Protein AF-A0A9P1G3S7-F1 (afdb_monomer_lite)

Foldseek 3Di:
DWAAAAFKIKFQKQVQEIAMFGDCPFPQRVDDDDPDPPKGWLDWYYYHFKIKTAIPVQAIAMGGDCPFPQRVDDDDDPPKGWPDWYYEQFKIWTAIPLQAIDMTGPLPQRVVRVVPCVPPVWHWLDWEYYHRKIKTAIPVQDIAMDGDCPFPQRVDDDDDPQKGWDDWEYEQFKIKTAILLQAIAMGGDCPFPQRVGDDDDPLKHWDDWYYANFKIKTAMPVQDIAMGGDCPQPQRVGDDDDPPKHWDDWYYYHFKIWTAIPVQDIDIGGPNVVRHPPDDDDPPMGTQHNQNPPLAQFEWEWDWDDDDQKTWIFTAGPVRHTDDIDIDGQQRFLSVVLSSVCSVNVHDSLSYFYAAQVLDTSVVVCSVPVNHGPNNSPPDDRDPDDPLQNLQVVCQSVLPQEAEAEDQDAEAWLEPPVDPPTDDAAEWEQEPVLDIPDPRRDFDDDPPDPDPGPVVSVVSQSSSVVRHVSHAKYKYGYPPDPQRVCVVVVHSGPRTYIYGYD

Radius of gyration: 26.06 Å; chains: 1; bounding box: 65×56×80 Å

Structure (mmCIF, N/CA/C/O backbone):
data_AF-A0A9P1G3S7-F1
#
_entry.id   AF-A0A9P1G3S7-F1
#
loop_
_atom_site.group_PDB
_atom_site.id
_atom_site.type_symbol
_atom_site.label_atom_id
_atom_site.label_alt_id
_atom_site.label_comp_id
_atom_site.label_asym_id
_atom_site.label_entity_id
_atom_site.label_seq_id
_atom_site.pdbx_PDB_ins_code
_atom_site.Cartn_x
_atom_site.Cartn_y
_atom_site.Cartn_z
_atom_site.occupancy
_atom_site.B_iso_or_equiv
_atom_site.auth_seq_id
_atom_site.auth_comp_id
_atom_site.auth_asym_id
_atom_site.auth_atom_id
_atom_site.pdbx_PDB_model_num
ATOM 1 N N . MET A 1 1 ? 1.581 -8.441 4.130 1.00 81.06 1 MET A N 1
ATOM 2 C CA . MET A 1 1 ? 1.743 -7.294 3.239 1.00 81.06 1 MET A CA 1
ATOM 3 C C . MET A 1 1 ? 2.089 -7.943 1.953 1.00 81.06 1 MET A C 1
ATOM 5 O O . MET A 1 1 ? 2.845 -8.910 2.001 1.00 81.06 1 MET A O 1
ATOM 9 N N . VAL A 1 2 ? 1.525 -7.500 0.850 1.00 90.69 2 VAL A N 1
ATOM 10 C CA . VAL A 1 2 ? 1.790 -8.139 -0.430 1.00 90.69 2 VAL A CA 1
ATOM 11 C C . VAL A 1 2 ? 2.658 -7.206 -1.244 1.00 90.69 2 VAL A C 1
ATOM 13 O O . VAL A 1 2 ? 2.278 -6.065 -1.484 1.00 90.69 2 VAL A O 1
ATOM 16 N N . SER A 1 3 ? 3.829 -7.687 -1.652 1.00 94.56 3 SER A N 1
ATOM 17 C CA . SER A 1 3 ? 4.698 -6.961 -2.568 1.00 94.56 3 SER A CA 1
ATOM 18 C C . SER A 1 3 ? 5.090 -7.854 -3.736 1.00 94.56 3 SER A C 1
ATOM 20 O O . SER A 1 3 ? 5.790 -8.853 -3.567 1.00 94.56 3 SER A O 1
ATOM 22 N N . ALA A 1 4 ? 4.600 -7.504 -4.921 1.00 93.69 4 ALA A N 1
ATOM 23 C CA . ALA A 1 4 ? 4.942 -8.149 -6.177 1.00 93.69 4 ALA A CA 1
ATOM 24 C C . ALA A 1 4 ? 6.156 -7.450 -6.817 1.00 93.69 4 ALA A C 1
ATOM 26 O O . ALA A 1 4 ? 6.156 -6.237 -6.996 1.00 93.69 4 ALA A O 1
ATOM 27 N N . GLY A 1 5 ? 7.189 -8.224 -7.155 1.00 92.69 5 GLY A N 1
ATOM 28 C CA . GLY A 1 5 ? 8.388 -7.768 -7.863 1.00 92.69 5 GLY A CA 1
ATOM 29 C C . GLY A 1 5 ? 8.336 -8.110 -9.353 1.00 92.69 5 GLY A C 1
ATOM 30 O O . GLY A 1 5 ? 7.265 -8.146 -9.958 1.00 92.69 5 GLY A O 1
ATOM 31 N N . GLU A 1 6 ? 9.487 -8.389 -9.972 1.00 91.75 6 GLU A N 1
ATOM 32 C CA . GLU A 1 6 ? 9.517 -8.746 -11.402 1.00 91.75 6 GLU A CA 1
ATOM 33 C C . GLU A 1 6 ? 8.999 -10.162 -11.688 1.00 91.75 6 GLU A C 1
ATOM 35 O O . GLU A 1 6 ? 8.122 -10.358 -12.524 1.00 91.75 6 GLU A O 1
ATOM 40 N N . TYR A 1 7 ? 9.542 -11.144 -10.968 1.00 90.38 7 TYR A N 1
ATOM 41 C CA . TYR A 1 7 ? 9.195 -12.567 -11.090 1.00 90.38 7 TYR A CA 1
ATOM 42 C C . TYR A 1 7 ? 9.089 -13.262 -9.728 1.00 90.38 7 TYR A C 1
ATOM 44 O O . TYR A 1 7 ? 9.240 -14.481 -9.640 1.00 90.38 7 TYR A O 1
ATOM 52 N N . HIS A 1 8 ? 8.919 -12.490 -8.656 1.00 94.44 8 HIS A N 1
ATOM 53 C CA . HIS A 1 8 ? 8.757 -12.999 -7.299 1.00 94.44 8 HIS A CA 1
ATOM 54 C C . HIS A 1 8 ? 7.743 -12.155 -6.532 1.00 94.44 8 HIS A C 1
ATOM 56 O O . HIS A 1 8 ? 7.491 -11.005 -6.889 1.00 94.44 8 HIS A O 1
ATOM 62 N N . THR A 1 9 ? 7.151 -12.742 -5.499 1.00 94.56 9 THR A N 1
ATOM 63 C CA . THR A 1 9 ? 6.220 -12.070 -4.590 1.00 94.56 9 THR A CA 1
ATOM 64 C C . THR A 1 9 ? 6.668 -12.325 -3.165 1.00 94.56 9 THR A C 1
ATOM 66 O O . THR A 1 9 ? 7.001 -13.459 -2.815 1.00 94.56 9 THR A O 1
ATOM 69 N N . VAL A 1 10 ? 6.666 -11.276 -2.352 1.00 95.00 10 VAL A N 1
ATOM 70 C CA . VAL A 1 10 ? 7.044 -11.320 -0.941 1.00 95.00 10 VAL A CA 1
ATOM 71 C C . VAL A 1 10 ? 5.829 -10.966 -0.102 1.00 95.00 10 VAL A C 1
ATOM 73 O O . VAL A 1 10 ? 5.071 -10.048 -0.420 1.00 95.00 10 VAL A O 1
ATOM 76 N N . LEU A 1 11 ? 5.633 -11.737 0.960 1.00 93.12 11 LEU A N 1
ATOM 77 C CA . LEU A 1 11 ? 4.434 -11.738 1.773 1.00 93.12 11 LEU A CA 1
ATOM 78 C C . LEU A 1 11 ? 4.815 -11.640 3.247 1.00 93.12 11 LEU A C 1
ATOM 80 O O . LEU A 1 11 ? 5.563 -12.474 3.754 1.00 93.12 11 LEU A O 1
ATOM 84 N N . LEU A 1 12 ? 4.270 -10.646 3.944 1.00 88.56 12 LEU A N 1
ATOM 85 C CA . LEU A 1 12 ? 4.342 -10.575 5.409 1.00 88.56 12 LEU A CA 1
ATOM 86 C C . LEU A 1 12 ? 3.192 -11.372 6.042 1.00 88.56 12 LEU A C 1
ATOM 88 O O . LEU A 1 12 ? 2.035 -11.184 5.646 1.00 88.56 12 LEU A O 1
ATOM 92 N N . ARG A 1 13 ? 3.526 -12.232 7.009 1.00 81.50 13 ARG A N 1
ATOM 93 C CA . ARG A 1 13 ? 2.613 -13.071 7.799 1.00 81.50 13 ARG A CA 1
ATOM 94 C C . ARG A 1 13 ? 2.256 -12.415 9.135 1.00 81.50 13 ARG A C 1
ATOM 96 O O . ARG A 1 13 ? 2.960 -11.527 9.613 1.00 81.50 13 ARG A O 1
ATOM 103 N N . SER A 1 14 ? 1.174 -12.886 9.753 1.00 78.31 14 SER A N 1
ATOM 104 C CA . SER A 1 14 ? 0.663 -12.377 11.032 1.00 78.31 14 SER A CA 1
ATOM 105 C C . SER A 1 14 ? 1.605 -12.523 12.223 1.00 78.31 14 SER A C 1
ATOM 107 O O . SER A 1 14 ? 1.521 -11.734 13.159 1.00 78.31 14 SER A O 1
ATOM 109 N N . ASP A 1 15 ? 2.534 -13.470 12.173 1.00 74.81 15 ASP A N 1
ATOM 110 C CA . ASP A 1 15 ? 3.554 -13.711 13.197 1.00 74.81 15 ASP A CA 1
ATOM 111 C C . ASP A 1 15 ? 4.797 -12.820 13.059 1.00 74.81 15 ASP A C 1
ATOM 113 O O . ASP A 1 15 ? 5.761 -12.983 13.805 1.00 74.81 15 ASP A O 1
ATOM 117 N N . GLY A 1 16 ? 4.802 -11.892 12.097 1.00 80.19 16 GLY A N 1
ATOM 118 C CA . GLY A 1 16 ? 5.953 -11.037 11.835 1.00 80.19 16 GLY A CA 1
ATOM 119 C C . GLY A 1 16 ? 7.056 -11.711 11.016 1.00 80.19 16 GLY A C 1
ATOM 120 O O . GLY A 1 16 ? 8.122 -11.125 10.835 1.00 80.19 16 GLY A O 1
ATOM 121 N N . CYS A 1 17 ? 6.834 -12.917 10.486 1.00 88.12 17 CYS A N 1
ATOM 122 C CA . CYS A 1 17 ? 7.732 -13.528 9.511 1.00 88.12 17 CYS A CA 1
ATOM 123 C C . CYS A 1 17 ? 7.380 -13.093 8.082 1.00 88.12 17 CYS A C 1
ATOM 125 O O . CYS A 1 17 ? 6.230 -12.802 7.755 1.00 88.12 17 CYS A O 1
ATOM 127 N N . ALA A 1 18 ? 8.372 -13.108 7.192 1.00 92.00 18 ALA A N 1
ATOM 128 C CA . ALA A 1 18 ? 8.168 -12.895 5.764 1.00 92.00 18 ALA A CA 1
ATOM 129 C C . ALA A 1 18 ? 8.435 -14.189 4.989 1.00 92.00 18 ALA A C 1
ATOM 131 O O . ALA A 1 18 ? 9.348 -14.947 5.316 1.00 92.00 18 ALA A O 1
ATOM 132 N N . VAL A 1 19 ? 7.642 -14.432 3.951 1.00 93.06 19 VAL A N 1
ATOM 133 C CA . VAL A 1 19 ? 7.818 -15.544 3.010 1.00 93.06 19 VAL A CA 1
ATOM 134 C C . VAL A 1 19 ? 7.861 -15.004 1.590 1.00 93.06 19 VAL A C 1
ATOM 136 O O . VAL A 1 19 ? 7.267 -13.970 1.295 1.00 93.06 19 VAL A O 1
ATOM 139 N N . ALA A 1 20 ? 8.567 -15.694 0.702 1.00 93.81 20 ALA A N 1
ATOM 140 C CA . ALA A 1 20 ? 8.677 -15.301 -0.694 1.00 93.81 20 ALA A CA 1
ATOM 141 C C . ALA A 1 20 ? 8.496 -16.506 -1.618 1.00 93.81 20 ALA A C 1
ATOM 143 O O . ALA A 1 20 ? 8.939 -17.610 -1.308 1.00 93.81 20 ALA A O 1
ATOM 144 N N . CYS A 1 21 ? 7.864 -16.275 -2.764 1.00 93.38 21 CYS A N 1
ATOM 145 C CA . CYS A 1 21 ? 7.651 -17.258 -3.826 1.00 93.38 21 CYS A CA 1
ATOM 146 C C . CYS A 1 21 ? 8.051 -16.656 -5.181 1.00 93.38 21 CYS A C 1
ATOM 148 O O . CYS A 1 21 ? 8.156 -15.433 -5.307 1.00 93.38 21 CYS A O 1
ATOM 150 N N . GLY A 1 22 ? 8.295 -17.492 -6.193 1.00 92.38 22 GLY A N 1
ATOM 151 C CA . GLY A 1 22 ? 8.771 -17.048 -7.506 1.00 92.38 22 GLY A CA 1
ATOM 152 C C . GLY A 1 22 ? 10.219 -17.410 -7.822 1.00 92.38 22 GLY A C 1
ATOM 153 O O . GLY A 1 22 ? 10.829 -18.291 -7.217 1.00 92.38 22 GLY A O 1
ATOM 154 N N . SER A 1 23 ? 10.767 -16.719 -8.822 1.00 92.00 23 SER A N 1
ATOM 155 C CA . SER A 1 23 ? 12.152 -16.873 -9.273 1.00 92.00 23 SER A CA 1
ATOM 156 C C . SER A 1 23 ? 13.138 -16.595 -8.142 1.00 92.00 23 SER A C 1
ATOM 158 O O . SER A 1 23 ? 13.026 -15.576 -7.470 1.00 92.00 23 SER A O 1
ATOM 160 N N . ASN A 1 24 ? 14.140 -17.462 -7.985 1.00 93.50 24 ASN A N 1
ATOM 161 C CA . ASN A 1 24 ? 15.201 -17.325 -6.982 1.00 93.50 24 ASN A CA 1
ATOM 162 C C . ASN A 1 24 ? 16.612 -17.407 -7.589 1.00 93.50 24 ASN A C 1
ATOM 164 O O . ASN A 1 24 ? 17.552 -17.851 -6.930 1.00 93.50 24 ASN A O 1
ATOM 168 N N . VAL A 1 25 ? 16.757 -17.050 -8.868 1.00 93.44 25 VAL A N 1
ATOM 169 C CA . VAL A 1 25 ? 18.030 -17.167 -9.605 1.00 93.44 25 VAL A CA 1
ATOM 170 C C . VAL A 1 25 ? 19.147 -16.353 -8.945 1.00 93.44 25 VAL A C 1
ATOM 172 O O . VAL A 1 25 ? 20.289 -16.799 -8.913 1.00 93.44 25 VAL A O 1
ATOM 175 N N . ASP A 1 26 ? 18.805 -15.205 -8.363 1.00 93.62 26 ASP A N 1
ATOM 176 C CA . ASP A 1 26 ? 19.744 -14.287 -7.721 1.00 93.62 26 ASP A CA 1
ATOM 177 C C . ASP A 1 26 ? 19.674 -14.341 -6.182 1.00 93.62 26 ASP A C 1
ATOM 179 O O . ASP A 1 26 ? 20.353 -13.574 -5.505 1.00 93.62 26 ASP A O 1
ATOM 183 N N . GLY A 1 27 ? 18.853 -15.224 -5.601 1.00 94.94 27 GLY A N 1
ATOM 184 C CA . GLY A 1 27 ? 18.631 -15.291 -4.151 1.00 94.94 27 GLY A CA 1
ATOM 185 C C . GLY A 1 27 ? 17.510 -14.383 -3.624 1.00 94.94 27 GLY A C 1
ATOM 186 O O . GLY A 1 27 ? 17.391 -14.225 -2.412 1.00 94.94 27 GLY A O 1
ATOM 187 N N . GLN A 1 28 ? 16.690 -13.787 -4.495 1.00 94.44 28 GLN A N 1
ATOM 188 C CA . GLN A 1 28 ? 15.660 -12.801 -4.136 1.00 94.44 28 GLN A CA 1
ATOM 189 C C . GLN A 1 28 ? 14.511 -13.347 -3.274 1.00 94.44 28 GLN A C 1
ATOM 191 O O . GLN A 1 28 ? 13.792 -12.558 -2.664 1.00 94.44 28 GLN A O 1
ATOM 196 N N . THR A 1 29 ? 14.339 -14.671 -3.179 1.00 95.50 29 THR A N 1
ATOM 197 C CA . THR A 1 29 ? 13.362 -15.292 -2.264 1.00 95.50 29 THR A CA 1
ATOM 198 C C . THR A 1 29 ? 13.999 -15.854 -0.991 1.00 95.50 29 THR A C 1
ATOM 200 O O . THR A 1 29 ? 13.301 -16.403 -0.140 1.00 95.50 29 THR A O 1
ATOM 203 N N . ARG A 1 30 ? 15.321 -15.709 -0.810 1.00 95.62 30 ARG A N 1
ATOM 204 C CA . ARG A 1 30 ? 16.035 -16.147 0.402 1.00 95.62 30 ARG A CA 1
ATOM 205 C C . ARG A 1 30 ? 15.894 -15.101 1.505 1.00 95.62 30 ARG A C 1
ATOM 207 O O . ARG A 1 30 ? 16.811 -14.318 1.746 1.00 95.62 30 ARG A O 1
ATOM 214 N N . ILE A 1 31 ? 14.730 -15.067 2.147 1.00 95.75 31 ILE A N 1
ATOM 215 C CA . ILE A 1 31 ? 14.450 -14.137 3.245 1.00 95.75 31 ILE A CA 1
ATOM 216 C C . ILE A 1 31 ? 15.450 -14.362 4.397 1.00 95.75 31 ILE A C 1
ATOM 218 O O . ILE A 1 31 ? 15.564 -15.493 4.876 1.00 95.75 31 ILE A O 1
ATOM 222 N N . PRO A 1 32 ? 16.183 -13.325 4.850 1.00 94.94 32 PRO A N 1
ATOM 223 C CA . PRO A 1 32 ? 17.112 -13.457 5.967 1.00 94.94 32 PRO A CA 1
ATOM 224 C C . PRO A 1 32 ? 16.408 -13.878 7.262 1.00 94.94 32 PRO A C 1
ATOM 226 O O . PRO A 1 32 ? 15.279 -13.462 7.533 1.00 94.94 32 PRO A O 1
ATOM 229 N N . ALA A 1 33 ? 17.096 -14.653 8.100 1.00 92.19 33 ALA A N 1
ATOM 230 C CA . ALA A 1 33 ? 16.614 -14.950 9.445 1.00 92.19 33 ALA A CA 1
ATOM 231 C C . ALA A 1 33 ? 16.561 -13.675 10.308 1.00 92.19 33 ALA A C 1
ATOM 233 O O . ALA A 1 33 ? 17.360 -12.746 10.133 1.00 92.19 33 ALA A O 1
ATOM 234 N N . LEU A 1 34 ? 15.611 -13.637 11.242 1.00 91.75 34 LEU A N 1
ATOM 235 C CA . LEU A 1 34 ? 15.496 -12.556 12.219 1.00 91.75 34 LEU A CA 1
ATOM 236 C C . LEU A 1 34 ? 16.639 -12.659 13.249 1.00 91.75 34 LEU A C 1
ATOM 238 O O . LEU A 1 34 ? 17.025 -13.769 13.618 1.00 91.75 34 LEU A O 1
ATOM 242 N N . PRO A 1 35 ? 17.212 -11.526 13.694 1.00 88.38 35 PRO A N 1
ATOM 243 C CA . PRO A 1 35 ? 18.438 -11.521 14.495 1.00 88.38 35 PRO A CA 1
ATOM 244 C C . PRO A 1 35 ? 18.240 -11.992 15.943 1.00 88.38 35 PRO A C 1
ATOM 246 O O . PRO A 1 35 ? 19.188 -12.462 16.568 1.00 88.38 35 PRO A O 1
ATOM 249 N N . SER A 1 36 ? 17.035 -11.855 16.496 1.00 86.19 36 SER A N 1
ATOM 250 C CA . SER A 1 36 ? 16.725 -12.205 17.883 1.00 86.19 36 SER A CA 1
ATOM 251 C C . SER A 1 36 ? 15.233 -12.479 18.073 1.00 86.19 36 SER A C 1
ATOM 253 O O . SER A 1 36 ? 14.396 -12.086 17.257 1.00 86.19 36 SER A O 1
ATOM 255 N N . ALA A 1 37 ? 14.893 -13.154 19.173 1.00 77.38 37 ALA A N 1
ATOM 256 C CA . ALA A 1 37 ? 13.506 -13.337 19.583 1.00 77.38 37 ALA A CA 1
ATOM 257 C C . ALA A 1 37 ? 12.878 -11.973 19.929 1.00 77.38 37 ALA A C 1
ATOM 259 O O . ALA A 1 37 ? 13.398 -11.252 20.778 1.00 77.38 37 ALA A O 1
ATOM 260 N N . GLY A 1 38 ? 11.772 -11.625 19.265 1.00 77.25 38 GLY A N 1
ATOM 261 C CA . GLY A 1 38 ? 11.043 -10.364 19.467 1.00 77.25 38 GLY A CA 1
ATOM 262 C C . GLY A 1 38 ? 11.237 -9.316 18.366 1.00 77.25 38 GLY A C 1
ATOM 263 O O . GLY A 1 38 ? 10.470 -8.357 18.308 1.00 77.25 38 GLY A O 1
ATOM 264 N N . VAL A 1 39 ? 12.199 -9.506 17.458 1.00 85.94 39 VAL A N 1
ATOM 265 C CA . VAL A 1 39 ? 12.276 -8.712 16.225 1.00 85.94 39 VAL A CA 1
ATOM 266 C C . VAL A 1 39 ? 11.422 -9.387 15.163 1.00 85.94 39 VAL A C 1
ATOM 268 O O . VAL A 1 39 ? 11.550 -10.585 14.940 1.00 85.94 39 VAL A O 1
ATOM 271 N N . ALA A 1 40 ? 10.567 -8.614 14.506 1.00 87.00 40 ALA A N 1
ATOM 272 C CA . ALA A 1 40 ? 9.682 -9.055 13.437 1.00 87.00 40 ALA A CA 1
ATOM 273 C C . ALA A 1 40 ? 9.921 -8.216 12.182 1.00 87.00 40 ALA A C 1
ATOM 275 O O . ALA A 1 40 ? 10.403 -7.087 12.265 1.00 87.00 40 ALA A O 1
ATOM 276 N N . TYR A 1 41 ? 9.552 -8.735 11.018 1.00 88.25 41 TYR A N 1
ATOM 277 C CA . TYR A 1 41 ? 9.401 -7.915 9.827 1.00 88.25 41 TYR A CA 1
ATOM 278 C C . TYR A 1 41 ? 8.115 -7.091 9.916 1.00 88.25 41 TYR A C 1
ATOM 280 O O . TYR A 1 41 ? 7.071 -7.576 10.345 1.00 88.25 41 TYR A O 1
ATOM 288 N N . THR A 1 42 ? 8.206 -5.831 9.512 1.00 86.19 42 THR A N 1
ATOM 289 C CA . THR A 1 42 ? 7.114 -4.850 9.566 1.00 86.19 42 THR A CA 1
ATOM 290 C C . THR A 1 42 ? 6.735 -4.334 8.190 1.00 86.19 42 THR A C 1
ATOM 292 O O . THR A 1 42 ? 5.607 -3.899 7.999 1.00 86.19 42 THR A O 1
ATOM 295 N N . GLN A 1 43 ? 7.650 -4.423 7.222 1.00 91.31 43 GLN A N 1
ATOM 296 C CA . GLN A 1 43 ? 7.381 -4.143 5.819 1.00 91.31 43 GLN A CA 1
ATOM 297 C C . GLN A 1 43 ? 8.259 -4.996 4.906 1.00 91.31 43 GLN A C 1
ATOM 299 O O . GLN A 1 43 ? 9.392 -5.341 5.237 1.00 91.31 43 GLN A O 1
ATOM 304 N N . VAL A 1 44 ? 7.716 -5.332 3.738 1.00 95.44 44 VAL A N 1
ATOM 305 C CA . VAL A 1 44 ? 8.391 -6.058 2.662 1.00 95.44 44 VAL A CA 1
ATOM 306 C C . VAL A 1 44 ? 8.219 -5.302 1.351 1.00 95.44 44 VAL A C 1
ATOM 308 O O . VAL A 1 44 ? 7.150 -4.754 1.086 1.00 95.44 44 VAL A O 1
ATOM 311 N N . SER A 1 45 ? 9.262 -5.283 0.526 1.00 96.94 45 SER A N 1
ATOM 312 C CA . SER A 1 45 ? 9.234 -4.689 -0.807 1.00 96.94 45 SER A CA 1
ATOM 313 C C . SER A 1 45 ? 10.037 -5.542 -1.789 1.00 96.94 45 SER A C 1
ATOM 315 O O . SER A 1 45 ? 11.210 -5.833 -1.552 1.00 96.94 45 SER A O 1
ATOM 317 N N . ALA A 1 46 ? 9.396 -5.961 -2.877 1.00 96.50 46 ALA A N 1
ATOM 318 C CA . ALA A 1 46 ? 9.965 -6.786 -3.934 1.00 96.50 46 ALA A CA 1
ATOM 319 C C . ALA A 1 46 ? 10.288 -5.921 -5.161 1.00 96.50 46 ALA A C 1
ATOM 321 O O . ALA A 1 46 ? 9.406 -5.280 -5.727 1.00 96.50 46 ALA A O 1
ATOM 322 N N . GLY A 1 47 ? 11.554 -5.902 -5.574 1.00 95.19 47 GLY A N 1
ATOM 323 C CA . GLY A 1 47 ? 12.036 -5.125 -6.716 1.00 95.19 47 GLY A CA 1
ATOM 324 C C . GLY A 1 47 ? 12.205 -5.962 -7.986 1.00 95.19 47 GLY A C 1
ATOM 325 O O . GLY A 1 47 ? 11.578 -7.009 -8.170 1.00 95.19 47 GLY A O 1
ATOM 326 N N . GLY A 1 48 ? 13.111 -5.521 -8.864 1.00 92.56 48 GLY A N 1
ATOM 327 C CA . GLY A 1 48 ? 13.463 -6.247 -10.093 1.00 92.56 48 GLY A CA 1
ATOM 328 C C . GLY A 1 48 ? 14.032 -7.645 -9.806 1.00 92.56 48 GLY A C 1
ATOM 329 O O . GLY A 1 48 ? 13.443 -8.677 -10.113 1.00 92.56 48 GLY A O 1
ATOM 330 N N . GLY A 1 49 ? 15.178 -7.681 -9.124 1.00 94.56 49 GLY A N 1
ATOM 331 C CA . GLY A 1 49 ? 15.878 -8.923 -8.764 1.00 94.56 49 GLY A CA 1
ATOM 332 C C . GLY A 1 49 ? 16.293 -9.018 -7.299 1.00 94.56 49 GLY A C 1
ATOM 333 O O . GLY A 1 49 ? 17.188 -9.793 -6.986 1.00 94.56 49 GLY A O 1
ATOM 334 N N . HIS A 1 50 ? 15.713 -8.207 -6.416 1.00 97.06 50 HIS A N 1
ATOM 335 C CA . HIS A 1 50 ? 16.046 -8.182 -4.992 1.00 97.06 50 HIS A CA 1
ATOM 336 C C . HIS A 1 50 ? 14.803 -7.889 -4.150 1.00 97.06 50 HIS A C 1
ATOM 338 O O . HIS A 1 50 ? 13.838 -7.310 -4.650 1.00 97.06 50 HIS A O 1
ATOM 344 N N . THR A 1 51 ? 14.869 -8.270 -2.882 1.00 97.81 51 THR A N 1
ATOM 345 C CA . THR A 1 51 ? 13.859 -8.019 -1.856 1.00 97.81 51 THR A CA 1
ATOM 346 C C . THR A 1 51 ? 14.474 -7.164 -0.761 1.00 97.81 51 THR A C 1
ATOM 348 O O . THR A 1 51 ? 15.620 -7.392 -0.375 1.00 97.81 51 THR A O 1
ATOM 351 N N . VAL A 1 52 ? 13.702 -6.222 -0.227 1.00 97.75 52 VAL A N 1
ATOM 352 C CA . VAL A 1 52 ? 14.066 -5.394 0.925 1.00 97.75 52 VAL A CA 1
ATOM 353 C C . VAL A 1 52 ? 13.013 -5.580 2.010 1.00 97.75 52 VAL A C 1
ATOM 355 O O . VAL A 1 52 ? 11.814 -5.602 1.729 1.00 97.75 52 VAL A O 1
ATOM 358 N N . LEU A 1 53 ? 13.457 -5.732 3.253 1.00 97.06 53 LEU A N 1
ATOM 359 C CA . LEU A 1 53 ? 12.604 -5.941 4.413 1.00 97.06 53 LEU A CA 1
ATOM 360 C C . LEU A 1 53 ? 12.956 -4.948 5.516 1.00 97.06 53 LEU A C 1
ATOM 362 O O . LEU A 1 53 ? 14.129 -4.775 5.850 1.00 97.06 53 LEU A O 1
ATOM 366 N N . LEU A 1 54 ? 11.929 -4.347 6.106 1.00 94.69 54 LEU A N 1
ATOM 367 C CA . LEU A 1 54 ? 12.028 -3.516 7.299 1.00 94.69 54 LEU A CA 1
ATOM 368 C C . LEU A 1 54 ? 11.706 -4.355 8.534 1.00 94.69 54 LEU A C 1
ATOM 370 O O . LEU A 1 54 ? 10.778 -5.167 8.511 1.00 94.69 54 LEU A O 1
ATOM 374 N N . ARG A 1 55 ? 12.464 -4.154 9.606 1.00 89.62 55 ARG A N 1
ATOM 375 C CA . ARG A 1 55 ? 12.286 -4.828 10.891 1.00 89.62 55 ARG A CA 1
ATOM 376 C C . ARG A 1 55 ? 11.662 -3.900 11.929 1.00 89.62 55 ARG A C 1
ATOM 378 O O . ARG A 1 55 ? 11.745 -2.678 11.830 1.00 89.62 55 ARG A O 1
ATOM 385 N N . SER A 1 56 ? 11.069 -4.491 12.962 1.00 85.94 56 SER A N 1
ATOM 386 C CA . SER A 1 56 ? 10.432 -3.786 14.080 1.00 85.94 56 SER A CA 1
ATOM 387 C C . SER A 1 56 ? 11.417 -3.029 14.969 1.00 85.94 56 SER A C 1
ATOM 389 O O . SER A 1 56 ? 11.012 -2.109 15.669 1.00 85.94 56 SER A O 1
ATOM 391 N N . ASP A 1 57 ? 12.702 -3.380 14.917 1.00 82.62 57 ASP A N 1
ATOM 392 C CA . ASP A 1 57 ? 13.789 -2.650 15.577 1.00 82.62 57 ASP A CA 1
ATOM 393 C C . ASP A 1 57 ? 14.236 -1.396 14.801 1.00 82.62 57 ASP A C 1
ATOM 395 O O . ASP A 1 57 ? 15.148 -0.694 15.232 1.00 82.62 57 ASP A O 1
ATOM 399 N N . GLY A 1 58 ? 13.604 -1.106 13.658 1.00 86.19 58 GLY A N 1
ATOM 400 C CA . GLY A 1 58 ? 13.932 0.042 12.823 1.00 86.19 58 GLY A CA 1
ATOM 401 C C . GLY A 1 58 ? 15.121 -0.176 11.886 1.00 86.19 58 GLY A C 1
ATOM 402 O O . GLY A 1 58 ? 15.538 0.763 11.212 1.00 86.19 58 GLY A O 1
ATOM 403 N N . THR A 1 59 ? 15.679 -1.386 11.805 1.00 93.50 59 THR A N 1
ATOM 404 C CA . THR A 1 59 ? 16.714 -1.732 10.819 1.00 93.50 59 THR A CA 1
ATOM 405 C C . THR A 1 59 ? 16.104 -2.325 9.549 1.00 93.50 59 THR A C 1
ATOM 407 O O . THR A 1 59 ? 14.975 -2.817 9.544 1.00 93.50 59 THR A O 1
ATOM 410 N N . ALA A 1 60 ? 16.850 -2.297 8.444 1.00 95.81 60 ALA A N 1
ATOM 411 C CA . ALA A 1 60 ? 16.432 -2.890 7.178 1.00 95.81 60 ALA A CA 1
ATOM 412 C C . ALA A 1 60 ? 17.487 -3.870 6.659 1.00 95.81 60 ALA A C 1
ATOM 414 O O . ALA A 1 60 ? 18.682 -3.712 6.909 1.00 95.81 60 ALA A O 1
ATOM 415 N N . VAL A 1 61 ? 17.039 -4.882 5.922 1.00 97.19 61 VAL A N 1
ATOM 416 C CA . VAL A 1 61 ? 17.904 -5.848 5.234 1.00 97.19 61 VAL A CA 1
ATOM 417 C C . VAL A 1 61 ? 17.413 -6.111 3.828 1.00 97.19 61 VAL A C 1
ATOM 419 O O . VAL A 1 61 ? 16.230 -5.962 3.537 1.00 97.19 61 VAL A O 1
ATOM 422 N N . ALA A 1 62 ? 18.324 -6.538 2.963 1.00 97.50 62 ALA A N 1
ATOM 423 C CA . ALA A 1 62 ? 18.008 -6.897 1.595 1.00 97.50 62 ALA A CA 1
ATOM 424 C C . ALA A 1 62 ? 18.654 -8.227 1.202 1.00 97.50 62 ALA A C 1
ATOM 426 O O . ALA A 1 62 ? 19.699 -8.610 1.732 1.00 97.50 62 ALA A O 1
ATOM 427 N N . CYS A 1 63 ? 18.028 -8.932 0.265 1.00 97.44 63 CYS A N 1
ATOM 428 C CA . CYS A 1 63 ? 18.557 -10.153 -0.333 1.00 97.44 63 CYS A CA 1
ATOM 429 C C . CYS A 1 63 ? 18.253 -10.209 -1.834 1.00 97.44 63 CYS A C 1
ATOM 431 O O . CYS A 1 63 ? 17.297 -9.601 -2.315 1.00 97.44 63 CYS A O 1
ATOM 433 N N . GLY A 1 64 ? 19.068 -10.951 -2.584 1.00 97.44 64 GLY A N 1
ATOM 434 C CA . GLY A 1 64 ? 18.936 -11.096 -4.030 1.00 97.44 64 GLY A CA 1
ATOM 435 C C . GLY A 1 64 ? 20.110 -10.506 -4.803 1.00 97.44 64 GLY A C 1
ATOM 436 O O . GLY A 1 64 ? 21.242 -10.445 -4.318 1.00 97.44 64 GLY A O 1
ATOM 437 N N . LYS A 1 65 ? 19.831 -10.074 -6.032 1.00 96.62 65 LYS A N 1
ATOM 438 C CA . LYS A 1 65 ? 20.814 -9.509 -6.955 1.00 96.62 65 LYS A CA 1
ATOM 439 C C . LYS A 1 65 ? 21.451 -8.261 -6.358 1.00 96.62 65 LYS A C 1
ATOM 441 O O . LYS A 1 65 ? 20.747 -7.287 -6.133 1.00 96.62 65 LYS A O 1
ATOM 446 N N . ASN A 1 66 ? 22.778 -8.259 -6.218 1.00 96.19 66 ASN A N 1
ATOM 447 C CA . ASN A 1 66 ? 23.533 -7.121 -5.674 1.00 96.19 66 ASN A CA 1
ATOM 448 C C . ASN A 1 66 ? 24.599 -6.545 -6.630 1.00 96.19 66 ASN A C 1
ATOM 450 O O . ASN A 1 66 ? 25.486 -5.808 -6.219 1.00 96.19 66 ASN A O 1
ATOM 454 N N . GLY A 1 67 ? 24.554 -6.873 -7.926 1.00 94.56 67 GLY A N 1
ATOM 455 C CA . GLY A 1 67 ? 25.582 -6.425 -8.882 1.00 94.56 67 GLY A CA 1
ATOM 456 C C . GLY A 1 67 ? 25.675 -4.902 -9.076 1.00 94.56 67 GLY A C 1
ATOM 457 O O . GLY A 1 67 ? 26.655 -4.426 -9.639 1.00 94.56 67 GLY A O 1
ATOM 458 N N . ALA A 1 68 ? 24.667 -4.145 -8.636 1.00 91.94 68 ALA A N 1
ATOM 459 C CA . ALA A 1 68 ? 24.653 -2.685 -8.657 1.00 91.94 68 ALA A CA 1
ATOM 460 C C . ALA A 1 68 ? 24.796 -2.061 -7.255 1.00 91.94 68 ALA A C 1
ATOM 462 O O . ALA A 1 68 ? 24.760 -0.838 -7.162 1.00 91.94 68 ALA A O 1
ATOM 463 N N . GLY A 1 69 ? 24.927 -2.867 -6.193 1.00 94.00 69 GLY A N 1
ATOM 464 C CA . GLY A 1 69 ? 24.905 -2.419 -4.795 1.00 94.00 69 GLY A CA 1
ATOM 465 C C . GLY A 1 69 ? 23.498 -2.172 -4.232 1.00 94.00 69 GLY A C 1
ATOM 466 O O . GLY A 1 69 ? 23.336 -1.460 -3.246 1.00 94.00 69 GLY A O 1
ATOM 467 N N . GLN A 1 70 ? 22.446 -2.699 -4.872 1.00 94.44 70 GLN A N 1
ATOM 468 C CA . GLN A 1 70 ? 21.051 -2.477 -4.456 1.00 94.44 70 GLN A CA 1
ATOM 469 C C . GLN A 1 70 ? 20.657 -3.179 -3.146 1.00 94.44 70 GLN A C 1
ATOM 471 O O . GLN A 1 70 ? 19.610 -2.865 -2.584 1.00 94.44 70 GLN A O 1
ATOM 476 N N . CYS A 1 71 ? 21.469 -4.119 -2.658 1.00 96.56 71 CYS A N 1
ATOM 477 C CA . CYS A 1 71 ? 21.300 -4.752 -1.352 1.00 96.56 71 CYS A CA 1
ATOM 478 C C . CYS A 1 71 ? 22.223 -4.155 -0.276 1.00 96.56 71 CYS A C 1
ATOM 480 O O . CYS A 1 71 ? 22.125 -4.560 0.882 1.00 96.56 71 CYS A O 1
ATOM 482 N N . ASP A 1 72 ? 23.088 -3.198 -0.626 1.00 95.50 72 ASP A N 1
ATOM 483 C CA . ASP A 1 72 ? 24.040 -2.575 0.298 1.00 95.50 72 ASP A CA 1
ATOM 484 C C . ASP A 1 72 ? 23.327 -1.498 1.128 1.00 95.50 72 ASP A C 1
ATOM 486 O O . ASP A 1 72 ? 23.455 -0.298 0.879 1.00 95.50 72 ASP A O 1
ATOM 490 N N . ILE A 1 73 ? 22.489 -1.931 2.074 1.00 95.25 73 ILE A N 1
ATOM 491 C CA . ILE A 1 73 ? 21.706 -1.031 2.929 1.00 95.25 73 ILE A CA 1
ATOM 492 C C . ILE A 1 73 ? 22.654 -0.121 3.733 1.00 95.25 73 ILE A C 1
ATOM 494 O O . ILE A 1 73 ? 23.513 -0.641 4.454 1.00 95.25 73 ILE A O 1
ATOM 498 N N . PRO A 1 74 ? 22.509 1.218 3.652 1.00 92.44 74 PRO A N 1
ATOM 499 C CA . PRO A 1 74 ? 23.367 2.135 4.392 1.00 92.44 74 PRO A CA 1
ATOM 500 C C . PRO A 1 74 ? 23.271 1.915 5.911 1.00 92.44 74 PRO A C 1
ATOM 502 O O . PRO A 1 74 ? 22.171 1.670 6.426 1.00 92.44 74 PRO A O 1
ATOM 505 N N . PRO A 1 75 ? 24.390 2.020 6.649 1.00 90.31 75 PRO A N 1
ATOM 506 C CA . PRO A 1 75 ? 24.366 1.916 8.101 1.00 90.31 75 PRO A CA 1
ATOM 507 C C . PRO A 1 75 ? 23.610 3.100 8.718 1.00 90.31 75 PRO A C 1
ATOM 509 O O . PRO A 1 75 ? 23.695 4.227 8.231 1.00 90.31 75 PRO A O 1
ATOM 512 N N . LEU A 1 76 ? 22.892 2.832 9.809 1.00 90.88 76 LEU A N 1
ATOM 513 C CA . LEU A 1 76 ? 22.241 3.852 10.630 1.00 90.88 76 LEU A CA 1
ATOM 514 C C . LEU A 1 76 ? 23.189 4.345 11.731 1.00 90.88 76 LEU A C 1
ATOM 516 O O . LEU A 1 76 ? 24.055 3.604 12.202 1.00 90.88 76 LEU A O 1
ATOM 520 N N . ASP A 1 77 ? 23.000 5.592 12.155 1.00 88.44 77 ASP A N 1
ATOM 521 C CA . ASP A 1 77 ? 23.556 6.088 13.414 1.00 88.44 77 ASP A CA 1
ATOM 522 C C . ASP A 1 77 ? 22.691 5.632 14.608 1.00 88.44 77 ASP A C 1
ATOM 524 O O . ASP A 1 77 ? 21.607 5.076 14.443 1.00 88.44 77 ASP A O 1
ATOM 528 N N . ALA A 1 78 ? 23.159 5.868 15.835 1.00 85.38 78 ALA A N 1
ATOM 529 C CA . ALA A 1 78 ? 22.453 5.432 17.044 1.00 85.38 78 ALA A CA 1
ATOM 530 C C . ALA A 1 78 ? 21.126 6.176 17.315 1.00 85.38 78 ALA A C 1
ATOM 532 O O . ALA A 1 78 ? 20.419 5.813 18.253 1.00 85.38 78 ALA A O 1
ATOM 533 N N . GLN A 1 79 ? 20.806 7.233 16.560 1.00 86.81 79 GLN A N 1
ATOM 534 C CA . GLN A 1 79 ? 19.638 8.090 16.798 1.00 86.81 79 GLN A CA 1
ATOM 535 C C . GLN A 1 79 ? 18.554 7.947 15.728 1.00 86.81 79 GLN A C 1
ATOM 537 O O . GLN A 1 79 ? 17.469 8.508 15.885 1.00 86.81 79 GLN A O 1
ATOM 542 N N . THR A 1 80 ? 18.820 7.210 14.651 1.00 86.75 80 THR A N 1
ATOM 543 C CA . THR A 1 80 ? 17.892 7.075 13.531 1.00 86.75 80 THR A CA 1
ATOM 544 C C . THR A 1 80 ? 17.528 5.631 13.248 1.00 86.75 80 THR A C 1
ATOM 546 O O . THR A 1 80 ? 18.282 4.694 13.497 1.00 86.75 80 THR A O 1
ATOM 549 N N . SER A 1 81 ? 16.329 5.464 12.709 1.00 88.69 81 SER A N 1
ATOM 550 C CA . SER A 1 81 ? 15.793 4.194 12.239 1.00 88.69 81 SER A CA 1
ATOM 551 C C . SER A 1 81 ? 15.206 4.368 10.848 1.00 88.69 81 SER A C 1
ATOM 553 O O . SER A 1 81 ? 14.917 5.483 10.420 1.00 88.69 81 SER A O 1
ATOM 555 N N . TYR A 1 82 ? 15.021 3.272 10.127 1.00 87.75 82 TYR A N 1
ATOM 556 C CA . TYR A 1 82 ? 14.207 3.255 8.923 1.00 87.75 82 TYR A CA 1
ATOM 557 C C . TYR A 1 82 ? 12.727 3.116 9.291 1.00 87.75 82 TYR A C 1
ATOM 559 O O . TYR A 1 82 ? 12.359 2.341 10.173 1.00 87.75 82 TYR A O 1
ATOM 567 N N . THR A 1 83 ? 11.877 3.874 8.607 1.00 86.50 83 THR A N 1
ATOM 568 C CA . THR A 1 83 ? 10.415 3.862 8.769 1.00 86.50 83 THR A CA 1
ATOM 569 C C . THR A 1 83 ? 9.701 3.346 7.527 1.00 86.50 83 THR A C 1
ATOM 571 O O . THR A 1 83 ? 8.569 2.882 7.630 1.00 86.50 83 THR A O 1
ATOM 574 N N . GLN A 1 84 ? 10.359 3.383 6.364 1.00 89.94 84 GLN A N 1
ATOM 575 C CA . GLN A 1 84 ? 9.833 2.800 5.136 1.00 89.94 84 GLN A CA 1
ATOM 576 C C . GLN A 1 84 ? 10.956 2.292 4.226 1.00 89.94 84 GLN A C 1
ATOM 578 O O . GLN A 1 84 ? 12.022 2.903 4.145 1.00 89.94 84 GLN A O 1
ATOM 583 N N . VAL A 1 85 ? 10.697 1.214 3.488 1.00 95.00 85 VAL A N 1
ATOM 584 C CA . VAL A 1 85 ? 11.572 0.678 2.436 1.00 95.00 85 VAL A CA 1
ATOM 585 C C . VAL A 1 85 ? 10.814 0.487 1.123 1.00 95.00 85 VAL A C 1
ATOM 587 O O . VAL A 1 85 ? 9.646 0.102 1.116 1.00 95.00 85 VAL A O 1
ATOM 590 N N . SER A 1 86 ? 11.490 0.723 -0.002 1.00 96.31 86 SER A N 1
ATOM 591 C CA . SER A 1 86 ? 10.973 0.445 -1.343 1.00 96.31 86 SER A CA 1
ATOM 592 C C . SER A 1 86 ? 12.085 -0.065 -2.259 1.00 96.31 86 SER A C 1
ATOM 594 O O . SER A 1 86 ? 13.119 0.583 -2.415 1.00 96.31 86 SER A O 1
ATOM 596 N N . ALA A 1 87 ? 11.855 -1.209 -2.897 1.00 96.31 87 ALA A N 1
ATOM 597 C CA . ALA A 1 87 ? 12.775 -1.843 -3.834 1.00 96.31 87 ALA A CA 1
ATOM 598 C C . ALA A 1 87 ? 12.405 -1.485 -5.282 1.00 96.31 87 ALA A C 1
ATOM 600 O O . ALA A 1 87 ? 11.293 -1.751 -5.729 1.00 96.31 87 ALA A O 1
ATOM 601 N N . GLY A 1 88 ? 13.337 -0.883 -6.019 1.00 94.94 88 GLY A N 1
ATOM 602 C CA . GLY A 1 88 ? 13.174 -0.537 -7.431 1.00 94.94 88 GLY A CA 1
ATOM 603 C C . GLY A 1 88 ? 13.736 -1.607 -8.372 1.00 94.94 88 GLY A C 1
ATOM 604 O O . GLY A 1 88 ? 13.887 -2.782 -8.028 1.00 94.94 88 GLY A O 1
ATOM 605 N N . GLY A 1 89 ? 14.108 -1.209 -9.592 1.00 93.44 89 GLY A N 1
ATOM 606 C CA . GLY A 1 89 ? 14.765 -2.124 -10.540 1.00 93.44 89 GLY A CA 1
ATOM 607 C C . GLY A 1 89 ? 16.194 -2.493 -10.143 1.00 93.44 89 GLY A C 1
ATOM 608 O O . GLY A 1 89 ? 16.526 -3.671 -10.000 1.00 93.44 89 GLY A O 1
ATOM 609 N N . CYS A 1 90 ? 17.030 -1.473 -9.945 1.00 92.56 90 CYS A N 1
ATOM 610 C CA . CYS A 1 90 ? 18.455 -1.614 -9.616 1.00 92.56 90 CYS A CA 1
ATOM 611 C C . CYS A 1 90 ? 18.887 -0.750 -8.419 1.00 92.56 90 CYS A C 1
ATOM 613 O O . CYS A 1 90 ? 20.083 -0.521 -8.245 1.00 92.56 90 CYS A O 1
ATOM 615 N N . HIS A 1 91 ? 17.933 -0.251 -7.632 1.00 94.12 91 HIS A N 1
ATOM 616 C CA . HIS A 1 91 ? 18.183 0.542 -6.431 1.00 94.12 91 HIS A CA 1
ATOM 617 C C . HIS A 1 91 ? 17.142 0.245 -5.354 1.00 94.12 91 HIS A C 1
ATOM 619 O O . HIS A 1 91 ? 16.035 -0.192 -5.669 1.00 94.12 91 HIS A O 1
ATOM 625 N N . THR A 1 92 ? 17.505 0.543 -4.113 1.00 95.81 92 THR A N 1
ATOM 626 C CA . THR A 1 92 ? 16.628 0.547 -2.942 1.00 95.81 92 THR A CA 1
ATOM 627 C C . THR A 1 92 ? 16.500 1.973 -2.431 1.00 95.81 92 THR A C 1
ATOM 629 O O . THR A 1 92 ? 17.473 2.726 -2.439 1.00 95.81 92 THR A O 1
ATOM 632 N N . VAL A 1 93 ? 15.309 2.341 -1.972 1.00 94.56 93 VAL A N 1
ATOM 633 C CA . VAL A 1 93 ? 15.015 3.625 -1.332 1.00 94.56 93 VAL A CA 1
ATOM 634 C C . VAL A 1 93 ? 14.553 3.355 0.091 1.00 94.56 93 VAL A C 1
ATOM 636 O O . VAL A 1 93 ? 13.681 2.514 0.309 1.00 94.56 93 VAL A O 1
ATOM 639 N N . LEU A 1 94 ? 15.132 4.063 1.054 1.00 93.06 94 LEU A N 1
ATOM 640 C CA . LEU A 1 94 ? 14.794 3.959 2.465 1.00 93.06 94 LEU A CA 1
ATOM 641 C C . LEU A 1 94 ? 14.443 5.337 3.022 1.00 93.06 94 LEU A C 1
ATOM 643 O O . LEU A 1 94 ? 15.160 6.313 2.799 1.00 93.06 94 LEU A O 1
ATOM 647 N N . LEU A 1 95 ? 13.345 5.401 3.768 1.00 88.06 95 LEU A N 1
ATOM 648 C CA . LEU A 1 95 ? 12.944 6.569 4.540 1.00 88.06 95 LEU A CA 1
ATOM 649 C C . LEU A 1 95 ? 13.438 6.407 5.975 1.00 88.06 95 LEU A C 1
ATOM 651 O O . LEU A 1 95 ? 13.163 5.389 6.611 1.00 88.06 95 LEU A O 1
ATOM 655 N N . ARG A 1 96 ? 14.164 7.402 6.477 1.00 85.00 96 ARG A N 1
ATOM 656 C CA . ARG A 1 96 ? 14.639 7.467 7.860 1.00 85.00 96 ARG A CA 1
ATOM 657 C C . ARG A 1 96 ? 13.624 8.175 8.761 1.00 85.00 96 ARG A C 1
ATOM 659 O O . ARG A 1 96 ? 12.795 8.958 8.300 1.00 85.00 96 ARG A O 1
ATOM 666 N N . SER A 1 97 ? 13.716 7.927 10.063 1.00 82.44 97 SER A N 1
ATOM 667 C CA . SER A 1 97 ? 12.862 8.503 11.107 1.00 82.44 97 SER A CA 1
ATOM 668 C C . SER A 1 97 ? 12.980 10.023 11.241 1.00 82.44 97 SER A C 1
ATOM 670 O O . SER A 1 97 ? 12.050 10.669 11.716 1.00 82.44 97 SER A O 1
ATOM 672 N N . ASP A 1 98 ? 14.088 10.605 10.784 1.00 78.00 98 ASP A N 1
ATOM 673 C CA . ASP A 1 98 ? 14.307 12.052 10.689 1.00 78.00 98 ASP A CA 1
ATOM 674 C C . ASP A 1 98 ? 13.674 12.679 9.427 1.00 78.00 98 ASP A C 1
ATOM 676 O O . ASP A 1 98 ? 13.777 13.886 9.203 1.00 78.00 98 ASP A O 1
ATOM 680 N N . GLY A 1 99 ? 13.005 11.874 8.594 1.00 77.88 99 GLY A N 1
ATOM 681 C CA . GLY A 1 99 ? 12.376 12.300 7.347 1.00 77.88 99 GLY A CA 1
ATOM 682 C C . GLY A 1 99 ? 13.331 12.407 6.157 1.00 77.88 99 GLY A C 1
ATOM 683 O O . GLY A 1 99 ? 12.893 12.843 5.084 1.00 77.88 99 GLY A O 1
ATOM 684 N N . GLN A 1 100 ? 14.605 12.026 6.313 1.00 84.44 100 GLN A N 1
ATOM 685 C CA . GLN A 1 100 ? 15.558 11.949 5.209 1.00 84.44 100 GLN A CA 1
ATOM 686 C C . GLN A 1 100 ? 15.363 10.674 4.392 1.00 84.44 100 GLN A C 1
ATOM 688 O O . GLN A 1 100 ? 15.047 9.605 4.914 1.00 84.44 100 GLN A O 1
ATOM 693 N N . VAL A 1 101 ? 15.611 10.781 3.089 1.00 87.88 101 VAL A N 1
ATOM 694 C CA . VAL A 1 101 ? 15.589 9.644 2.170 1.00 87.88 101 VAL A CA 1
ATOM 695 C C . VAL A 1 101 ? 17.017 9.294 1.793 1.00 87.88 101 VAL A C 1
ATOM 697 O O . VAL A 1 101 ? 17.766 10.149 1.324 1.00 87.88 101 VAL A O 1
ATOM 700 N N . VAL A 1 102 ? 17.380 8.031 1.983 1.00 89.38 102 VAL A N 1
ATOM 701 C CA . VAL A 1 102 ? 18.663 7.472 1.551 1.00 89.38 102 VAL A CA 1
ATOM 702 C C . VAL A 1 102 ? 18.406 6.362 0.550 1.00 89.38 102 VAL A C 1
ATOM 704 O O . VAL A 1 102 ? 17.404 5.653 0.635 1.00 89.38 102 VAL A O 1
ATOM 707 N N . THR A 1 103 ? 19.296 6.200 -0.421 1.00 90.94 103 THR A N 1
ATOM 708 C CA . THR A 1 103 ? 19.193 5.097 -1.382 1.00 90.94 103 THR A CA 1
ATOM 709 C C . THR A 1 103 ? 20.425 4.195 -1.349 1.00 90.94 103 THR A C 1
ATOM 711 O O . THR A 1 103 ? 21.407 4.468 -0.660 1.00 90.94 103 THR A O 1
ATOM 714 N N . CYS A 1 104 ? 20.384 3.076 -2.050 1.00 91.31 104 CYS A N 1
ATOM 715 C CA . CYS A 1 104 ? 21.572 2.323 -2.441 1.00 91.31 104 CYS A CA 1
ATOM 716 C C . CYS A 1 104 ? 21.313 1.667 -3.796 1.00 91.31 104 CYS A C 1
ATOM 718 O O . CYS A 1 104 ? 20.167 1.557 -4.234 1.00 91.31 104 CYS A O 1
ATOM 720 N N . GLY A 1 105 ? 22.369 1.280 -4.502 1.00 89.94 105 GLY A N 1
ATOM 721 C CA . GLY A 1 105 ? 22.262 0.800 -5.875 1.00 89.94 105 GLY A CA 1
ATOM 722 C C . GLY A 1 105 ? 22.371 1.888 -6.950 1.00 89.94 105 GLY A C 1
ATOM 723 O O . GLY A 1 105 ? 22.609 3.068 -6.684 1.00 89.94 105 GLY A O 1
ATOM 724 N N . MET A 1 106 ? 22.190 1.485 -8.208 1.00 83.75 106 MET A N 1
ATOM 725 C CA . MET A 1 106 ? 22.325 2.362 -9.373 1.00 83.75 106 MET A CA 1
ATOM 726 C C . MET A 1 106 ? 21.022 3.116 -9.661 1.00 83.75 106 MET A C 1
ATOM 728 O O . MET A 1 106 ? 19.941 2.536 -9.633 1.00 83.75 106 MET A O 1
ATOM 732 N N . HIS A 1 107 ? 21.134 4.393 -10.037 1.00 70.50 107 HIS A N 1
ATOM 733 C CA . HIS A 1 107 ? 20.005 5.292 -10.333 1.00 70.50 107 HIS A CA 1
ATOM 734 C C . HIS A 1 107 ? 19.178 5.738 -9.117 1.00 70.50 107 HIS A C 1
ATOM 736 O O . HIS A 1 107 ? 18.120 6.328 -9.302 1.00 70.50 107 HIS A O 1
ATOM 742 N N . GLY A 1 108 ? 19.680 5.552 -7.892 1.00 60.06 108 GLY A N 1
ATOM 743 C CA . GLY A 1 108 ? 19.012 6.004 -6.666 1.00 60.06 108 GLY A CA 1
ATOM 744 C C . GLY A 1 108 ? 18.980 7.526 -6.443 1.00 60.06 108 GLY A C 1
ATOM 745 O O . GLY A 1 108 ? 18.554 7.965 -5.382 1.00 60.06 108 GLY A O 1
ATOM 746 N N . GLY A 1 109 ? 19.457 8.343 -7.392 1.00 59.81 109 GLY A N 1
ATOM 747 C CA . GLY A 1 109 ? 19.290 9.805 -7.370 1.00 59.81 109 GLY A CA 1
ATOM 748 C C . GLY A 1 109 ? 19.899 10.540 -6.168 1.00 59.81 109 GLY A C 1
ATOM 749 O O . GLY A 1 109 ? 19.525 11.679 -5.928 1.00 59.81 109 GLY A O 1
ATOM 750 N N . GLN A 1 110 ? 20.822 9.923 -5.419 1.00 58.88 110 GLN A N 1
ATOM 751 C CA . GLN A 1 110 ? 21.334 10.409 -4.123 1.00 58.88 110 GLN A CA 1
ATOM 752 C C . GLN A 1 110 ? 21.677 11.902 -4.099 1.00 58.88 110 GLN A C 1
ATOM 754 O O . GLN A 1 110 ? 21.276 12.624 -3.191 1.00 58.88 110 GLN A O 1
ATOM 759 N N . SER A 1 111 ? 22.385 12.382 -5.124 1.00 53.66 111 SER A N 1
ATOM 760 C CA . SER A 1 111 ? 22.789 13.784 -5.233 1.00 53.66 111 SER A CA 1
ATOM 761 C C . SER A 1 111 ? 21.600 14.733 -5.396 1.00 53.66 111 SER A C 1
ATOM 763 O O . SER A 1 111 ? 21.618 15.830 -4.851 1.00 53.66 111 SER A O 1
ATOM 765 N N . GLU A 1 112 ? 20.558 14.320 -6.116 1.00 60.12 112 GLU A N 1
ATOM 766 C CA . GLU A 1 112 ? 19.330 15.103 -6.283 1.00 60.12 112 GLU A CA 1
ATOM 767 C C . GLU A 1 112 ? 18.419 14.987 -5.056 1.00 60.12 112 GLU A C 1
ATOM 769 O O . GLU A 1 112 ? 17.715 15.927 -4.737 1.00 60.12 112 GLU A O 1
ATOM 774 N N . LEU A 1 113 ? 18.444 13.883 -4.312 1.00 61.00 113 LEU A N 1
ATOM 775 C CA . LEU A 1 113 ? 17.603 13.720 -3.122 1.00 61.00 113 LEU A CA 1
ATOM 776 C C . LEU A 1 113 ? 18.122 14.511 -1.913 1.00 61.00 113 LEU A C 1
ATOM 778 O O . LEU A 1 113 ? 17.350 15.200 -1.242 1.00 61.00 113 LEU A O 1
ATOM 782 N N . SER A 1 114 ? 19.434 14.474 -1.659 1.00 55.34 114 SER A N 1
ATOM 783 C CA . SER A 1 114 ? 20.049 15.170 -0.519 1.00 55.34 114 SER A CA 1
ATOM 784 C C . SER A 1 114 ? 20.021 16.698 -0.648 1.00 55.34 114 SER A C 1
ATOM 786 O O . SER A 1 114 ? 19.884 17.397 0.360 1.00 55.34 114 SER A O 1
ATOM 788 N N . LEU A 1 115 ? 20.112 17.237 -1.872 1.00 50.19 115 LEU A N 1
ATOM 789 C CA . LEU A 1 115 ? 20.055 18.686 -2.098 1.00 50.19 115 LEU A CA 1
ATOM 790 C C . LEU A 1 115 ? 18.692 19.296 -1.719 1.00 50.19 115 LEU A C 1
ATOM 792 O O . LEU A 1 115 ? 18.646 20.437 -1.265 1.00 50.19 115 LEU A O 1
ATOM 796 N N . PHE A 1 116 ? 17.589 18.558 -1.875 1.00 51.72 116 PHE A N 1
ATOM 797 C CA . PHE A 1 116 ? 16.242 19.123 -1.725 1.00 51.72 116 PHE A CA 1
ATOM 798 C C . PHE A 1 116 ? 15.653 18.976 -0.318 1.00 51.72 116 PHE A C 1
ATOM 800 O O . PHE A 1 116 ? 14.994 19.908 0.143 1.00 51.72 116 PHE A O 1
ATOM 807 N N . ALA A 1 117 ? 15.925 17.875 0.396 1.00 50.91 117 ALA A N 1
ATOM 808 C CA . ALA A 1 117 ? 15.494 17.715 1.794 1.00 50.91 117 ALA A CA 1
ATOM 809 C C . ALA A 1 117 ? 16.099 18.801 2.708 1.00 50.91 117 ALA A C 1
ATOM 811 O O . ALA A 1 117 ? 15.443 19.312 3.614 1.00 50.91 117 ALA A O 1
ATOM 812 N N . THR A 1 118 ? 17.331 19.218 2.405 1.00 50.09 118 THR A N 1
ATOM 813 C CA . THR A 1 118 ? 18.071 20.235 3.167 1.00 50.09 118 THR A CA 1
ATOM 814 C C . THR A 1 118 ? 17.581 21.661 2.880 1.00 50.09 118 THR A C 1
ATOM 816 O O . THR A 1 118 ? 17.632 22.521 3.753 1.00 50.09 118 THR A O 1
ATOM 819 N N . ALA A 1 119 ? 17.082 21.933 1.669 1.00 47.78 119 ALA A N 1
ATOM 820 C CA . ALA A 1 119 ? 16.761 23.292 1.228 1.00 47.78 119 ALA A CA 1
ATOM 821 C C . ALA A 1 119 ? 15.452 23.862 1.811 1.00 47.78 119 ALA A C 1
ATOM 823 O O . ALA A 1 119 ? 15.252 25.073 1.761 1.00 47.78 119 ALA A O 1
ATOM 824 N N . MET A 1 120 ? 14.548 23.017 2.328 1.00 50.56 120 MET A N 1
ATOM 825 C CA . MET A 1 120 ? 13.163 23.421 2.630 1.00 50.56 120 MET A CA 1
ATOM 826 C C . MET A 1 120 ? 12.686 23.096 4.058 1.00 50.56 120 MET A C 1
ATOM 828 O O . MET A 1 120 ? 11.550 23.427 4.377 1.00 50.56 120 MET A O 1
ATOM 832 N N . ASN A 1 121 ? 13.501 22.471 4.926 1.00 64.50 121 ASN A N 1
ATOM 833 C CA . ASN A 1 121 ? 13.081 22.000 6.267 1.00 64.50 121 ASN A CA 1
ATOM 834 C C . ASN A 1 121 ? 11.799 21.134 6.257 1.00 64.50 121 ASN A C 1
ATOM 836 O O . ASN A 1 121 ? 11.022 21.137 7.212 1.00 64.50 121 ASN A O 1
ATOM 840 N N . LEU A 1 122 ? 11.554 20.395 5.173 1.00 68.81 122 LEU A N 1
ATOM 841 C CA . LEU A 1 122 ? 10.377 19.540 5.026 1.00 68.81 122 LEU A CA 1
ATOM 842 C C . LEU A 1 122 ? 10.783 18.073 5.078 1.00 68.81 122 LEU A C 1
ATOM 844 O O . LEU A 1 122 ? 11.691 17.647 4.367 1.00 68.81 122 LEU A O 1
ATOM 848 N N . SER A 1 123 ? 10.076 17.301 5.901 1.00 78.56 123 SER A N 1
ATOM 849 C CA . SER A 1 123 ? 10.274 15.858 6.009 1.00 78.56 123 SER A CA 1
ATOM 850 C C . SER A 1 123 ? 9.502 15.101 4.933 1.00 78.56 123 SER A C 1
ATOM 852 O O . SER A 1 123 ? 8.402 15.499 4.523 1.00 78.56 123 SER A O 1
ATOM 854 N N . SER A 1 124 ? 10.079 13.983 4.501 1.00 80.75 124 SER A N 1
ATOM 855 C CA . SER A 1 124 ? 9.419 13.009 3.632 1.00 80.75 124 SER A CA 1
ATOM 856 C C . SER A 1 124 ? 8.528 12.087 4.467 1.00 80.75 124 SER A C 1
ATOM 858 O O . SER A 1 124 ? 8.902 11.691 5.569 1.00 80.75 124 SER A O 1
ATOM 860 N N . THR A 1 125 ? 7.346 11.755 3.956 1.00 81.50 125 THR A N 1
ATOM 861 C CA . THR A 1 125 ? 6.361 10.880 4.617 1.00 81.50 125 THR A CA 1
ATOM 862 C C . THR A 1 125 ? 6.150 9.565 3.884 1.00 81.50 125 THR A C 1
ATOM 864 O O . THR A 1 125 ? 5.697 8.604 4.497 1.00 81.50 125 THR A O 1
ATOM 867 N N . GLN A 1 126 ? 6.476 9.508 2.590 1.00 86.62 126 GLN A N 1
ATOM 868 C CA . GLN A 1 126 ? 6.430 8.273 1.818 1.00 86.62 126 GLN A CA 1
ATOM 869 C C . GLN A 1 126 ? 7.501 8.261 0.726 1.00 86.62 126 GLN A C 1
ATOM 871 O O . GLN A 1 126 ? 7.791 9.290 0.118 1.00 86.62 126 GLN A O 1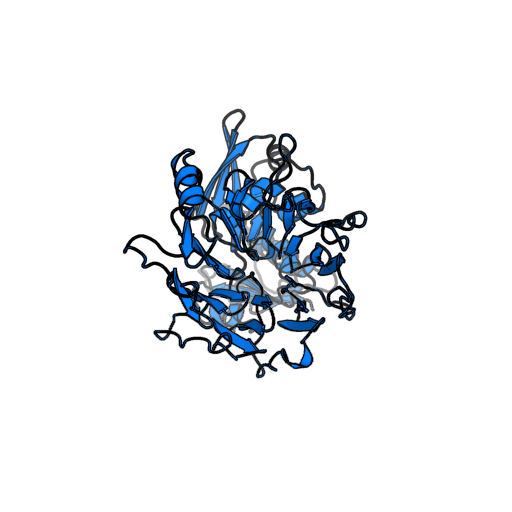
ATOM 876 N N . VAL A 1 127 ? 8.033 7.084 0.425 1.00 92.19 127 VAL A N 1
ATOM 877 C CA . VAL A 1 127 ? 8.915 6.815 -0.710 1.00 92.19 127 VAL A CA 1
ATOM 878 C C . VAL A 1 127 ? 8.368 5.673 -1.562 1.00 92.19 127 VAL A C 1
ATOM 880 O O . VAL A 1 127 ? 7.746 4.740 -1.051 1.00 92.19 127 VAL A O 1
ATOM 883 N N . SER A 1 12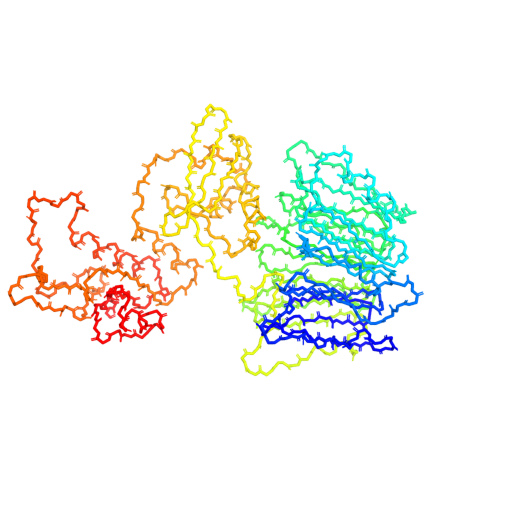8 ? 8.611 5.738 -2.869 1.00 95.62 128 SER A N 1
ATOM 884 C CA . SER A 1 128 ? 8.319 4.661 -3.813 1.00 95.62 128 SER A CA 1
ATOM 885 C C . SER A 1 128 ? 9.390 4.602 -4.902 1.00 95.62 128 SER A C 1
ATOM 887 O O . SER A 1 128 ? 9.745 5.620 -5.498 1.00 95.62 128 SER A O 1
ATOM 889 N N . ALA A 1 129 ? 9.926 3.407 -5.137 1.00 95.06 129 ALA A N 1
ATOM 890 C CA . ALA A 1 129 ? 11.004 3.142 -6.079 1.00 95.06 129 ALA A CA 1
ATOM 891 C C . ALA A 1 129 ? 10.458 2.448 -7.332 1.00 95.06 129 ALA A C 1
ATOM 893 O O . ALA A 1 129 ? 9.957 1.330 -7.261 1.00 95.06 129 ALA A O 1
ATOM 894 N N . GLY A 1 130 ? 10.586 3.103 -8.483 1.00 94.69 130 GLY A N 1
ATOM 895 C CA . GLY A 1 130 ? 10.248 2.530 -9.780 1.00 94.69 130 GLY A CA 1
ATOM 896 C C . GLY A 1 130 ? 11.432 1.787 -10.401 1.00 94.69 130 GLY A C 1
ATOM 897 O O . GLY A 1 130 ? 12.433 1.464 -9.753 1.00 94.69 130 GLY A O 1
ATOM 898 N N . ARG A 1 131 ? 11.392 1.554 -11.718 1.00 92.81 131 ARG A N 1
ATOM 899 C CA . ARG A 1 131 ? 12.504 0.865 -12.409 1.00 92.81 131 ARG A CA 1
ATOM 900 C C . ARG A 1 131 ? 13.830 1.629 -12.317 1.00 92.81 131 ARG A C 1
ATOM 902 O O . ARG A 1 131 ? 14.860 1.045 -11.980 1.00 92.81 131 ARG A O 1
ATOM 909 N N . CYS A 1 132 ? 13.797 2.924 -12.630 1.00 90.75 132 CYS A N 1
ATOM 910 C CA . CYS A 1 132 ? 14.967 3.818 -12.664 1.00 90.75 132 CYS A CA 1
ATOM 911 C C . CYS A 1 132 ? 14.648 5.245 -12.173 1.00 90.75 132 CYS A C 1
ATOM 913 O O . CYS A 1 132 ? 15.339 6.189 -12.558 1.00 90.75 132 CYS A O 1
ATOM 915 N N . HIS A 1 133 ? 13.568 5.417 -11.415 1.00 93.31 133 HIS A N 1
ATOM 916 C CA . HIS A 1 133 ? 13.174 6.699 -10.837 1.00 93.31 133 HIS A CA 1
ATOM 917 C C . HIS A 1 133 ? 12.609 6.472 -9.435 1.00 93.31 133 HIS A C 1
ATOM 919 O O . HIS A 1 133 ? 12.108 5.384 -9.146 1.00 93.31 133 HIS A O 1
ATOM 925 N N . THR A 1 134 ? 12.683 7.502 -8.604 1.00 93.69 134 THR A N 1
ATOM 926 C CA . THR A 1 134 ? 12.176 7.504 -7.231 1.00 93.69 134 THR A CA 1
ATOM 927 C C . THR A 1 134 ? 11.143 8.602 -7.099 1.00 93.69 134 THR A C 1
ATOM 929 O O . THR A 1 134 ? 11.345 9.695 -7.626 1.00 93.69 134 THR A O 1
ATOM 932 N N . VAL A 1 135 ? 10.064 8.321 -6.377 1.00 94.12 135 VAL A N 1
ATOM 933 C CA . VAL A 1 135 ? 9.013 9.283 -6.048 1.00 94.12 135 VAL A CA 1
ATOM 934 C C . VAL A 1 135 ? 8.928 9.409 -4.533 1.00 94.12 135 VAL A C 1
ATOM 936 O O . VAL A 1 135 ? 8.979 8.414 -3.810 1.00 94.12 135 VAL A O 1
ATOM 939 N N . ILE A 1 136 ? 8.815 10.641 -4.054 1.00 91.88 136 ILE A N 1
ATOM 940 C CA . ILE A 1 136 ? 8.761 10.989 -2.639 1.00 91.88 136 ILE A CA 1
ATOM 941 C C . ILE A 1 136 ? 7.507 11.813 -2.393 1.00 91.88 136 ILE A C 1
ATOM 943 O O . ILE A 1 136 ? 7.251 12.785 -3.105 1.00 91.88 136 ILE A O 1
ATOM 947 N N . LEU A 1 137 ? 6.757 11.446 -1.360 1.00 86.00 137 LEU A N 1
ATOM 948 C CA . LEU A 1 137 ? 5.700 12.261 -0.784 1.00 86.00 137 LEU A CA 1
ATOM 949 C C . LEU A 1 137 ? 6.256 13.039 0.406 1.00 86.00 137 LEU A C 1
ATOM 951 O O . LEU A 1 137 ? 6.935 12.481 1.270 1.00 86.00 137 LEU A O 1
ATOM 955 N N . ARG A 1 138 ? 5.954 14.330 0.453 1.00 82.69 138 ARG A N 1
ATOM 956 C CA . ARG A 1 138 ? 6.352 15.237 1.528 1.00 82.69 138 ARG A CA 1
ATOM 957 C C . ARG A 1 138 ? 5.225 15.435 2.535 1.00 82.69 138 ARG A C 1
ATOM 959 O O . ARG A 1 138 ? 4.044 15.266 2.235 1.00 82.69 138 ARG A O 1
ATOM 966 N N . SER A 1 139 ? 5.605 15.878 3.729 1.00 78.00 139 SER A N 1
ATOM 967 C CA . SER A 1 139 ? 4.693 16.208 4.833 1.00 78.00 139 SER A CA 1
ATOM 968 C C . SER A 1 139 ? 3.696 17.337 4.538 1.00 78.00 139 SER A C 1
ATOM 970 O O . SER A 1 139 ? 2.656 17.410 5.189 1.00 78.00 139 SER A O 1
ATOM 972 N N . ASP A 1 140 ? 3.965 18.184 3.545 1.00 73.75 140 ASP A N 1
ATOM 973 C CA . ASP A 1 140 ? 3.057 19.232 3.061 1.00 73.75 140 ASP A CA 1
ATOM 974 C C . ASP A 1 140 ? 2.084 18.748 1.971 1.00 73.75 140 ASP A C 1
ATOM 976 O O . ASP A 1 140 ? 1.369 19.551 1.368 1.00 73.75 140 ASP A O 1
ATOM 980 N N . GLY A 1 141 ? 2.060 17.442 1.692 1.00 78.81 141 GLY A N 1
ATOM 981 C CA . GLY A 1 141 ? 1.158 16.848 0.713 1.00 78.81 141 GLY A CA 1
ATOM 982 C C . GLY A 1 141 ? 1.580 17.052 -0.741 1.00 78.81 141 GLY A C 1
ATOM 983 O O . GLY A 1 141 ? 0.802 16.741 -1.640 1.00 78.81 141 GLY A O 1
ATOM 984 N N . HIS A 1 142 ? 2.786 17.561 -1.002 1.00 86.25 142 HIS A N 1
ATOM 985 C CA . HIS A 1 142 ? 3.348 17.606 -2.350 1.00 86.25 142 HIS A CA 1
ATOM 986 C C . HIS A 1 142 ? 4.192 16.363 -2.629 1.00 86.25 142 HIS A C 1
ATOM 988 O O . HIS A 1 142 ? 4.796 15.782 -1.728 1.00 86.25 142 HIS A O 1
ATOM 994 N N . ALA A 1 143 ? 4.257 15.966 -3.897 1.00 91.06 143 ALA A N 1
ATOM 995 C CA . ALA A 1 143 ? 5.090 14.861 -4.345 1.00 91.06 143 ALA A CA 1
ATOM 996 C C . ALA A 1 143 ? 6.184 15.363 -5.287 1.00 91.06 143 ALA A C 1
ATOM 998 O O . ALA A 1 143 ? 6.006 16.340 -6.016 1.00 91.06 143 ALA A O 1
ATOM 999 N N . MET A 1 144 ? 7.323 14.686 -5.266 1.00 90.94 144 MET A N 1
ATOM 1000 C CA . MET A 1 144 ? 8.472 14.974 -6.114 1.00 90.94 144 MET A CA 1
ATOM 1001 C C . MET A 1 144 ? 9.036 13.672 -6.657 1.00 90.94 144 MET A C 1
ATOM 1003 O O . MET A 1 144 ? 8.877 12.622 -6.040 1.00 90.94 144 MET A O 1
ATOM 1007 N N . ALA A 1 145 ? 9.715 13.741 -7.796 1.00 92.25 145 ALA A N 1
ATOM 1008 C CA . ALA A 1 145 ? 10.338 12.579 -8.402 1.00 92.25 145 ALA A CA 1
ATOM 1009 C C . ALA A 1 145 ? 11.700 12.927 -9.004 1.00 92.25 145 ALA A C 1
ATOM 1011 O O . ALA A 1 145 ? 11.890 14.024 -9.529 1.00 92.25 145 ALA A O 1
ATOM 1012 N N . CYS A 1 146 ? 12.638 11.987 -8.937 1.00 90.94 146 CYS A N 1
ATOM 1013 C CA . CYS A 1 146 ? 14.003 12.133 -9.443 1.00 90.94 146 CYS A CA 1
ATOM 1014 C C . CYS A 1 146 ? 14.478 10.857 -10.151 1.00 90.94 146 CYS A C 1
ATOM 1016 O O . CYS A 1 146 ? 13.902 9.779 -9.982 1.00 90.94 146 CYS A O 1
ATOM 1018 N N . GLY A 1 147 ? 15.563 10.961 -10.922 1.00 90.06 147 GLY A N 1
ATOM 1019 C CA . GLY A 1 147 ? 16.112 9.856 -11.713 1.00 90.06 147 GLY A CA 1
ATOM 1020 C C . GLY A 1 147 ? 15.758 9.945 -13.201 1.00 90.06 147 GLY A C 1
ATOM 1021 O O . GLY A 1 147 ? 15.638 11.031 -13.767 1.00 90.06 147 GLY A O 1
ATOM 1022 N N . LEU A 1 148 ? 15.639 8.799 -13.880 1.00 90.38 148 LEU A N 1
ATOM 1023 C CA . LEU A 1 148 ? 15.382 8.774 -15.322 1.00 90.38 148 LEU A CA 1
ATOM 1024 C C . LEU A 1 148 ? 14.044 9.454 -15.642 1.00 90.38 148 LEU A C 1
ATOM 1026 O O . LEU A 1 148 ? 13.016 9.002 -15.156 1.00 90.38 148 LEU A O 1
ATOM 1030 N N . ASN A 1 149 ? 14.049 10.447 -16.539 1.00 93.44 149 ASN A N 1
ATOM 1031 C CA . ASN A 1 149 ? 12.845 11.209 -16.904 1.00 93.44 149 ASN A CA 1
ATOM 1032 C C . ASN A 1 149 ? 12.550 11.266 -18.421 1.00 93.44 149 ASN A C 1
ATOM 1034 O O . ASN A 1 149 ? 11.866 12.160 -18.912 1.00 93.44 149 ASN A O 1
ATOM 1038 N N . ARG A 1 150 ? 13.079 10.324 -19.216 1.00 93.69 150 ARG A N 1
ATOM 1039 C CA . ARG A 1 150 ? 12.899 10.330 -20.687 1.00 93.69 150 ARG A CA 1
ATOM 1040 C C . ARG A 1 150 ? 11.451 10.129 -21.150 1.00 93.69 150 ARG A C 1
ATOM 1042 O O . ARG A 1 150 ? 11.145 10.450 -22.290 1.00 93.69 150 ARG A O 1
ATOM 1049 N N . ASN A 1 151 ? 10.590 9.594 -20.290 1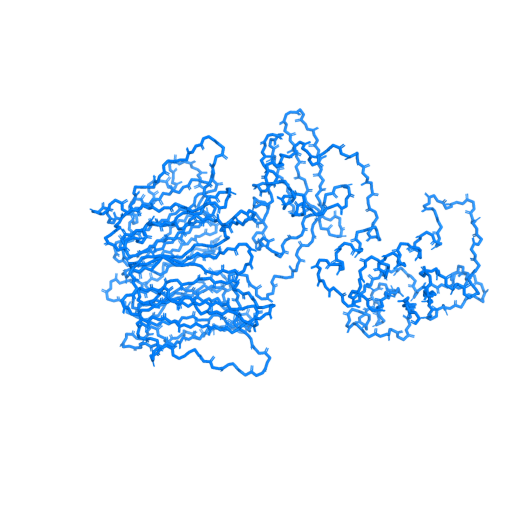.00 94.12 151 ASN A N 1
ATOM 1050 C CA . ASN A 1 151 ? 9.170 9.389 -20.555 1.00 94.12 151 ASN A CA 1
ATOM 1051 C C . ASN A 1 151 ? 8.293 10.321 -19.718 1.00 94.12 151 ASN A C 1
ATOM 1053 O O . ASN A 1 151 ? 7.129 9.995 -19.567 1.00 94.12 151 ASN A O 1
ATOM 1057 N N . THR A 1 152 ? 8.835 11.409 -19.153 1.00 95.81 152 THR A N 1
ATOM 1058 C CA . THR A 1 152 ? 8.130 12.346 -18.253 1.00 95.81 152 THR A CA 1
ATOM 1059 C C . THR A 1 152 ? 7.637 11.745 -16.929 1.00 95.81 152 THR A C 1
ATOM 1061 O O . THR A 1 152 ? 6.806 12.338 -16.247 1.00 95.81 152 THR A O 1
ATOM 1064 N N . GLN A 1 153 ? 8.174 10.594 -16.514 1.00 94.75 153 GLN A N 1
ATOM 1065 C CA . GLN A 1 153 ? 7.780 9.907 -15.277 1.00 94.75 153 GLN A CA 1
ATOM 1066 C C . GLN A 1 153 ? 8.095 10.680 -13.987 1.00 94.75 153 GLN A C 1
ATOM 1068 O O . GLN A 1 153 ? 7.508 10.386 -12.948 1.00 94.75 153 GLN A O 1
ATOM 1073 N N . CYS A 1 154 ? 8.988 11.672 -14.049 1.00 94.81 154 CYS A N 1
ATOM 1074 C CA . CYS A 1 154 ? 9.278 12.567 -12.932 1.00 94.81 154 CYS A CA 1
ATOM 1075 C C . CYS A 1 154 ? 8.485 13.886 -12.993 1.00 94.81 154 CYS A C 1
ATOM 1077 O O . CYS A 1 154 ? 8.597 14.708 -12.085 1.00 94.81 154 CYS A O 1
ATOM 1079 N N . ASN A 1 155 ? 7.682 14.112 -14.040 1.00 95.38 155 ASN A N 1
ATOM 1080 C CA . ASN A 1 155 ? 6.883 15.328 -14.192 1.00 95.38 155 ASN A CA 1
ATOM 1081 C C . ASN A 1 155 ? 5.581 15.188 -13.395 1.00 95.38 155 ASN A C 1
ATOM 1083 O O . ASN A 1 155 ? 4.523 14.897 -13.956 1.00 95.38 155 ASN A O 1
ATOM 1087 N N . ILE A 1 156 ? 5.672 15.347 -12.075 1.00 95.88 156 ILE A N 1
ATOM 1088 C CA . ILE A 1 156 ? 4.517 15.262 -11.177 1.00 95.88 156 ILE A CA 1
ATOM 1089 C C . ILE A 1 156 ? 3.482 16.338 -11.552 1.00 95.88 156 ILE A C 1
ATOM 1091 O O . ILE A 1 156 ? 3.853 17.511 -11.657 1.00 95.88 156 ILE A O 1
ATOM 1095 N N . PRO A 1 157 ? 2.198 15.978 -11.758 1.00 94.62 157 PRO A N 1
ATOM 1096 C CA . PRO A 1 157 ? 1.165 16.955 -12.078 1.00 94.62 157 PRO A CA 1
ATOM 1097 C C . PRO A 1 157 ? 1.025 18.007 -10.966 1.00 94.62 157 PRO A C 1
ATOM 1099 O O . PRO A 1 157 ? 1.075 17.650 -9.782 1.00 94.62 157 PRO A O 1
ATOM 1102 N N . PRO A 1 158 ? 0.830 19.291 -11.314 1.00 90.69 158 PRO A N 1
ATOM 1103 C CA . PRO A 1 158 ? 0.566 20.323 -10.322 1.00 90.69 158 PRO A CA 1
ATOM 1104 C C . PRO A 1 158 ? -0.770 20.062 -9.615 1.00 90.69 158 PRO A C 1
ATOM 1106 O O . PRO A 1 158 ? -1.692 19.479 -10.189 1.00 90.69 158 PRO A O 1
ATOM 1109 N N . LEU A 1 159 ? -0.863 20.505 -8.364 1.00 87.06 159 LEU A N 1
ATOM 1110 C CA . LEU A 1 159 ? -2.078 20.443 -7.560 1.00 87.06 159 LEU A CA 1
ATOM 1111 C C . LEU A 1 159 ? -2.788 21.798 -7.558 1.00 87.06 159 LEU A C 1
ATOM 1113 O O . LEU A 1 159 ? -2.140 22.845 -7.531 1.00 87.06 159 LEU A O 1
ATOM 1117 N N . ASP A 1 160 ? -4.119 21.763 -7.542 1.00 85.31 160 ASP A N 1
ATOM 1118 C CA . ASP A 1 160 ? -4.939 22.946 -7.283 1.00 85.31 160 ASP A CA 1
ATOM 1119 C C . ASP A 1 160 ? -4.781 23.419 -5.827 1.00 85.31 160 ASP A C 1
ATOM 1121 O O . ASP A 1 160 ? -4.334 22.677 -4.944 1.00 85.31 160 ASP A O 1
ATOM 1125 N N . VAL A 1 161 ? -5.196 24.658 -5.552 1.00 74.62 161 VAL A N 1
ATOM 1126 C CA . VAL A 1 161 ? -5.189 25.220 -4.194 1.00 74.62 161 VAL A CA 1
ATOM 1127 C C . VAL A 1 161 ? -6.019 24.330 -3.257 1.00 74.62 161 VAL A C 1
ATOM 1129 O O . VAL A 1 161 ? -7.135 23.948 -3.590 1.00 74.62 161 VAL A O 1
ATOM 1132 N N . ALA A 1 162 ? -5.467 24.025 -2.077 1.00 76.50 162 ALA A N 1
ATOM 1133 C CA . ALA A 1 162 ? -6.034 23.135 -1.052 1.00 76.50 162 ALA A CA 1
ATOM 1134 C C . ALA A 1 162 ? -6.060 21.627 -1.383 1.00 76.50 162 ALA A C 1
ATOM 1136 O O . ALA A 1 162 ? -6.586 20.847 -0.589 1.00 76.50 162 ALA A O 1
ATOM 1137 N N . MET A 1 163 ? -5.440 21.195 -2.486 1.00 80.62 163 MET A N 1
ATOM 1138 C CA . MET A 1 163 ? -5.263 19.773 -2.787 1.00 80.62 163 MET A CA 1
ATOM 1139 C C . MET A 1 163 ? -3.909 19.254 -2.296 1.00 80.62 163 MET A C 1
ATOM 1141 O O . MET A 1 163 ? -2.920 19.983 -2.255 1.00 80.62 163 MET A O 1
ATOM 1145 N N . SER A 1 164 ? -3.866 17.970 -1.947 1.00 81.12 164 SER A N 1
ATOM 1146 C CA . SER A 1 164 ? -2.643 17.247 -1.596 1.00 81.12 164 SER A CA 1
ATOM 1147 C C . SER A 1 164 ? -2.643 15.837 -2.172 1.00 81.12 164 SER A C 1
ATOM 1149 O O . SER A 1 164 ? -3.693 15.224 -2.381 1.00 81.12 164 SER A O 1
ATOM 1151 N N . TYR A 1 165 ? -1.451 15.308 -2.415 1.00 84.62 165 TYR A N 1
ATOM 1152 C CA . TYR A 1 165 ? -1.231 13.884 -2.593 1.00 84.62 165 TYR A CA 1
ATOM 1153 C C . TYR A 1 165 ? -1.172 13.195 -1.228 1.00 84.62 165 TYR A C 1
ATOM 1155 O O . TYR A 1 165 ? -0.670 13.748 -0.250 1.00 84.62 165 TYR A O 1
ATOM 1163 N N . ILE A 1 166 ? -1.710 11.982 -1.168 1.00 81.88 166 ILE A N 1
ATOM 1164 C CA . ILE A 1 166 ? -1.766 11.150 0.041 1.00 81.88 166 ILE A CA 1
ATOM 1165 C C . ILE A 1 166 ? -1.069 9.803 -0.140 1.00 81.88 166 ILE A C 1
ATOM 1167 O O . ILE A 1 166 ? -0.803 9.126 0.846 1.00 81.88 166 ILE A O 1
ATOM 1171 N N . GLN A 1 167 ? -0.799 9.404 -1.385 1.00 88.62 167 GLN A N 1
ATOM 1172 C CA . GLN A 1 167 ? -0.020 8.216 -1.696 1.00 88.62 167 GLN A CA 1
ATOM 1173 C C . GLN A 1 167 ? 0.694 8.394 -3.035 1.00 88.62 167 GLN A C 1
ATOM 1175 O O . GLN A 1 167 ? 0.128 8.966 -3.971 1.00 88.62 167 GLN A O 1
ATOM 1180 N N . VAL A 1 168 ? 1.910 7.867 -3.136 1.00 94.75 168 VAL A N 1
ATOM 1181 C CA . VAL A 1 168 ? 2.683 7.790 -4.379 1.00 94.75 168 VAL A CA 1
ATOM 1182 C C . VAL A 1 168 ? 3.060 6.345 -4.697 1.00 94.75 168 VAL A C 1
ATOM 1184 O O . VAL A 1 168 ? 3.396 5.572 -3.800 1.00 94.75 168 VAL A O 1
ATOM 1187 N N . ALA A 1 169 ? 3.023 5.988 -5.978 1.00 97.44 169 ALA A N 1
ATOM 1188 C CA . ALA A 1 169 ? 3.469 4.697 -6.487 1.00 97.44 169 ALA A CA 1
ATOM 1189 C C . ALA A 1 169 ? 4.272 4.884 -7.781 1.00 97.44 169 ALA A C 1
ATOM 1191 O O . ALA A 1 169 ? 3.771 5.424 -8.769 1.00 97.44 169 ALA A O 1
ATOM 1192 N N . ALA A 1 170 ? 5.523 4.435 -7.770 1.00 96.69 170 ALA A N 1
ATOM 1193 C CA . ALA A 1 170 ? 6.440 4.499 -8.898 1.00 96.69 170 ALA A CA 1
ATOM 1194 C C . ALA A 1 170 ? 6.456 3.155 -9.638 1.00 96.69 170 ALA A C 1
ATOM 1196 O O . ALA A 1 170 ? 6.795 2.127 -9.059 1.00 96.69 170 ALA A O 1
ATOM 1197 N N . GLY A 1 171 ? 6.091 3.162 -10.919 1.00 96.00 171 GLY A N 1
ATOM 1198 C CA . GLY A 1 171 ? 6.068 1.972 -11.767 1.00 96.00 171 GLY A CA 1
ATOM 1199 C C . GLY A 1 171 ? 7.343 1.789 -12.588 1.00 96.00 171 GLY A C 1
ATOM 1200 O O . GLY A 1 171 ? 8.433 2.269 -12.259 1.00 96.00 171 GLY A O 1
ATOM 1201 N N . GLY A 1 172 ? 7.213 1.111 -13.729 1.00 94.44 172 GLY A N 1
ATOM 1202 C CA . GLY A 1 172 ? 8.314 0.933 -14.675 1.00 94.44 172 GLY A CA 1
ATOM 1203 C C . GLY A 1 172 ? 8.805 2.272 -15.231 1.00 94.44 172 GLY A C 1
ATOM 1204 O O . GLY A 1 172 ? 9.948 2.682 -15.021 1.00 94.44 172 GLY A O 1
ATOM 1205 N N . TYR A 1 173 ? 7.917 2.974 -15.930 1.00 96.00 173 TYR A N 1
ATOM 1206 C CA . TYR A 1 173 ? 8.204 4.266 -16.563 1.00 96.00 173 TYR A CA 1
ATOM 1207 C C . TYR A 1 173 ? 7.058 5.267 -16.400 1.00 96.00 173 TYR A C 1
ATOM 1209 O O . TYR A 1 173 ? 6.922 6.180 -17.214 1.00 96.00 173 TYR A O 1
ATOM 1217 N N . HIS A 1 174 ? 6.230 5.087 -15.377 1.00 98.00 174 HIS A N 1
ATOM 1218 C CA . HIS A 1 174 ? 5.142 5.984 -15.012 1.00 98.00 174 HIS A CA 1
ATOM 1219 C C . HIS A 1 174 ? 5.031 6.087 -13.492 1.00 98.00 174 HIS A C 1
ATOM 1221 O O . HIS A 1 174 ? 5.486 5.200 -12.772 1.00 98.00 174 HIS A O 1
ATOM 1227 N N . THR A 1 175 ? 4.424 7.172 -13.033 1.00 98.19 175 THR A N 1
ATOM 1228 C CA . THR A 1 175 ? 4.140 7.463 -11.629 1.00 98.19 175 THR A CA 1
ATOM 1229 C C . THR A 1 175 ? 2.638 7.608 -11.466 1.00 98.19 175 THR A C 1
ATOM 1231 O O . THR A 1 175 ? 1.989 8.257 -12.286 1.00 98.19 175 THR A O 1
ATOM 1234 N N . VAL A 1 176 ? 2.092 7.037 -10.398 1.00 98.25 176 VAL A N 1
ATOM 1235 C CA . VAL A 1 176 ? 0.681 7.143 -10.020 1.00 98.25 176 VAL A CA 1
ATOM 1236 C C . VAL A 1 176 ? 0.599 7.824 -8.661 1.00 98.25 176 VAL A C 1
ATOM 1238 O O . VAL A 1 176 ? 1.340 7.485 -7.738 1.00 98.25 176 VAL A O 1
ATOM 1241 N N . LEU A 1 177 ? -0.290 8.804 -8.539 1.00 97.06 177 LEU A N 1
ATOM 1242 C CA . LEU A 1 177 ? -0.472 9.596 -7.332 1.00 97.06 177 LEU A CA 1
ATOM 1243 C C . LEU A 1 177 ? -1.938 9.591 -6.919 1.00 97.06 177 LEU A C 1
ATOM 1245 O O . LEU A 1 177 ? -2.821 9.903 -7.720 1.00 97.06 177 LEU A O 1
ATOM 1249 N N . LEU A 1 178 ? -2.188 9.283 -5.652 1.00 91.69 178 LEU A N 1
ATOM 1250 C CA . LEU A 1 178 ? -3.507 9.370 -5.045 1.00 91.69 178 LEU A CA 1
ATOM 1251 C C . LEU A 1 178 ? -3.675 10.746 -4.400 1.00 91.69 178 LEU A C 1
ATOM 1253 O O . LEU A 1 178 ? -2.833 11.169 -3.608 1.00 91.69 178 LEU A O 1
ATOM 1257 N N . ARG A 1 179 ? -4.759 11.442 -4.728 1.00 85.62 179 ARG A N 1
ATOM 1258 C CA . ARG A 1 179 ? -5.114 12.761 -4.193 1.00 85.62 179 ARG A CA 1
ATOM 1259 C C . ARG A 1 179 ? -5.982 12.637 -2.939 1.00 85.62 179 ARG A C 1
ATOM 1261 O O . ARG A 1 179 ? -6.614 11.613 -2.682 1.00 85.62 179 ARG A O 1
ATOM 1268 N N . CYS A 1 180 ? -6.036 13.705 -2.150 1.00 80.19 180 CYS A N 1
ATOM 1269 C CA . CYS A 1 180 ? -6.795 13.768 -0.902 1.00 80.19 180 CYS A CA 1
ATOM 1270 C C . CYS A 1 180 ? -8.317 13.642 -1.075 1.00 80.19 180 CYS A C 1
ATOM 1272 O O . CYS A 1 180 ? -8.971 13.155 -0.152 1.00 80.19 180 CYS A O 1
ATOM 1274 N N . ASP A 1 181 ? -8.850 14.010 -2.245 1.00 75.81 181 ASP A N 1
ATOM 1275 C CA . ASP A 1 181 ? -10.253 13.827 -2.658 1.00 75.81 181 ASP A CA 1
ATOM 1276 C C . ASP A 1 181 ? -10.580 12.385 -3.087 1.00 75.81 181 ASP A C 1
ATOM 1278 O O . ASP A 1 181 ? -11.704 12.098 -3.492 1.00 75.81 181 ASP A O 1
ATOM 1282 N N . GLY A 1 182 ? -9.600 11.477 -3.026 1.00 78.81 182 GLY A N 1
ATOM 1283 C CA . GLY A 1 182 ? -9.770 10.079 -3.398 1.00 78.81 182 GLY A CA 1
ATOM 1284 C C . GLY A 1 182 ? -9.795 9.829 -4.909 1.00 78.81 182 GLY A C 1
ATOM 1285 O O . GLY A 1 182 ? -10.151 8.735 -5.345 1.00 78.81 182 GLY A O 1
ATOM 1286 N N . ARG A 1 183 ? -9.384 10.803 -5.731 1.00 88.25 183 ARG A N 1
ATOM 1287 C CA . ARG A 1 183 ? -9.061 10.581 -7.148 1.00 88.25 183 ARG A CA 1
ATOM 1288 C C . ARG A 1 183 ? -7.590 10.218 -7.311 1.00 88.25 183 ARG A C 1
ATOM 1290 O O . ARG A 1 183 ? -6.751 10.633 -6.519 1.00 88.25 183 ARG A O 1
ATOM 1297 N N . ALA A 1 184 ? -7.254 9.493 -8.371 1.00 94.19 184 ALA A N 1
ATOM 1298 C CA . ALA A 1 184 ? -5.868 9.204 -8.725 1.00 94.19 184 ALA A CA 1
ATOM 1299 C C . ALA A 1 184 ? -5.506 9.829 -10.076 1.00 94.19 184 ALA A C 1
ATOM 1301 O O . ALA A 1 184 ? -6.341 9.948 -10.972 1.00 94.19 184 ALA A O 1
ATOM 1302 N N . VAL A 1 185 ? -4.252 10.250 -10.203 1.00 96.50 185 VAL A N 1
ATOM 1303 C CA . VAL A 1 185 ? -3.665 10.794 -11.432 1.00 96.50 185 VAL A CA 1
ATOM 1304 C C . VAL A 1 185 ? -2.370 10.057 -11.735 1.00 96.50 185 VAL A C 1
ATOM 1306 O O . VAL A 1 185 ? -1.737 9.512 -10.833 1.00 96.50 185 VAL A O 1
ATOM 1309 N N . ALA A 1 186 ? -1.963 10.040 -12.998 1.00 97.69 186 ALA A N 1
ATOM 1310 C CA . ALA A 1 186 ? -0.724 9.399 -13.410 1.00 97.69 186 ALA A CA 1
ATOM 1311 C C . ALA A 1 186 ? 0.024 10.243 -14.442 1.00 97.69 186 ALA A C 1
ATOM 1313 O O . ALA A 1 186 ? -0.585 10.948 -15.247 1.00 97.69 186 ALA A O 1
ATOM 1314 N N . CYS A 1 187 ? 1.350 10.154 -14.427 1.00 97.50 187 CYS A N 1
ATOM 1315 C CA . CYS A 1 187 ? 2.230 10.779 -15.408 1.00 97.50 187 CYS A CA 1
ATOM 1316 C C . CYS A 1 187 ? 3.316 9.799 -15.861 1.00 97.50 187 CYS A C 1
ATOM 1318 O O . CYS A 1 187 ? 3.643 8.840 -15.165 1.00 97.50 187 CYS A O 1
ATOM 1320 N N . GLY A 1 188 ? 3.877 10.027 -17.045 1.00 97.69 188 GLY A N 1
ATOM 1321 C CA . GLY A 1 188 ? 4.925 9.185 -17.607 1.00 97.69 188 GLY A CA 1
ATOM 1322 C C . GLY A 1 188 ? 4.513 8.441 -18.880 1.00 97.69 188 GLY A C 1
ATOM 1323 O O . GLY A 1 188 ? 3.600 8.848 -19.604 1.00 97.69 188 GLY A O 1
ATOM 1324 N N . LYS A 1 189 ? 5.177 7.310 -19.144 1.00 97.75 189 LYS A N 1
ATOM 1325 C CA . LYS A 1 189 ? 4.906 6.427 -20.286 1.00 97.75 189 LYS A CA 1
ATOM 1326 C C . LYS A 1 189 ? 3.460 5.929 -20.250 1.00 97.75 189 LYS A C 1
ATOM 1328 O O . LYS A 1 189 ? 3.040 5.332 -19.268 1.00 97.75 189 LYS A O 1
ATOM 1333 N N . ASN A 1 190 ? 2.744 6.081 -21.364 1.00 97.56 190 ASN A N 1
ATOM 1334 C CA . ASN A 1 190 ? 1.337 5.683 -21.479 1.00 97.56 190 ASN A CA 1
ATOM 1335 C C . ASN A 1 190 ? 1.032 4.850 -22.743 1.00 97.56 190 ASN A C 1
ATOM 1337 O O . ASN A 1 190 ? -0.067 4.902 -23.287 1.00 97.56 190 ASN A O 1
ATOM 1341 N N . THR A 1 191 ? 2.006 4.098 -23.264 1.00 97.50 191 THR A N 1
ATOM 1342 C CA . THR A 1 191 ? 1.852 3.367 -24.541 1.00 97.50 191 THR A CA 1
ATOM 1343 C C . THR A 1 191 ? 0.781 2.276 -24.508 1.00 97.50 191 THR A C 1
ATOM 1345 O O . THR A 1 191 ? 0.333 1.845 -25.563 1.00 97.50 191 THR A O 1
ATOM 1348 N N . HIS A 1 192 ? 0.387 1.818 -23.318 1.00 96.94 192 HIS A N 1
ATOM 1349 C CA . HIS A 1 192 ? -0.628 0.786 -23.115 1.00 96.94 192 HIS A CA 1
ATOM 1350 C C . HIS A 1 192 ? -1.846 1.304 -22.339 1.00 96.94 192 HIS A C 1
ATOM 1352 O O . HIS A 1 192 ? -2.687 0.511 -21.932 1.00 96.94 192 HIS A O 1
ATOM 1358 N N . GLY A 1 193 ? -1.947 2.616 -22.102 1.00 97.25 193 GLY A N 1
ATOM 1359 C CA . GLY A 1 193 ? -3.019 3.191 -21.289 1.00 97.25 193 GLY A CA 1
ATOM 1360 C C . GLY A 1 193 ? -2.816 3.052 -19.776 1.00 97.25 193 GLY A C 1
ATOM 1361 O O . GLY A 1 193 ? -3.772 3.222 -19.030 1.00 97.25 193 GLY A O 1
ATOM 1362 N N . GLN A 1 194 ? -1.602 2.757 -19.297 1.00 97.50 194 GLN A N 1
ATOM 1363 C CA . GLN A 1 194 ? -1.310 2.607 -17.860 1.00 97.50 194 GLN A CA 1
ATOM 1364 C C . GLN A 1 194 ? -1.481 3.895 -17.032 1.00 97.50 194 GLN A C 1
ATOM 1366 O O . GLN A 1 194 ? -1.536 3.831 -15.805 1.00 97.50 194 GLN A O 1
ATOM 1371 N N . CYS A 1 195 ? -1.576 5.053 -17.692 1.00 97.75 195 CYS A N 1
ATOM 1372 C CA . CYS A 1 195 ? -1.899 6.338 -17.074 1.00 97.75 195 CYS A CA 1
ATOM 1373 C C . CYS A 1 195 ? -3.380 6.724 -17.251 1.00 97.75 195 CYS A C 1
ATOM 1375 O O . CYS A 1 195 ? -3.801 7.756 -16.733 1.00 97.75 195 CYS A O 1
ATOM 1377 N N . HIS A 1 196 ? -4.183 5.931 -17.973 1.00 97.38 196 HIS A N 1
ATOM 1378 C CA . HIS A 1 196 ? -5.628 6.141 -18.100 1.00 97.38 196 HIS A CA 1
ATOM 1379 C C . HIS A 1 196 ? -6.341 5.572 -16.874 1.00 97.38 196 HIS A C 1
ATOM 1381 O O . HIS A 1 196 ? -6.884 4.469 -16.899 1.00 97.38 196 HIS A O 1
ATOM 1387 N N . ILE A 1 197 ? -6.286 6.317 -15.773 1.00 97.12 197 ILE A N 1
ATOM 1388 C CA . ILE A 1 197 ? -6.943 5.939 -14.523 1.00 97.12 197 ILE A CA 1
ATOM 1389 C C . ILE A 1 197 ? -8.469 5.912 -14.729 1.00 97.12 197 ILE A C 1
ATOM 1391 O O . ILE A 1 197 ? -9.025 6.930 -15.155 1.00 97.12 197 ILE A O 1
ATOM 1395 N N . PRO A 1 198 ? -9.157 4.791 -14.437 1.00 94.69 198 PRO A N 1
ATOM 1396 C CA . PRO A 1 198 ? -10.611 4.725 -14.543 1.00 94.69 198 PRO A CA 1
ATOM 1397 C C . PRO A 1 198 ? -11.287 5.741 -13.605 1.00 94.69 198 PRO A C 1
ATOM 1399 O O . PRO A 1 198 ? -10.797 5.959 -12.492 1.00 94.69 198 PRO A O 1
ATOM 1402 N N . PRO A 1 199 ? -12.406 6.368 -14.003 1.00 89.94 199 PRO A N 1
ATOM 1403 C CA . PRO A 1 199 ? -13.204 7.160 -13.075 1.00 89.94 199 PRO A CA 1
ATOM 1404 C C . PRO A 1 199 ? -13.809 6.259 -11.989 1.00 89.94 199 PRO A C 1
ATOM 1406 O O . PRO A 1 199 ? -14.085 5.086 -12.231 1.00 89.94 199 PRO A O 1
ATOM 1409 N N . CYS A 1 200 ? -14.016 6.812 -10.794 1.00 84.38 200 CYS A N 1
ATOM 1410 C CA . CYS A 1 200 ? -14.768 6.128 -9.745 1.00 84.38 200 CYS A CA 1
ATOM 1411 C C . CYS A 1 200 ? -16.270 6.208 -10.025 1.00 84.38 200 CYS A C 1
ATOM 1413 O O . CYS A 1 200 ? -16.751 7.225 -10.534 1.00 84.38 200 CYS A O 1
ATOM 1415 N N . ASP A 1 201 ? -16.995 5.165 -9.628 1.00 81.50 201 ASP A N 1
ATOM 1416 C CA . ASP A 1 201 ? -18.455 5.171 -9.608 1.00 81.50 201 ASP A CA 1
ATOM 1417 C C . ASP A 1 201 ? -18.963 6.178 -8.565 1.00 81.50 201 ASP A C 1
ATOM 1419 O O . ASP A 1 201 ? -18.254 6.536 -7.614 1.00 81.50 201 ASP A O 1
ATOM 1423 N N . GLU A 1 202 ? -20.196 6.644 -8.729 1.00 78.56 202 GLU A N 1
ATOM 1424 C CA . GLU A 1 202 ? -20.794 7.640 -7.840 1.00 78.56 202 GLU A CA 1
ATOM 1425 C C . GLU A 1 202 ? -20.801 7.149 -6.378 1.00 78.56 202 GLU A C 1
ATOM 1427 O O . GLU A 1 202 ? -21.187 6.019 -6.085 1.00 78.56 202 GLU A O 1
ATOM 1432 N N . GLY A 1 203 ? -20.310 7.979 -5.451 1.00 73.81 203 GLY A N 1
ATOM 1433 C CA . GLY A 1 203 ? -20.176 7.617 -4.032 1.00 73.81 203 GLY A CA 1
ATOM 1434 C C . GLY A 1 203 ? -18.956 6.755 -3.674 1.00 73.81 203 GLY A C 1
ATOM 1435 O O . GLY A 1 203 ? -18.776 6.429 -2.503 1.00 73.81 203 GLY A O 1
ATOM 1436 N N . THR A 1 204 ? -18.085 6.423 -4.632 1.00 78.81 204 THR A N 1
ATOM 1437 C CA . THR A 1 204 ? -16.850 5.658 -4.384 1.00 78.81 204 THR A CA 1
ATOM 1438 C C . THR A 1 204 ? -15.590 6.480 -4.650 1.00 78.81 204 THR A C 1
ATOM 1440 O O . THR A 1 204 ? -15.605 7.472 -5.381 1.00 78.81 204 THR A O 1
ATOM 1443 N N . TRP A 1 205 ? -14.471 6.081 -4.044 1.00 83.62 205 TRP A N 1
ATOM 1444 C CA . TRP A 1 205 ? -13.174 6.734 -4.230 1.00 83.62 205 TRP A CA 1
ATOM 1445 C C . TRP A 1 205 ? -12.014 5.750 -4.083 1.00 83.62 205 TRP A C 1
ATOM 1447 O O . TRP A 1 205 ? -12.172 4.674 -3.510 1.00 83.62 205 TRP A O 1
ATOM 1457 N N . TYR A 1 206 ? -10.830 6.109 -4.575 1.00 85.31 206 TYR A N 1
ATOM 1458 C CA . TYR A 1 206 ? -9.632 5.289 -4.430 1.00 85.31 206 TYR A CA 1
ATOM 1459 C C . TYR A 1 206 ? -8.997 5.446 -3.046 1.00 85.31 206 TYR A C 1
ATOM 1461 O O . TYR A 1 206 ? -8.882 6.548 -2.502 1.00 85.31 206 TYR A O 1
ATOM 1469 N N . THR A 1 207 ? -8.565 4.324 -2.480 1.00 84.38 207 THR A N 1
ATOM 1470 C CA . THR A 1 207 ? -7.913 4.223 -1.169 1.00 84.38 207 THR A CA 1
ATOM 1471 C C . THR A 1 207 ? -6.463 3.774 -1.272 1.00 84.38 207 THR A C 1
ATOM 1473 O O . THR A 1 207 ? -5.674 4.138 -0.402 1.00 84.38 207 THR A O 1
ATOM 1476 N N . GLN A 1 208 ? -6.099 3.026 -2.321 1.00 89.81 208 GLN A N 1
ATOM 1477 C CA . GLN A 1 208 ? -4.713 2.653 -2.601 1.00 89.81 208 GLN A CA 1
ATOM 1478 C C . GLN A 1 208 ? -4.399 2.694 -4.097 1.00 89.81 208 GLN A C 1
ATOM 1480 O O . GLN A 1 208 ? -5.255 2.393 -4.929 1.00 89.81 208 GLN A O 1
ATOM 1485 N N . VAL A 1 209 ? -3.148 3.006 -4.430 1.00 96.38 209 VAL A N 1
ATOM 1486 C CA . VAL A 1 209 ? -2.596 2.915 -5.787 1.00 96.38 209 VAL A CA 1
ATOM 1487 C C . VAL A 1 209 ? -1.320 2.078 -5.804 1.00 96.38 209 VAL A C 1
ATOM 1489 O O . VAL A 1 209 ? -0.503 2.151 -4.888 1.00 96.38 209 VAL A O 1
ATOM 1492 N N . SER A 1 210 ? -1.130 1.298 -6.865 1.00 97.56 210 SER A N 1
ATOM 1493 C CA . SER A 1 210 ? 0.094 0.543 -7.125 1.00 97.56 210 SER A CA 1
ATOM 1494 C C . SER A 1 210 ? 0.403 0.530 -8.622 1.00 97.56 210 SER A C 1
ATOM 1496 O O . SER A 1 210 ? -0.501 0.423 -9.452 1.00 97.56 210 SER A O 1
ATOM 1498 N N . ALA A 1 211 ? 1.679 0.666 -8.979 1.00 97.50 211 ALA A N 1
ATOM 1499 C CA . ALA A 1 211 ? 2.125 0.827 -10.359 1.00 97.50 211 ALA A CA 1
ATOM 1500 C C . ALA A 1 211 ? 3.110 -0.287 -10.738 1.00 97.50 211 ALA A C 1
ATOM 1502 O O . ALA A 1 211 ? 4.167 -0.416 -10.130 1.00 97.50 211 ALA A O 1
ATOM 1503 N N . GLY A 1 212 ? 2.764 -1.072 -11.759 1.00 96.44 212 GLY A N 1
ATOM 1504 C CA . GLY A 1 212 ? 3.619 -2.117 -12.319 1.00 96.44 212 GLY A CA 1
ATOM 1505 C C . GLY A 1 212 ? 4.531 -1.597 -13.434 1.00 96.44 212 GLY A C 1
ATOM 1506 O O . GLY A 1 212 ? 4.777 -0.395 -13.549 1.00 96.44 212 GLY A O 1
ATOM 1507 N N . ASN A 1 213 ? 5.031 -2.471 -14.320 1.00 95.50 213 ASN A N 1
ATOM 1508 C CA . ASN A 1 213 ? 5.912 -2.017 -15.414 1.00 95.50 213 ASN A CA 1
ATOM 1509 C C . ASN A 1 213 ? 5.156 -1.244 -16.509 1.00 95.50 213 ASN A C 1
ATOM 1511 O O . ASN A 1 213 ? 5.631 -0.218 -16.992 1.00 95.50 213 ASN A O 1
ATOM 1515 N N . ASP A 1 214 ? 3.987 -1.753 -16.902 1.00 96.75 214 ASP A N 1
ATOM 1516 C CA . ASP A 1 214 ? 3.127 -1.189 -17.951 1.00 96.75 214 ASP A CA 1
ATOM 1517 C C . ASP A 1 214 ? 1.630 -1.285 -17.591 1.00 96.75 214 ASP A C 1
ATOM 1519 O O . ASP A 1 214 ? 0.779 -1.240 -18.476 1.00 96.75 214 ASP A O 1
ATOM 1523 N N . HIS A 1 215 ? 1.299 -1.439 -16.308 1.00 97.88 215 HIS A N 1
ATOM 1524 C CA . HIS A 1 215 ? -0.076 -1.447 -15.805 1.00 97.88 215 HIS A CA 1
ATOM 1525 C C . HIS A 1 215 ? -0.158 -0.755 -14.439 1.00 97.88 215 HIS A C 1
ATOM 1527 O O . HIS A 1 215 ? 0.861 -0.558 -13.774 1.00 97.88 215 HIS A O 1
ATOM 1533 N N . THR A 1 216 ? -1.365 -0.378 -14.038 1.00 98.31 216 THR A N 1
ATOM 1534 C CA . THR A 1 216 ? -1.683 0.273 -12.765 1.00 98.31 216 THR A CA 1
ATOM 1535 C C . THR A 1 216 ? -2.855 -0.452 -12.125 1.00 98.31 216 THR A C 1
ATOM 1537 O O . THR A 1 216 ? -3.798 -0.823 -12.820 1.00 98.31 216 THR A O 1
ATOM 1540 N N . VAL A 1 217 ? -2.802 -0.631 -10.808 1.00 97.94 217 VAL A N 1
ATOM 1541 C CA . VAL A 1 217 ? -3.849 -1.267 -10.005 1.00 97.94 217 VAL A CA 1
ATOM 1542 C C . VAL A 1 217 ? -4.263 -0.306 -8.898 1.00 97.94 217 VAL A C 1
ATOM 1544 O O . VAL A 1 217 ? -3.417 0.311 -8.249 1.00 97.94 217 VAL A O 1
ATOM 1547 N N . LEU A 1 218 ? -5.566 -0.161 -8.689 1.00 96.75 218 LEU A N 1
ATOM 1548 C CA . LEU A 1 218 ? -6.148 0.741 -7.705 1.00 96.75 218 LEU A CA 1
ATOM 1549 C C . LEU A 1 218 ? -7.129 -0.020 -6.819 1.00 96.75 218 LEU A C 1
ATOM 1551 O O . LEU A 1 218 ? -7.897 -0.848 -7.308 1.00 96.75 218 LEU A O 1
ATOM 1555 N N . LEU A 1 219 ? -7.115 0.287 -5.523 1.00 93.19 219 LEU A N 1
ATOM 1556 C CA . LEU A 1 219 ? -8.110 -0.183 -4.565 1.00 93.19 219 LEU A CA 1
ATOM 1557 C C . LEU A 1 219 ? -9.144 0.910 -4.339 1.00 93.19 219 LEU A C 1
ATOM 1559 O O . LEU A 1 219 ? -8.784 2.070 -4.127 1.00 93.19 219 LEU A O 1
ATOM 1563 N N . ARG A 1 220 ? -10.417 0.538 -4.357 1.00 86.56 220 ARG A N 1
ATOM 1564 C CA . ARG A 1 220 ? -11.553 1.430 -4.147 1.00 86.56 220 ARG A CA 1
ATOM 1565 C C . ARG A 1 220 ? -12.121 1.274 -2.734 1.00 86.56 220 ARG A C 1
ATOM 1567 O O . ARG A 1 220 ? -11.880 0.280 -2.052 1.00 86.56 220 ARG A O 1
ATOM 1574 N N . SER A 1 221 ? -12.839 2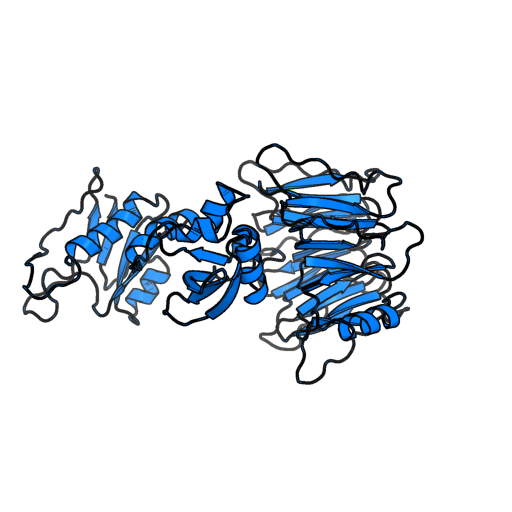.289 -2.263 1.00 81.44 221 SER A N 1
ATOM 1575 C CA . SER A 1 221 ? -13.376 2.387 -0.899 1.00 81.44 221 SER A CA 1
ATOM 1576 C C . SER A 1 221 ? -14.414 1.325 -0.539 1.00 81.44 221 SER A C 1
ATOM 1578 O O . SER A 1 221 ? -14.605 1.050 0.641 1.00 81.44 221 SER A O 1
ATOM 1580 N N . ASP A 1 222 ? -15.041 0.707 -1.533 1.00 77.00 222 ASP A N 1
ATOM 1581 C CA . ASP A 1 222 ? -15.979 -0.409 -1.392 1.00 77.00 222 ASP A CA 1
ATOM 1582 C C . ASP A 1 222 ? -15.287 -1.784 -1.354 1.00 77.00 222 ASP A C 1
ATOM 1584 O O . ASP A 1 222 ? -15.955 -2.814 -1.323 1.00 77.00 222 ASP A O 1
ATOM 1588 N N . GLY A 1 223 ? -13.950 -1.821 -1.368 1.00 81.62 223 GLY A N 1
ATOM 1589 C CA . GLY A 1 223 ? -13.186 -3.064 -1.347 1.00 81.62 223 GLY A CA 1
ATOM 1590 C C . GLY A 1 223 ? -13.024 -3.731 -2.713 1.00 81.62 223 GLY A C 1
ATOM 1591 O O . GLY A 1 223 ? -12.456 -4.821 -2.785 1.00 81.62 223 GLY A O 1
ATOM 1592 N N . CYS A 1 224 ? -13.474 -3.102 -3.802 1.00 89.31 224 CYS A N 1
ATOM 1593 C CA . CYS A 1 224 ? -13.186 -3.566 -5.158 1.00 89.31 224 CYS A CA 1
ATOM 1594 C C . CYS A 1 224 ? -11.812 -3.069 -5.631 1.00 89.31 224 CYS A C 1
ATOM 1596 O O . CYS A 1 224 ? -11.366 -1.978 -5.272 1.00 89.31 224 CYS A O 1
ATOM 1598 N N . ALA A 1 225 ? -11.146 -3.852 -6.480 1.00 94.69 225 ALA A N 1
ATOM 1599 C CA . ALA A 1 225 ? -9.921 -3.439 -7.159 1.00 94.69 225 ALA A CA 1
ATOM 1600 C C . ALA A 1 225 ? -10.186 -3.244 -8.655 1.00 94.69 225 ALA A C 1
ATOM 1602 O O . ALA A 1 225 ? -10.964 -3.981 -9.260 1.00 94.69 225 ALA A O 1
ATOM 1603 N N . VAL A 1 226 ? -9.523 -2.262 -9.259 1.00 96.12 226 VAL A N 1
ATOM 1604 C CA . VAL A 1 226 ? -9.567 -2.001 -10.703 1.00 96.12 226 VAL A CA 1
ATOM 1605 C C . VAL A 1 226 ? -8.151 -1.887 -11.248 1.00 96.12 226 VAL A C 1
ATOM 1607 O O . VAL A 1 226 ? -7.228 -1.511 -10.525 1.00 96.12 226 VAL A O 1
ATOM 1610 N N . ALA A 1 227 ? -7.965 -2.204 -12.526 1.00 97.38 227 ALA A N 1
ATOM 1611 C CA . ALA A 1 227 ? -6.668 -2.112 -13.181 1.00 97.38 227 ALA A CA 1
ATOM 1612 C C . ALA A 1 227 ? -6.780 -1.508 -14.583 1.00 97.38 227 ALA A C 1
ATOM 1614 O O . ALA A 1 227 ? -7.787 -1.680 -15.270 1.00 97.38 227 ALA A O 1
ATOM 1615 N N . CYS A 1 228 ? -5.730 -0.816 -15.019 1.00 97.50 228 CYS A N 1
ATOM 1616 C CA . CYS A 1 228 ? -5.604 -0.283 -16.372 1.00 97.50 228 CYS A CA 1
ATOM 1617 C C . CYS A 1 228 ? -4.175 -0.442 -16.908 1.00 97.50 228 CYS A C 1
ATOM 1619 O O . CYS A 1 228 ? -3.213 -0.534 -16.146 1.00 97.50 228 CYS A O 1
ATOM 1621 N N . GLY A 1 229 ? -4.024 -0.479 -18.233 1.00 97.69 229 GLY A N 1
ATOM 1622 C CA . GLY A 1 229 ? -2.734 -0.655 -18.902 1.00 97.69 229 GLY A CA 1
ATOM 1623 C C . GLY A 1 229 ? -2.621 -1.959 -19.692 1.00 97.69 229 GLY A C 1
ATOM 1624 O O . GLY A 1 229 ? -3.617 -2.530 -20.136 1.00 97.69 229 GLY A O 1
ATOM 1625 N N . LEU A 1 230 ? -1.384 -2.425 -19.874 1.00 97.25 230 LEU A N 1
ATOM 1626 C CA . LEU A 1 230 ? -1.062 -3.654 -20.596 1.00 97.25 230 LEU A CA 1
ATOM 1627 C C . LEU A 1 230 ? -1.747 -4.859 -19.943 1.00 97.25 230 LEU A C 1
ATOM 1629 O O . LEU A 1 230 ? -1.584 -5.067 -18.748 1.00 97.25 230 LEU A O 1
ATOM 1633 N N . ASN A 1 231 ? -2.438 -5.681 -20.737 1.00 96.38 231 ASN A N 1
ATOM 1634 C CA . ASN A 1 231 ? -3.152 -6.867 -20.249 1.00 96.38 231 ASN A CA 1
ATOM 1635 C C . ASN A 1 231 ? -2.902 -8.135 -21.093 1.00 96.38 231 ASN A C 1
ATOM 1637 O O . ASN A 1 231 ? -3.727 -9.043 -21.121 1.00 96.38 231 ASN A O 1
ATOM 1641 N N . VAL A 1 232 ? -1.787 -8.199 -21.827 1.00 95.00 232 VAL A N 1
ATOM 1642 C CA . VAL A 1 232 ? -1.490 -9.333 -22.728 1.00 95.00 232 VAL A CA 1
ATOM 1643 C C . VAL A 1 232 ? -1.325 -10.648 -21.961 1.00 95.00 232 VAL A C 1
ATOM 1645 O O . VAL A 1 232 ? -1.701 -11.699 -22.470 1.00 95.00 232 VAL A O 1
ATOM 1648 N N . ASP A 1 233 ? -0.815 -10.589 -20.731 1.00 92.88 233 ASP A N 1
ATOM 1649 C CA . ASP A 1 233 ? -0.615 -11.756 -19.870 1.00 92.88 233 ASP A CA 1
ATOM 1650 C C . ASP A 1 233 ? -1.715 -11.882 -18.796 1.00 92.88 233 ASP A C 1
ATOM 1652 O O . ASP A 1 233 ? -1.594 -12.686 -17.872 1.00 92.88 233 ASP A O 1
ATOM 1656 N N . GLY A 1 234 ? -2.781 -11.078 -18.882 1.00 93.69 234 GLY A N 1
ATOM 1657 C CA . GLY A 1 234 ? -3.877 -11.067 -17.911 1.00 93.69 234 GLY A CA 1
ATOM 1658 C C . GLY A 1 234 ? -3.585 -10.310 -16.612 1.00 93.69 234 GLY A C 1
ATOM 1659 O O . GLY A 1 234 ? -4.310 -10.492 -15.640 1.00 93.69 234 GLY A O 1
ATOM 1660 N N . GLN A 1 235 ? -2.545 -9.468 -16.551 1.00 93.88 235 GLN A N 1
ATOM 1661 C CA . GLN A 1 235 ? -2.171 -8.730 -15.330 1.00 93.88 235 GLN A CA 1
ATOM 1662 C C . GLN A 1 235 ? -3.217 -7.706 -14.841 1.00 93.88 235 GLN A C 1
ATOM 1664 O O . GLN A 1 235 ? -3.155 -7.289 -13.686 1.00 93.88 235 GLN A O 1
ATOM 1669 N N . CYS A 1 236 ? -4.185 -7.327 -15.681 1.00 96.00 236 CYS A N 1
ATOM 1670 C CA . CYS A 1 236 ? -5.322 -6.473 -15.319 1.00 96.00 236 CYS A CA 1
ATOM 1671 C C . CYS A 1 236 ? -6.622 -7.269 -15.088 1.00 96.00 236 CYS A C 1
ATOM 1673 O O . CYS A 1 236 ? -7.654 -6.663 -14.808 1.00 96.00 236 CYS A O 1
ATOM 1675 N N . ASN A 1 237 ? -6.605 -8.603 -15.199 1.00 95.25 237 ASN A N 1
ATOM 1676 C CA . ASN A 1 237 ? -7.784 -9.449 -14.987 1.00 95.25 237 ASN A CA 1
ATOM 1677 C C . ASN A 1 237 ? -8.027 -9.669 -13.485 1.00 95.25 237 ASN A C 1
ATOM 1679 O O . ASN A 1 237 ? -7.732 -10.741 -12.958 1.00 95.25 237 ASN A O 1
ATOM 1683 N N . ILE A 1 238 ? -8.546 -8.642 -12.804 1.00 95.00 238 ILE A N 1
ATOM 1684 C CA . ILE A 1 238 ? -8.922 -8.711 -11.385 1.00 95.00 238 ILE A CA 1
ATOM 1685 C C . ILE A 1 238 ? -9.937 -9.859 -11.185 1.00 95.00 238 ILE A C 1
ATOM 1687 O O . ILE A 1 238 ? -10.989 -9.844 -11.832 1.00 95.00 238 ILE A O 1
ATOM 1691 N N . PRO A 1 239 ? -9.659 -10.850 -10.316 1.00 93.19 239 PRO A N 1
ATOM 1692 C CA . PRO A 1 239 ? -10.608 -11.915 -10.019 1.00 93.19 239 PRO A CA 1
ATOM 1693 C C . PRO A 1 239 ? -11.902 -11.373 -9.390 1.00 93.19 239 PRO A C 1
ATOM 1695 O O . PRO A 1 239 ? -11.850 -10.420 -8.613 1.00 93.19 239 PRO A O 1
ATOM 1698 N N . PRO A 1 240 ? -13.067 -11.975 -9.680 1.00 90.12 240 PRO A N 1
ATOM 1699 C CA . PRO A 1 240 ? -14.284 -11.648 -8.952 1.00 90.12 240 PRO A CA 1
ATOM 1700 C C . PRO A 1 240 ? -14.161 -12.072 -7.481 1.00 90.12 240 PRO A C 1
ATOM 1702 O O . PRO A 1 240 ? -13.448 -13.022 -7.149 1.00 90.12 240 PRO A O 1
ATOM 1705 N N . LEU A 1 241 ? -14.872 -11.362 -6.608 1.00 86.12 241 LEU A N 1
ATOM 1706 C CA . LEU A 1 241 ? -14.978 -11.669 -5.185 1.00 86.12 241 LEU A CA 1
ATOM 1707 C C . LEU A 1 241 ? -16.319 -12.349 -4.889 1.00 86.12 241 LEU A C 1
ATOM 1709 O O . LEU A 1 241 ? -17.338 -11.984 -5.474 1.00 86.12 241 LEU A O 1
ATOM 1713 N N . ASP A 1 242 ? -16.307 -13.306 -3.962 1.00 83.88 242 ASP A N 1
ATOM 1714 C CA . ASP A 1 242 ? -17.529 -13.875 -3.388 1.00 83.88 242 ASP A CA 1
ATOM 1715 C C . ASP A 1 242 ? -18.283 -12.826 -2.549 1.00 83.88 242 ASP A C 1
ATOM 1717 O O . ASP A 1 242 ? -17.715 -11.820 -2.113 1.00 83.88 242 ASP A O 1
ATOM 1721 N N . GLU A 1 243 ? -19.571 -13.059 -2.294 1.00 80.00 243 GLU A N 1
ATOM 1722 C CA . GLU A 1 243 ? -20.408 -12.138 -1.520 1.00 80.00 243 GLU A CA 1
ATOM 1723 C C . GLU A 1 243 ? -19.841 -11.906 -0.103 1.00 80.00 243 GLU A C 1
ATOM 1725 O O . GLU A 1 243 ? -19.489 -12.846 0.608 1.00 80.00 243 GLU A O 1
ATOM 1730 N N . GLY A 1 244 ? -19.722 -10.636 0.302 1.00 71.25 244 GLY A N 1
ATOM 1731 C CA . GLY A 1 244 ? -19.145 -10.235 1.593 1.00 71.25 244 GLY A CA 1
ATOM 1732 C C . GLY A 1 244 ? -17.610 -10.181 1.644 1.00 71.25 244 GLY A C 1
ATOM 1733 O O . GLY A 1 244 ? -17.054 -9.767 2.662 1.00 71.25 244 GLY A O 1
ATOM 1734 N N . MET A 1 245 ? -16.913 -10.547 0.564 1.00 77.12 245 MET A N 1
ATOM 1735 C CA . MET A 1 245 ? -15.457 -10.427 0.468 1.00 77.12 245 MET A CA 1
ATOM 1736 C C . MET A 1 245 ? -15.028 -9.064 -0.077 1.00 77.12 245 MET A C 1
ATOM 1738 O O . MET A 1 245 ? -15.711 -8.455 -0.896 1.00 77.12 245 MET A O 1
ATOM 1742 N N . SER A 1 246 ? -13.847 -8.606 0.339 1.00 83.25 246 SER A N 1
ATOM 1743 C CA . SER A 1 246 ? -13.222 -7.380 -0.164 1.00 83.25 246 SER A CA 1
ATOM 1744 C C . SER A 1 246 ? -11.719 -7.556 -0.348 1.00 83.25 246 SER A C 1
ATOM 1746 O O . SER A 1 246 ? -11.086 -8.403 0.286 1.00 83.25 246 SER A O 1
ATOM 1748 N N . TYR A 1 247 ? -11.125 -6.752 -1.223 1.00 86.31 247 TYR A N 1
ATOM 1749 C CA . TYR A 1 247 ? -9.684 -6.548 -1.254 1.00 86.31 247 TYR A CA 1
ATOM 1750 C C . TYR A 1 247 ? -9.286 -5.486 -0.227 1.00 86.31 247 TYR A C 1
ATOM 1752 O O . TYR A 1 247 ? -9.962 -4.474 -0.060 1.00 86.31 247 TYR A O 1
ATOM 1760 N N . ILE A 1 248 ? -8.161 -5.711 0.449 1.00 83.94 248 ILE A N 1
ATOM 1761 C CA . ILE A 1 248 ? -7.622 -4.809 1.479 1.00 83.94 248 ILE A CA 1
ATOM 1762 C C . ILE A 1 248 ? -6.221 -4.284 1.140 1.00 83.94 248 ILE A C 1
ATOM 1764 O O . ILE A 1 248 ? -5.760 -3.314 1.743 1.00 83.94 248 ILE A O 1
ATOM 1768 N N . GLN A 1 249 ? -5.535 -4.895 0.168 1.00 89.44 249 GLN A N 1
ATOM 1769 C CA . GLN A 1 249 ? -4.259 -4.403 -0.352 1.00 89.44 249 GLN A CA 1
ATOM 1770 C C . GLN A 1 249 ? -4.091 -4.744 -1.834 1.00 89.44 249 GLN A C 1
ATOM 1772 O O . GLN A 1 249 ? -4.405 -5.860 -2.254 1.00 89.44 249 GLN A O 1
ATOM 1777 N N . VAL A 1 250 ? -3.540 -3.800 -2.600 1.00 95.31 250 VAL A N 1
ATOM 1778 C CA . VAL A 1 250 ? -3.152 -3.981 -4.009 1.00 95.31 250 VAL A CA 1
ATOM 1779 C C . VAL A 1 250 ? -1.632 -3.901 -4.165 1.00 95.31 250 VAL A C 1
ATOM 1781 O O . VAL A 1 250 ? -0.983 -3.042 -3.571 1.00 95.31 250 VAL A O 1
ATOM 1784 N N . SER A 1 251 ? -1.052 -4.774 -4.989 1.00 96.31 251 SER A N 1
ATOM 1785 C CA . SER A 1 251 ? 0.364 -4.719 -5.351 1.00 96.31 251 SER A CA 1
ATOM 1786 C C . SER A 1 251 ? 0.569 -5.097 -6.813 1.00 96.31 251 SER A C 1
ATOM 1788 O O . SER A 1 251 ? 0.313 -6.230 -7.218 1.00 96.31 251 SER A O 1
ATOM 1790 N N . ALA A 1 252 ? 1.029 -4.139 -7.608 1.00 96.00 252 ALA A N 1
ATOM 1791 C CA . ALA A 1 252 ? 1.385 -4.332 -9.002 1.00 96.00 252 ALA A CA 1
ATOM 1792 C C . ALA A 1 252 ? 2.893 -4.595 -9.105 1.00 96.00 252 ALA A C 1
ATOM 1794 O O . ALA A 1 252 ? 3.706 -3.708 -8.851 1.00 96.00 252 ALA A O 1
ATOM 1795 N N . GLY A 1 253 ? 3.261 -5.818 -9.477 1.00 93.38 253 GLY A N 1
ATOM 1796 C CA . GLY A 1 253 ? 4.626 -6.170 -9.846 1.00 93.38 253 GLY A CA 1
ATOM 1797 C C . GLY A 1 253 ? 4.939 -5.741 -11.271 1.00 93.38 253 GLY A C 1
ATOM 1798 O O . GLY A 1 253 ? 4.170 -5.039 -11.931 1.00 93.38 253 GLY A O 1
ATOM 1799 N N . TRP A 1 254 ? 6.081 -6.168 -11.807 1.00 92.25 254 TRP A N 1
ATOM 1800 C CA . TRP A 1 254 ? 6.444 -5.725 -13.157 1.00 92.25 254 TRP A CA 1
ATOM 1801 C C . TRP A 1 254 ? 5.514 -6.345 -14.197 1.00 92.25 254 TRP A C 1
ATOM 1803 O O . TRP A 1 254 ? 5.055 -5.650 -15.106 1.00 92.25 254 TRP A O 1
ATOM 1813 N N . PHE A 1 255 ? 5.194 -7.629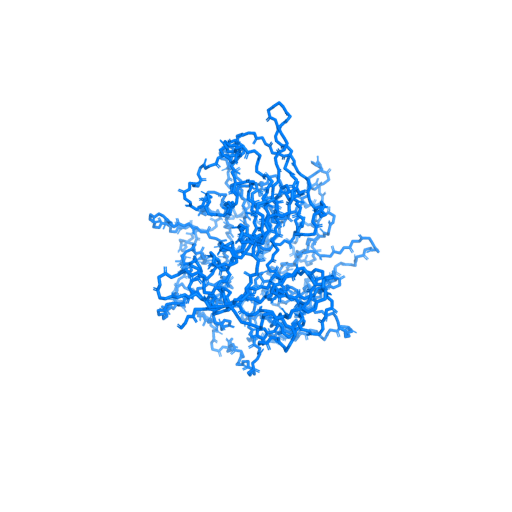 -14.033 1.00 91.19 255 PHE A N 1
ATOM 1814 C CA . PHE A 1 255 ? 4.412 -8.389 -15.007 1.00 91.19 255 PHE A CA 1
ATOM 1815 C C . PHE A 1 255 ? 3.199 -9.121 -14.419 1.00 91.19 255 PHE A C 1
ATOM 1817 O O . PHE A 1 255 ? 2.403 -9.673 -15.180 1.00 91.19 255 PHE A O 1
ATOM 1824 N N . HIS A 1 256 ? 3.033 -9.117 -13.096 1.00 94.00 256 HIS A N 1
ATOM 1825 C CA . HIS A 1 256 ? 1.902 -9.726 -12.399 1.00 94.00 256 HIS A CA 1
ATOM 1826 C C . HIS A 1 256 ? 1.358 -8.801 -11.315 1.00 94.00 256 HIS A C 1
ATOM 1828 O O . HIS A 1 256 ? 2.065 -7.929 -10.817 1.00 94.00 256 HIS A O 1
ATOM 1834 N N . THR A 1 257 ? 0.109 -9.032 -10.937 1.00 95.81 257 THR A N 1
ATOM 1835 C CA . THR A 1 257 ? -0.587 -8.340 -9.854 1.00 95.81 257 THR A CA 1
ATOM 1836 C C . THR A 1 257 ? -0.821 -9.324 -8.721 1.00 95.81 257 THR A C 1
ATOM 1838 O O . THR A 1 257 ? -1.150 -10.484 -8.968 1.00 95.81 257 THR A O 1
ATOM 1841 N N . ALA A 1 258 ? -0.671 -8.864 -7.484 1.00 95.00 258 ALA A N 1
ATOM 1842 C CA . ALA A 1 258 ? -1.021 -9.613 -6.290 1.00 95.00 258 ALA A CA 1
ATOM 1843 C C . ALA A 1 258 ? -1.946 -8.775 -5.393 1.00 95.00 258 ALA A C 1
ATOM 1845 O O . ALA A 1 258 ? -1.674 -7.605 -5.117 1.00 95.00 258 ALA A O 1
ATOM 1846 N N . LEU A 1 259 ? -3.051 -9.375 -4.953 1.00 94.25 259 LEU A N 1
ATOM 1847 C CA . LEU A 1 259 ? -4.095 -8.731 -4.156 1.00 94.25 259 LEU A CA 1
ATOM 1848 C C . LEU A 1 259 ? -4.308 -9.490 -2.849 1.00 94.25 259 LEU A C 1
ATOM 1850 O O . LEU A 1 259 ? -4.415 -10.717 -2.862 1.00 94.25 259 LEU A O 1
ATOM 1854 N N . LEU A 1 260 ? -4.414 -8.764 -1.737 1.00 89.38 260 LEU A N 1
ATOM 1855 C CA . LEU A 1 260 ? -4.783 -9.323 -0.436 1.00 89.38 260 LEU A CA 1
ATOM 1856 C C . LEU A 1 260 ? -6.290 -9.193 -0.229 1.00 89.38 260 LEU A C 1
ATOM 1858 O O . LEU A 1 260 ? -6.833 -8.091 -0.329 1.00 89.38 260 LEU A O 1
ATOM 1862 N N . ARG A 1 261 ? -6.947 -10.307 0.077 1.00 83.88 261 ARG A N 1
ATOM 1863 C CA . ARG A 1 261 ? -8.373 -10.379 0.407 1.00 83.88 261 ARG A CA 1
ATOM 1864 C C . ARG A 1 261 ? -8.598 -10.201 1.912 1.00 83.88 261 ARG A C 1
ATOM 1866 O O . ARG A 1 261 ? -7.681 -10.376 2.714 1.00 83.88 261 ARG A O 1
ATOM 1873 N N . SER A 1 262 ? -9.825 -9.862 2.294 1.00 81.31 262 SER A N 1
ATOM 1874 C CA . SER A 1 262 ? -10.251 -9.646 3.683 1.00 81.31 262 SER A CA 1
ATOM 1875 C C . SER A 1 262 ? -10.170 -10.894 4.572 1.00 81.31 262 SER A C 1
ATOM 1877 O O . SER A 1 262 ? -10.105 -10.762 5.789 1.00 81.31 262 SER A O 1
ATOM 1879 N N . ASP A 1 263 ? -10.107 -12.091 3.986 1.00 72.94 263 ASP A N 1
ATOM 1880 C CA . ASP A 1 263 ? -9.878 -13.370 4.676 1.00 72.94 263 ASP A CA 1
ATOM 1881 C C . ASP A 1 263 ? -8.386 -13.638 4.955 1.00 72.94 263 ASP A C 1
ATOM 1883 O O . ASP A 1 263 ? -8.027 -14.664 5.530 1.00 72.94 263 ASP A O 1
ATOM 1887 N N . GLY A 1 264 ? -7.499 -12.725 4.546 1.00 74.62 264 GLY A N 1
ATOM 1888 C CA . GLY A 1 264 ? -6.055 -12.871 4.697 1.00 74.62 264 GLY A CA 1
ATOM 1889 C C . GLY A 1 264 ? -5.405 -13.782 3.652 1.00 74.62 264 GLY A C 1
ATOM 1890 O O . GLY A 1 264 ? -4.211 -14.075 3.768 1.00 74.62 264 GLY A O 1
ATOM 1891 N N . CYS A 1 265 ? -6.145 -14.221 2.627 1.00 81.50 265 CYS A N 1
ATOM 1892 C CA . CYS A 1 265 ? -5.596 -14.929 1.474 1.00 81.50 265 CYS A CA 1
ATOM 1893 C C . CYS A 1 265 ? -5.104 -13.956 0.396 1.00 81.50 265 CYS A C 1
ATOM 1895 O O . CYS A 1 265 ? -5.633 -12.858 0.215 1.00 81.50 265 CYS A O 1
ATOM 1897 N N . VAL A 1 266 ? -4.100 -14.384 -0.371 1.00 89.25 266 VAL A N 1
ATOM 1898 C CA . VAL A 1 266 ? -3.528 -13.595 -1.469 1.00 89.25 266 VAL A CA 1
ATOM 1899 C C . VAL A 1 266 ? -3.799 -14.287 -2.790 1.00 89.25 266 VAL A C 1
ATOM 1901 O O . VAL A 1 266 ? -3.578 -15.487 -2.924 1.00 89.25 266 VAL A O 1
ATOM 1904 N N . VAL A 1 267 ? -4.250 -13.515 -3.774 1.00 90.81 267 VAL A N 1
ATOM 1905 C CA . VAL A 1 267 ? -4.417 -13.972 -5.156 1.00 90.81 267 VAL A CA 1
ATOM 1906 C C . VAL A 1 267 ? -3.406 -13.262 -6.042 1.00 90.81 267 VAL A C 1
ATOM 1908 O O . VAL A 1 267 ? -3.235 -12.049 -5.931 1.00 90.81 267 VAL A O 1
ATOM 1911 N N . ALA A 1 268 ? -2.730 -14.008 -6.916 1.00 92.50 268 ALA A N 1
ATOM 1912 C CA . ALA A 1 268 ? -1.778 -13.466 -7.879 1.00 92.50 268 ALA A CA 1
ATOM 1913 C C . ALA A 1 268 ? -2.150 -13.891 -9.306 1.00 92.50 268 ALA A C 1
ATOM 1915 O O . ALA A 1 268 ? -2.435 -15.061 -9.554 1.00 92.50 268 ALA A O 1
ATOM 1916 N N . PHE A 1 269 ? -2.150 -12.944 -10.244 1.00 92.88 269 PHE A N 1
ATOM 1917 C CA . PHE A 1 269 ? -2.540 -13.140 -11.648 1.00 92.88 269 PHE A CA 1
ATOM 1918 C C . PHE A 1 269 ? -1.664 -12.284 -12.580 1.00 92.88 269 PHE A C 1
ATOM 1920 O O . PHE A 1 269 ? -1.043 -11.313 -12.152 1.00 92.88 269 PHE A O 1
ATOM 1927 N N . GLY A 1 270 ? -1.550 -12.673 -13.851 1.00 90.94 270 GLY A N 1
ATOM 1928 C CA . GLY A 1 270 ? -0.582 -12.106 -14.797 1.00 90.94 270 GLY A CA 1
ATOM 1929 C C . GLY A 1 270 ? 0.559 -13.066 -15.150 1.00 90.94 270 GLY A C 1
ATOM 1930 O O . GLY A 1 270 ? 0.486 -14.278 -14.913 1.00 90.94 270 GLY A O 1
ATOM 1931 N N . LYS A 1 271 ? 1.644 -12.524 -15.712 1.00 87.19 271 LYS A N 1
ATOM 1932 C CA . LYS A 1 271 ? 2.758 -13.319 -16.244 1.00 87.19 271 LYS A CA 1
ATOM 1933 C C . LYS A 1 271 ? 3.593 -13.958 -15.138 1.00 87.19 271 LYS A C 1
ATOM 1935 O O . LYS A 1 271 ? 4.019 -13.291 -14.204 1.00 87.19 271 LYS A O 1
ATOM 1940 N N . GLY A 1 272 ? 3.934 -15.237 -15.296 1.00 75.94 272 GLY A N 1
ATOM 1941 C CA . GLY A 1 272 ? 4.867 -15.921 -14.390 1.00 75.94 272 GLY A CA 1
ATOM 1942 C C . GLY A 1 272 ? 4.269 -16.312 -13.036 1.00 75.94 272 GLY A C 1
ATOM 1943 O O . GLY A 1 272 ? 4.997 -16.776 -12.164 1.00 75.94 272 GLY A O 1
ATOM 1944 N N . THR A 1 273 ? 2.951 -16.198 -12.879 1.00 74.06 273 THR A N 1
ATOM 1945 C CA . THR A 1 273 ? 2.202 -16.615 -11.682 1.00 74.06 273 THR A CA 1
ATOM 1946 C C . THR A 1 273 ? 2.302 -18.104 -11.392 1.00 74.06 273 THR A C 1
ATOM 1948 O O . THR A 1 273 ? 2.340 -18.483 -10.231 1.00 74.06 273 THR A O 1
ATOM 1951 N N . SER A 1 274 ? 2.507 -18.936 -12.414 1.00 65.69 274 SER A N 1
ATOM 1952 C CA . SER A 1 274 ? 2.853 -20.354 -12.245 1.00 65.69 274 SER A CA 1
ATOM 1953 C C . SER A 1 274 ? 4.151 -20.594 -11.465 1.00 65.69 274 SER A C 1
ATOM 1955 O O . SER A 1 274 ? 4.385 -21.696 -10.989 1.00 65.69 274 SER A O 1
ATOM 1957 N N . ARG A 1 275 ? 5.022 -19.585 -11.343 1.00 62.84 275 ARG A N 1
ATOM 1958 C CA . ARG A 1 275 ? 6.217 -19.634 -10.485 1.00 62.84 275 ARG A CA 1
ATOM 1959 C C . ARG A 1 275 ? 5.975 -18.986 -9.122 1.00 62.84 275 ARG A C 1
ATOM 1961 O O . ARG A 1 275 ? 6.710 -19.274 -8.184 1.00 62.84 275 ARG A O 1
ATOM 1968 N N . CYS A 1 276 ? 4.971 -18.120 -9.017 1.00 67.56 276 CYS A N 1
ATOM 1969 C CA . CYS A 1 276 ? 4.571 -17.410 -7.805 1.00 67.56 276 CYS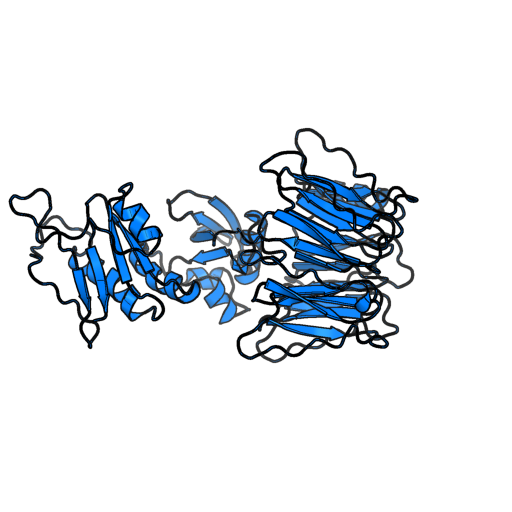 A CA 1
ATOM 1970 C C . CYS A 1 276 ? 3.361 -18.098 -7.154 1.00 67.56 276 CYS A C 1
ATOM 1972 O O . CYS A 1 276 ? 2.345 -17.451 -6.903 1.00 67.56 276 CYS A O 1
ATOM 1974 N N . GLU A 1 277 ? 3.456 -19.406 -6.900 1.00 76.56 277 GLU A N 1
ATOM 1975 C CA . GLU A 1 277 ? 2.453 -20.096 -6.089 1.00 76.56 277 GLU A CA 1
ATOM 1976 C C . GLU A 1 277 ? 2.518 -19.545 -4.663 1.00 76.56 277 GLU A C 1
ATOM 1978 O O . GLU A 1 277 ? 3.509 -19.719 -3.948 1.00 76.56 277 GLU A O 1
ATOM 1983 N N . ILE A 1 278 ? 1.470 -18.811 -4.285 1.00 83.31 278 ILE A N 1
ATOM 1984 C CA . ILE A 1 278 ? 1.328 -18.238 -2.951 1.00 83.31 278 ILE A CA 1
ATOM 1985 C C . ILE A 1 278 ? 1.283 -19.400 -1.948 1.00 83.31 278 ILE A C 1
ATOM 1987 O O . ILE A 1 278 ? 0.400 -20.252 -2.067 1.00 83.31 278 ILE A O 1
ATOM 1991 N N . PRO A 1 279 ? 2.205 -19.459 -0.969 1.00 80.25 279 PRO A N 1
ATOM 1992 C CA . PRO A 1 279 ? 2.232 -20.553 -0.009 1.00 80.25 279 PRO A CA 1
ATOM 1993 C C . PRO A 1 279 ? 0.914 -20.661 0.766 1.00 80.25 279 PRO A C 1
ATOM 1995 O O . PRO A 1 279 ? 0.402 -19.671 1.288 1.00 80.25 279 PRO A O 1
ATOM 1998 N N . SER A 1 280 ? 0.378 -21.875 0.887 1.00 75.06 280 SER A N 1
ATOM 1999 C CA . SER A 1 280 ? -0.719 -22.140 1.819 1.00 75.06 280 SER A CA 1
ATOM 2000 C C . SER A 1 280 ? -0.218 -21.967 3.252 1.00 75.06 280 SER A C 1
ATOM 2002 O O . SER A 1 280 ? 0.832 -22.505 3.608 1.00 75.06 280 SER A O 1
ATOM 2004 N N . LEU A 1 281 ? -0.962 -21.232 4.072 1.00 71.00 281 LEU A N 1
ATOM 2005 C CA . LEU A 1 281 ? -0.619 -21.017 5.475 1.00 71.00 281 LEU A CA 1
ATOM 2006 C C . LEU A 1 281 ? -1.172 -22.142 6.356 1.00 71.00 281 LEU A C 1
ATOM 2008 O O . LEU A 1 281 ? -2.242 -22.689 6.088 1.00 71.00 281 LEU A O 1
ATOM 2012 N N . GLU A 1 282 ? -0.441 -22.473 7.422 1.00 70.06 282 GLU A N 1
ATOM 2013 C CA . GLU A 1 282 ? -0.951 -23.348 8.479 1.00 70.06 282 GLU A CA 1
ATOM 2014 C C . GLU A 1 282 ? -2.149 -22.690 9.195 1.00 70.06 282 GLU A C 1
ATOM 2016 O O . GLU A 1 282 ? -2.210 -21.455 9.283 1.00 70.06 282 GLU A O 1
ATOM 2021 N N . PRO A 1 283 ? -3.095 -23.482 9.738 1.00 61.78 283 PRO A N 1
ATOM 2022 C CA . PRO A 1 283 ? -4.224 -22.949 10.495 1.00 61.78 283 PRO A CA 1
ATOM 2023 C C . PRO A 1 283 ? -3.766 -22.004 11.616 1.00 61.78 283 PRO A C 1
ATOM 2025 O O . PRO A 1 283 ? -2.928 -22.367 12.437 1.00 61.78 283 PRO A O 1
ATOM 2028 N N . GLY A 1 284 ? -4.333 -20.794 11.658 1.00 56.88 284 GLY A N 1
ATOM 2029 C CA . GLY A 1 284 ? -3.998 -19.766 12.653 1.00 56.88 284 GLY A CA 1
ATOM 2030 C C . GLY A 1 284 ? -3.053 -18.664 12.160 1.00 56.88 284 GLY A C 1
ATOM 2031 O O . GLY A 1 284 ? -2.877 -17.671 12.865 1.00 56.88 284 GLY A O 1
ATOM 2032 N N . PHE A 1 285 ? -2.501 -18.774 10.948 1.00 66.00 285 PHE A N 1
ATOM 2033 C CA . PHE A 1 285 ? -1.739 -17.693 10.318 1.00 66.00 285 PHE A CA 1
ATOM 2034 C C . PHE A 1 285 ? -2.482 -17.095 9.123 1.00 66.00 285 PHE A C 1
ATOM 2036 O O . PHE A 1 285 ? -3.137 -17.804 8.364 1.00 66.00 285 PHE A O 1
ATOM 2043 N N . CYS A 1 286 ? -2.321 -15.788 8.917 1.00 72.00 286 CYS A N 1
ATOM 2044 C CA . CYS A 1 286 ? -2.827 -15.077 7.743 1.00 72.00 286 CYS A CA 1
ATOM 2045 C C . CYS A 1 286 ? -1.761 -14.134 7.165 1.00 72.00 286 CYS A C 1
ATOM 2047 O O . CYS A 1 286 ? -0.768 -13.811 7.829 1.00 72.00 286 CYS A O 1
ATOM 2049 N N . TYR A 1 287 ? -1.948 -13.697 5.918 1.00 75.06 287 TYR A N 1
ATOM 2050 C CA . TYR A 1 287 ? -1.189 -12.581 5.357 1.00 75.06 287 TYR A CA 1
ATOM 2051 C C . TYR A 1 287 ? -1.859 -11.258 5.721 1.00 75.06 287 TYR A C 1
ATOM 2053 O O . TYR A 1 287 ? -3.080 -11.166 5.796 1.00 75.06 287 TYR A O 1
ATOM 2061 N N . VAL A 1 288 ? -1.052 -10.227 5.966 1.00 70.25 288 VAL A N 1
ATOM 2062 C CA . VAL A 1 288 ? -1.510 -9.056 6.745 1.00 70.25 288 VAL A CA 1
ATOM 2063 C C . VAL A 1 288 ? -1.196 -7.752 6.039 1.00 70.25 288 VAL A C 1
ATOM 2065 O O . VAL A 1 288 ? -0.049 -7.561 5.721 1.00 70.25 288 VAL A O 1
ATOM 2068 N N . GLY A 1 289 ? -2.132 -6.866 5.710 1.00 62.38 289 GLY A N 1
ATOM 2069 C CA . GLY A 1 289 ? -1.846 -5.717 4.824 1.00 62.38 289 GLY A CA 1
ATOM 2070 C C . GLY A 1 289 ? -0.767 -4.732 5.322 1.00 62.38 289 GLY A C 1
ATOM 2071 O O . GLY A 1 289 ? -0.171 -4.927 6.375 1.00 62.38 289 GLY A O 1
ATOM 2072 N N . ASP A 1 290 ? -0.539 -3.619 4.606 1.00 54.91 290 ASP A N 1
ATOM 2073 C CA . ASP A 1 290 ? 0.238 -2.469 5.152 1.00 54.91 290 ASP A CA 1
ATOM 2074 C C . ASP A 1 290 ? -0.371 -1.967 6.480 1.00 54.91 290 ASP A C 1
ATOM 2076 O O . ASP A 1 290 ? 0.290 -1.358 7.323 1.00 54.91 290 ASP A O 1
ATOM 2080 N N . ALA A 1 291 ? -1.630 -2.344 6.710 1.00 38.97 291 ALA A N 1
ATOM 2081 C CA . ALA A 1 291 ? -2.194 -2.515 8.028 1.00 38.97 291 ALA A CA 1
ATOM 2082 C C . ALA A 1 291 ? -1.563 -3.698 8.775 1.00 38.97 291 ALA A C 1
ATOM 2084 O O . ALA A 1 291 ? -2.011 -4.839 8.646 1.00 38.97 291 ALA A O 1
ATOM 2085 N N . MET A 1 292 ? -0.545 -3.393 9.589 1.00 32.78 292 MET A N 1
ATOM 2086 C CA . MET A 1 292 ? -0.077 -4.244 10.686 1.00 32.78 292 MET A CA 1
ATOM 2087 C C . MET A 1 292 ? -1.244 -5.062 11.268 1.00 32.78 292 MET A C 1
ATOM 2089 O O . MET A 1 292 ? -2.213 -4.465 11.740 1.00 32.78 292 MET A O 1
ATOM 2093 N N . PRO A 1 293 ? -1.140 -6.396 11.351 1.00 30.30 293 PRO A N 1
ATOM 2094 C CA . PRO A 1 293 ? -2.179 -7.251 11.943 1.00 30.30 293 PRO A CA 1
ATOM 2095 C C . PRO A 1 293 ? -2.300 -7.102 13.461 1.00 30.30 293 PRO A C 1
ATOM 2097 O O . PRO A 1 293 ? -3.056 -7.822 14.099 1.00 30.30 293 PRO A O 1
ATOM 2100 N N . HIS A 1 294 ? -1.548 -6.171 14.043 1.00 36.38 294 HIS A N 1
ATOM 2101 C CA . HIS A 1 294 ? -1.576 -5.851 15.460 1.00 36.38 294 HIS A CA 1
ATOM 2102 C C . HIS A 1 294 ? -1.656 -4.347 15.721 1.00 36.38 294 HIS A C 1
ATOM 2104 O O . HIS A 1 294 ? -1.360 -3.914 16.836 1.00 36.38 294 HIS A O 1
ATOM 2110 N N . SER A 1 295 ? -2.089 -3.529 14.751 1.00 40.91 295 SER A N 1
ATOM 2111 C CA . SER A 1 295 ? -2.612 -2.220 15.139 1.00 40.91 295 SER A CA 1
ATOM 2112 C C . SER A 1 295 ? -3.898 -2.490 15.908 1.00 40.91 295 SER A C 1
ATOM 2114 O O . SER A 1 295 ? -4.955 -2.627 15.301 1.00 40.91 295 SER A O 1
ATOM 2116 N N . ARG A 1 296 ? -3.807 -2.598 17.240 1.00 51.94 296 ARG A N 1
ATOM 2117 C CA . ARG A 1 296 ? -4.970 -2.410 18.113 1.00 51.94 296 ARG A CA 1
ATOM 2118 C C . ARG A 1 296 ? -5.731 -1.209 17.571 1.00 51.94 296 ARG A C 1
ATOM 2120 O O . ARG A 1 296 ? -5.086 -0.220 17.209 1.00 51.94 296 ARG A O 1
ATOM 2127 N N . ASP A 1 297 ? -7.051 -1.302 17.479 1.00 63.75 297 ASP A N 1
ATOM 2128 C CA . ASP A 1 297 ? -7.838 -0.122 17.157 1.00 63.75 297 ASP A CA 1
ATOM 2129 C C . ASP A 1 297 ? -7.459 0.973 18.155 1.00 63.75 297 ASP A C 1
ATOM 2131 O O . ASP A 1 297 ? -7.573 0.813 19.373 1.00 63.75 297 ASP A O 1
ATOM 2135 N N . VAL A 1 298 ? -6.896 2.057 17.635 1.00 74.62 298 VAL A N 1
ATOM 2136 C CA . VAL A 1 298 ? -6.483 3.200 18.432 1.00 74.62 298 VAL A CA 1
ATOM 2137 C C . VAL A 1 298 ? -7.689 4.110 18.489 1.00 74.62 298 VAL A C 1
ATOM 2139 O O . VAL A 1 298 ? -8.005 4.807 17.526 1.00 74.62 298 VAL A O 1
ATOM 2142 N N . VAL A 1 299 ? -8.393 4.061 19.613 1.00 81.56 299 VAL A N 1
ATOM 2143 C CA . VAL A 1 299 ? -9.527 4.940 19.883 1.00 81.56 299 VAL A CA 1
ATOM 2144 C C . VAL A 1 299 ? -9.017 6.152 20.648 1.00 81.56 299 VAL A C 1
ATOM 2146 O O . VAL A 1 299 ? -8.467 6.004 21.740 1.00 81.56 299 VAL A O 1
ATOM 2149 N N . LEU A 1 300 ? -9.183 7.341 20.071 1.00 86.12 300 LEU A N 1
ATOM 2150 C CA . LEU A 1 300 ? -8.832 8.605 20.712 1.00 86.12 300 LEU A CA 1
ATOM 2151 C C . LEU A 1 300 ? -10.038 9.534 20.740 1.00 86.12 300 LEU A C 1
ATOM 2153 O O . LEU A 1 300 ? -10.775 9.656 19.758 1.00 86.12 300 LEU A O 1
ATOM 2157 N N . GLN A 1 301 ? -10.187 10.229 21.859 1.00 86.31 301 GLN A N 1
ATOM 2158 C CA . GLN A 1 301 ? -11.116 11.337 21.987 1.00 86.31 301 GLN A CA 1
ATOM 2159 C C . GLN A 1 301 ? -10.472 12.598 21.420 1.00 86.31 301 GLN A C 1
ATOM 2161 O O . GLN A 1 301 ? -9.320 12.908 21.720 1.00 86.31 301 GLN A O 1
ATOM 2166 N N . LEU A 1 302 ? -11.217 13.322 20.597 1.00 87.12 302 LEU A N 1
ATOM 2167 C CA . LEU A 1 302 ? -10.797 14.574 20.000 1.00 87.12 302 LEU A CA 1
ATOM 2168 C C . LEU A 1 302 ? -11.452 15.730 20.739 1.00 87.12 302 LEU A C 1
ATOM 2170 O O . LEU A 1 302 ? -12.665 15.738 20.917 1.00 87.12 302 LEU A O 1
ATOM 2174 N N . ASP A 1 303 ? -10.648 16.709 21.125 1.00 84.06 303 ASP A N 1
ATOM 2175 C CA . ASP A 1 303 ? -11.117 17.951 21.722 1.00 84.06 303 ASP A CA 1
ATOM 2176 C C . ASP A 1 303 ? -10.648 19.149 20.897 1.00 84.06 303 ASP A C 1
ATOM 2178 O O . ASP A 1 303 ? -9.588 19.109 20.256 1.00 84.06 303 ASP A O 1
ATOM 2182 N N . PHE A 1 304 ? -11.447 20.211 20.915 1.00 82.00 304 PHE A N 1
ATOM 2183 C CA . PHE A 1 304 ? -11.239 21.412 20.122 1.00 82.00 304 PHE A CA 1
ATOM 2184 C C . PHE A 1 304 ? -11.155 22.625 21.037 1.00 82.00 304 PHE A C 1
ATOM 2186 O O . PHE A 1 304 ? -12.145 23.042 21.634 1.00 82.00 304 PHE A O 1
ATOM 2193 N N . LEU A 1 305 ? -9.987 23.258 21.067 1.00 79.50 305 LEU A N 1
ATOM 2194 C CA . LEU A 1 305 ? -9.847 24.589 21.637 1.00 79.50 305 LEU A CA 1
ATOM 2195 C C . LEU A 1 305 ? -9.797 25.603 20.493 1.00 79.50 305 LEU A C 1
ATOM 2197 O O . LEU A 1 305 ? -8.914 25.543 19.635 1.00 79.50 305 LEU A O 1
ATOM 2201 N N . CYS A 1 306 ? -10.768 26.511 20.458 1.00 72.25 306 CYS A N 1
ATOM 2202 C CA . CYS A 1 306 ? -10.793 27.591 19.479 1.00 72.25 306 CYS A CA 1
ATOM 2203 C C . CYS A 1 306 ? -9.934 28.761 19.973 1.00 72.25 306 CYS A C 1
ATOM 2205 O O . CYS A 1 306 ? -10.246 29.372 20.995 1.00 72.25 306 CYS A O 1
ATOM 2207 N N . GLU A 1 307 ? -8.881 29.090 19.229 1.00 71.62 307 GLU A N 1
ATOM 2208 C CA . GLU A 1 307 ? -8.080 30.298 19.416 1.00 71.62 307 GLU A CA 1
ATOM 2209 C C . GLU A 1 307 ? -8.144 31.121 18.118 1.00 71.62 307 GLU A C 1
ATOM 2211 O O . GLU A 1 307 ? -7.401 30.881 17.163 1.00 71.62 307 GLU A O 1
ATOM 2216 N N . PHE A 1 308 ? -9.056 32.098 18.072 1.00 71.88 308 PHE A N 1
ATOM 2217 C CA . PHE A 1 308 ? -9.320 32.939 16.893 1.00 71.88 308 PHE A CA 1
ATOM 2218 C C . PHE A 1 308 ? -9.685 32.122 15.630 1.00 71.88 308 PHE A C 1
ATOM 2220 O O . PHE A 1 308 ? -10.709 31.448 15.629 1.00 71.88 308 PHE A O 1
ATOM 2227 N N . ASP A 1 309 ? -8.871 32.188 14.564 1.00 66.94 309 ASP A N 1
ATOM 2228 C CA . ASP A 1 309 ? -9.058 31.480 13.277 1.00 66.94 309 ASP A CA 1
ATOM 2229 C C . ASP A 1 309 ? -8.340 30.114 13.220 1.00 66.94 309 ASP A C 1
ATOM 2231 O O . ASP A 1 309 ? -8.254 29.461 12.170 1.00 66.94 309 ASP A O 1
ATOM 2235 N N . THR A 1 310 ? -7.785 29.675 14.348 1.00 69.75 310 THR A N 1
ATOM 2236 C CA . THR A 1 310 ? -7.074 28.405 14.468 1.00 69.75 310 THR A CA 1
ATOM 2237 C C . THR A 1 310 ? -7.695 27.540 15.550 1.00 69.75 310 THR A C 1
ATOM 2239 O O . THR A 1 310 ? -7.926 27.978 16.673 1.00 69.75 310 THR A O 1
ATOM 2242 N N . PHE A 1 311 ? -7.938 26.279 15.211 1.00 78.75 311 PHE A N 1
ATOM 2243 C CA . PHE A 1 311 ? -8.325 25.258 16.167 1.00 78.75 311 PHE A CA 1
ATOM 2244 C C . PHE A 1 311 ? -7.090 24.496 16.623 1.00 78.75 311 PHE A C 1
ATOM 2246 O O . PHE A 1 311 ? -6.323 23.963 15.813 1.00 78.75 311 PHE A O 1
ATOM 2253 N N . MET A 1 312 ? -6.922 24.411 17.935 1.00 82.00 312 MET A N 1
ATOM 2254 C CA . MET A 1 312 ? -5.991 23.492 18.560 1.00 82.00 312 MET A CA 1
ATOM 2255 C C . MET A 1 312 ? -6.741 22.192 18.838 1.00 82.00 312 MET A C 1
ATOM 2257 O O . MET A 1 312 ? -7.599 22.129 19.717 1.00 82.00 312 MET A O 1
ATOM 2261 N N . LEU A 1 313 ? -6.428 21.159 18.058 1.00 85.94 313 LEU A N 1
ATOM 2262 C CA . LEU A 1 313 ? -6.992 19.829 18.234 1.00 85.94 313 LEU A CA 1
ATOM 2263 C C . LEU A 1 313 ? -6.091 19.045 19.170 1.00 85.94 313 LEU A C 1
ATOM 2265 O O . LEU A 1 313 ? -4.886 18.900 18.924 1.00 85.94 313 LEU A O 1
ATOM 2269 N N . THR A 1 314 ? -6.692 18.519 20.226 1.00 85.81 314 THR A N 1
ATOM 2270 C CA . THR A 1 314 ? -6.006 17.677 21.197 1.00 85.81 314 THR A CA 1
ATOM 2271 C C . THR A 1 314 ? -6.641 16.297 21.171 1.00 85.81 314 THR A C 1
ATOM 2273 O O . THR A 1 314 ? -7.849 16.157 21.312 1.00 85.81 314 THR A O 1
ATOM 2276 N N . CYS A 1 315 ? -5.829 15.275 20.924 1.00 86.25 315 CYS A N 1
ATOM 2277 C CA . CYS A 1 315 ? -6.246 13.882 20.960 1.00 86.25 315 CYS A CA 1
ATOM 2278 C C . CYS A 1 315 ? -5.874 13.298 22.322 1.00 86.25 315 CYS A C 1
ATOM 2280 O O . CYS A 1 315 ? -4.698 13.321 22.700 1.00 86.25 315 CYS A O 1
ATOM 2282 N N . PHE A 1 316 ? -6.856 12.748 23.021 1.00 82.25 316 PHE A N 1
ATOM 2283 C CA . PHE A 1 316 ? -6.699 12.082 24.304 1.00 82.25 316 PHE A CA 1
ATOM 2284 C C . PHE A 1 316 ? -6.886 10.575 24.156 1.00 82.25 316 PHE A C 1
ATOM 2286 O O . PHE A 1 316 ? -7.711 10.111 23.366 1.00 82.25 316 PHE A O 1
ATOM 2293 N N . SER A 1 317 ? -6.116 9.802 24.917 1.00 77.56 317 SER A N 1
ATOM 2294 C CA . SER A 1 317 ? -6.363 8.374 25.089 1.00 77.56 317 SER A CA 1
ATOM 2295 C C . SER A 1 317 ? -7.628 8.160 25.921 1.00 77.56 317 SER A C 1
ATOM 2297 O O . SER A 1 317 ? -8.091 9.063 26.617 1.00 77.56 317 SER A O 1
ATOM 2299 N N . LEU A 1 318 ? -8.155 6.935 25.924 1.00 68.62 318 LEU A N 1
ATOM 2300 C CA . LEU A 1 318 ? -9.266 6.559 26.809 1.00 68.62 318 LEU A CA 1
ATOM 2301 C C . LEU A 1 318 ? -8.920 6.680 28.307 1.00 68.62 318 LEU A C 1
ATOM 2303 O O . LEU A 1 318 ? -9.820 6.720 29.138 1.00 68.62 318 LEU A O 1
ATOM 2307 N N . ALA A 1 319 ? -7.632 6.753 28.657 1.00 61.38 319 ALA A N 1
ATOM 2308 C CA . ALA A 1 319 ? -7.176 7.010 30.022 1.00 61.38 319 ALA A CA 1
ATOM 2309 C C . ALA A 1 319 ? -7.119 8.515 30.367 1.00 61.38 319 ALA A C 1
ATOM 2311 O O . ALA A 1 319 ? -6.733 8.870 31.477 1.00 61.38 319 ALA A O 1
ATOM 2312 N N . GLY A 1 320 ? -7.479 9.403 29.430 1.00 65.75 320 GLY A N 1
ATOM 2313 C CA . GLY A 1 320 ? -7.424 10.859 29.600 1.00 65.75 320 GLY A CA 1
ATOM 2314 C C . GLY A 1 320 ? -6.035 11.467 29.380 1.00 65.75 320 GLY A C 1
ATOM 2315 O O . GLY A 1 320 ? -5.837 12.658 29.613 1.00 65.75 320 GLY A O 1
ATOM 2316 N N . GLU A 1 321 ? -5.060 10.681 28.920 1.00 73.19 321 GLU A N 1
ATOM 2317 C CA . GLU A 1 321 ? -3.718 11.185 28.629 1.00 73.19 321 GLU A CA 1
ATOM 2318 C C . GLU A 1 321 ? -3.690 11.887 27.274 1.00 73.19 321 GLU A C 1
ATOM 2320 O O . GLU A 1 321 ? -4.211 11.377 26.283 1.00 73.19 321 GLU A O 1
ATOM 2325 N N . GLN A 1 322 ? -3.039 13.046 27.202 1.00 84.25 322 GLN A N 1
ATOM 2326 C CA . GLN A 1 322 ? -2.840 13.736 25.934 1.00 84.25 322 GLN A CA 1
ATOM 2327 C C . GLN A 1 322 ? -1.844 12.957 25.058 1.00 84.25 322 GLN A C 1
ATOM 2329 O O . GLN A 1 322 ? -0.662 12.877 25.382 1.00 84.25 322 GLN A O 1
ATOM 2334 N N . VAL A 1 323 ? -2.307 12.451 23.914 1.00 82.44 323 VAL A N 1
ATOM 2335 C CA . VAL A 1 323 ? -1.501 11.653 22.973 1.00 82.44 323 VAL A CA 1
ATOM 2336 C C . VAL A 1 323 ? -0.912 12.520 21.866 1.00 82.44 323 VAL A C 1
ATOM 2338 O O . VAL A 1 323 ? 0.253 12.378 21.502 1.00 82.44 323 VAL A O 1
ATOM 2341 N N . LEU A 1 324 ? -1.709 13.434 21.313 1.00 83.00 324 LEU A N 1
ATOM 2342 C CA . LEU A 1 324 ? -1.287 14.288 20.208 1.00 83.00 324 LEU A CA 1
ATOM 2343 C C . LEU A 1 324 ? -1.934 15.661 20.317 1.00 83.00 324 LEU A C 1
ATOM 2345 O O . LEU A 1 324 ? -3.108 15.781 20.648 1.00 83.00 324 LEU A O 1
ATOM 2349 N N . ARG A 1 325 ? -1.178 16.700 19.967 1.00 88.38 325 ARG A N 1
ATOM 2350 C CA . ARG A 1 325 ? -1.699 18.053 19.789 1.00 88.38 325 ARG A CA 1
ATOM 2351 C C . ARG A 1 325 ? -1.295 18.578 18.416 1.00 88.38 325 ARG A C 1
ATOM 2353 O O . ARG A 1 325 ? -0.148 18.413 17.987 1.00 88.38 325 ARG A O 1
ATOM 2360 N N . LEU A 1 326 ? -2.236 19.178 17.697 1.00 83.00 326 LEU A N 1
ATOM 2361 C CA . LEU A 1 326 ? -1.980 19.784 16.394 1.00 83.00 326 LEU A CA 1
ATOM 2362 C C . LEU A 1 326 ? -2.859 21.010 16.162 1.00 83.00 326 LEU A C 1
ATOM 2364 O O . LEU A 1 326 ? -3.968 21.100 16.671 1.00 83.00 326 LEU A O 1
ATOM 2368 N N . ASN A 1 327 ? -2.370 21.915 15.322 1.00 83.44 327 ASN A N 1
ATOM 2369 C CA . ASN A 1 327 ? -3.156 23.046 14.853 1.00 83.44 327 ASN A CA 1
ATOM 2370 C C . ASN A 1 327 ? -3.809 22.688 13.510 1.00 83.44 327 ASN A C 1
ATOM 2372 O O . ASN A 1 327 ? -3.147 22.134 12.615 1.00 83.44 327 ASN A O 1
ATOM 2376 N N . ALA A 1 328 ? -5.085 23.034 13.364 1.00 80.19 328 ALA A N 1
ATOM 2377 C CA . ALA A 1 328 ? -5.780 23.078 12.083 1.00 80.19 328 ALA A CA 1
ATOM 2378 C C . ALA A 1 328 ? -6.513 24.409 11.923 1.00 80.19 328 ALA A C 1
ATOM 2380 O O . ALA A 1 328 ? -6.885 25.065 12.895 1.00 80.19 328 ALA A O 1
ATOM 2381 N N . ARG A 1 329 ? -6.702 24.823 10.676 1.00 79.44 329 ARG A N 1
ATOM 2382 C CA . ARG A 1 329 ? -7.497 26.008 10.348 1.00 79.44 329 ARG A CA 1
ATOM 2383 C C . ARG A 1 329 ? -8.970 25.636 10.291 1.00 79.44 329 ARG A C 1
ATOM 2385 O O . ARG A 1 329 ? -9.309 24.507 9.946 1.00 79.44 329 ARG A O 1
ATOM 2392 N N . CYS A 1 330 ? -9.840 26.611 10.531 1.00 78.06 330 CYS A N 1
ATOM 2393 C CA . CYS A 1 330 ? -11.292 26.455 10.404 1.00 78.06 330 CYS A CA 1
ATOM 2394 C C . CYS A 1 330 ? -11.714 25.883 9.038 1.00 78.06 330 CYS A C 1
ATOM 2396 O O . CYS A 1 330 ? -12.673 25.120 8.957 1.00 78.06 330 CYS A O 1
ATOM 2398 N N . SER A 1 331 ? -10.975 26.240 7.981 1.00 77.00 331 SER A N 1
ATOM 2399 C CA . SER A 1 331 ? -11.200 25.829 6.593 1.00 77.00 331 SER A CA 1
ATOM 2400 C C . SER A 1 331 ? -10.514 24.523 6.187 1.00 77.00 331 SER A C 1
ATOM 2402 O O . SER A 1 331 ? -10.709 24.075 5.057 1.00 77.00 331 SER A O 1
ATOM 2404 N N . ASP A 1 332 ? -9.702 23.909 7.054 1.00 77.00 332 ASP A N 1
ATOM 2405 C CA . ASP A 1 332 ? -9.088 22.624 6.726 1.00 77.00 332 ASP A CA 1
ATOM 2406 C C . ASP A 1 332 ? -10.191 21.549 6.639 1.00 77.00 332 ASP A C 1
ATOM 2408 O O . ASP A 1 332 ? -11.109 21.512 7.459 1.00 77.00 332 ASP A O 1
ATOM 2412 N N . LEU A 1 333 ? -10.101 20.652 5.654 1.00 79.94 333 LEU A N 1
ATOM 2413 C CA . LEU A 1 333 ? -11.037 19.531 5.523 1.00 79.94 333 LEU A CA 1
ATOM 2414 C C . LEU A 1 333 ? -10.886 18.567 6.707 1.00 79.94 333 LEU A C 1
ATOM 2416 O O . LEU A 1 333 ? -9.774 18.141 7.039 1.00 79.94 333 LEU A O 1
ATOM 2420 N N . ALA A 1 334 ? -12.013 18.158 7.286 1.00 77.38 334 ALA A N 1
ATOM 2421 C CA . ALA A 1 334 ? -12.100 17.202 8.386 1.00 77.38 334 ALA A CA 1
ATOM 2422 C C . ALA A 1 334 ? -11.343 15.898 8.069 1.00 77.38 334 ALA A C 1
ATOM 2424 O O . ALA A 1 334 ? -10.567 15.396 8.885 1.00 77.38 334 ALA A O 1
ATOM 2425 N N . TRP A 1 335 ? -11.478 15.411 6.834 1.00 72.38 335 TRP A N 1
ATOM 2426 C CA . TRP A 1 335 ? -10.798 14.213 6.345 1.00 72.38 335 TRP A CA 1
ATOM 2427 C C . TRP A 1 335 ? -9.274 14.370 6.268 1.00 72.38 335 TRP A C 1
ATOM 2429 O O . TRP A 1 335 ? -8.527 13.486 6.690 1.00 72.38 335 TRP A O 1
ATOM 2439 N N . SER A 1 336 ? -8.787 15.510 5.778 1.00 70.31 336 SER A N 1
ATOM 2440 C CA . SER A 1 336 ? -7.350 15.806 5.736 1.00 70.31 336 SER A CA 1
ATOM 2441 C C . SER A 1 336 ? -6.760 15.883 7.145 1.00 70.31 336 SER A C 1
ATOM 2443 O O . SER A 1 336 ? -5.657 15.389 7.385 1.00 70.31 336 SER A O 1
ATOM 2445 N N . THR A 1 337 ? -7.510 16.439 8.098 1.00 76.31 337 THR A N 1
ATOM 2446 C CA . THR A 1 337 ? -7.132 16.473 9.517 1.00 76.31 337 THR A CA 1
ATOM 2447 C C . THR A 1 337 ? -7.088 15.070 10.125 1.00 76.31 337 THR A C 1
ATOM 2449 O O . THR A 1 337 ? -6.100 14.724 10.772 1.00 76.31 337 THR A O 1
ATOM 2452 N N . TYR A 1 338 ? -8.078 14.219 9.839 1.00 76.31 338 TYR A N 1
ATOM 2453 C CA . TYR A 1 338 ? -8.096 12.815 10.264 1.00 76.31 338 TYR A CA 1
ATOM 2454 C C . TYR A 1 338 ? -6.860 12.048 9.760 1.00 76.31 338 TYR A C 1
ATOM 2456 O O . TYR A 1 338 ? -6.174 11.380 10.535 1.00 76.31 338 TYR A O 1
ATOM 2464 N N . LYS A 1 339 ? -6.492 12.226 8.485 1.00 63.56 339 LYS A N 1
ATOM 2465 C CA . LYS A 1 339 ? -5.268 11.644 7.907 1.00 63.56 339 LYS A CA 1
ATOM 2466 C C . LYS A 1 339 ? -3.994 12.166 8.552 1.00 63.56 339 LYS A C 1
ATOM 2468 O O . LYS A 1 339 ? -3.105 11.378 8.857 1.00 63.56 339 LYS A O 1
ATOM 2473 N N . ARG A 1 340 ? -3.901 13.476 8.801 1.00 68.25 340 ARG A N 1
ATOM 2474 C CA . ARG A 1 340 ? -2.743 14.073 9.488 1.00 68.25 340 ARG A CA 1
ATOM 2475 C C . ARG A 1 340 ? -2.548 13.474 10.879 1.00 68.25 340 ARG A C 1
ATOM 2477 O O . ARG A 1 340 ? -1.407 13.245 11.271 1.00 68.25 340 ARG A O 1
ATOM 2484 N N . ILE A 1 341 ? -3.635 13.207 11.601 1.00 73.31 341 ILE A N 1
ATOM 2485 C CA . ILE A 1 341 ? -3.588 12.552 12.913 1.00 73.31 341 ILE A CA 1
ATOM 2486 C C . ILE A 1 341 ? -3.087 11.113 12.776 1.00 73.31 341 ILE A C 1
ATOM 2488 O O . ILE A 1 341 ? -2.135 10.748 13.459 1.00 73.31 341 ILE A O 1
ATOM 2492 N N . ALA A 1 342 ? -3.645 10.336 11.844 1.00 65.31 342 ALA A N 1
ATOM 2493 C CA . ALA A 1 342 ? -3.199 8.970 11.559 1.00 65.31 342 ALA A CA 1
ATOM 2494 C C . ALA A 1 342 ? -1.698 8.901 11.226 1.00 65.31 342 ALA A C 1
ATOM 2496 O O . ALA A 1 342 ? -0.959 8.141 11.850 1.00 65.31 342 ALA A O 1
ATOM 2497 N N . CYS A 1 343 ? -1.222 9.771 10.329 1.00 58.19 343 CYS A N 1
ATOM 2498 C CA . CYS A 1 343 ? 0.195 9.864 9.979 1.00 58.19 343 CYS A CA 1
ATOM 2499 C C . CYS A 1 343 ? 1.073 10.237 11.179 1.00 58.19 343 CYS A C 1
ATOM 2501 O O . CYS A 1 343 ? 2.118 9.625 11.376 1.00 58.19 343 CYS A O 1
ATOM 2503 N N . LYS A 1 344 ? 0.670 11.221 11.996 1.00 60.09 344 LYS A N 1
ATOM 2504 C CA . LYS A 1 344 ? 1.459 11.642 13.167 1.00 60.09 344 LYS A CA 1
ATOM 2505 C C . LYS A 1 344 ? 1.532 10.579 14.260 1.00 60.09 344 LYS A C 1
ATOM 2507 O O . LYS A 1 344 ? 2.533 10.514 14.961 1.00 60.09 344 LYS A O 1
ATOM 2512 N N . LEU A 1 345 ? 0.479 9.782 14.410 1.00 60.03 345 LEU A N 1
ATOM 2513 C CA . LEU A 1 345 ? 0.431 8.677 15.365 1.00 60.03 345 LEU A CA 1
ATOM 2514 C C . LEU A 1 345 ? 1.084 7.402 14.828 1.00 60.03 345 LEU A C 1
ATOM 2516 O O . LEU A 1 345 ? 1.244 6.449 15.583 1.00 60.03 345 LEU A O 1
ATOM 2520 N N . ASN A 1 346 ? 1.452 7.379 13.543 1.00 53.00 346 ASN A N 1
ATOM 2521 C CA . ASN A 1 346 ? 1.917 6.186 12.845 1.00 53.00 346 ASN A CA 1
ATOM 2522 C C . ASN A 1 346 ? 0.900 5.025 12.928 1.00 53.00 346 ASN A C 1
ATOM 2524 O O . ASN A 1 346 ? 1.264 3.871 13.150 1.00 53.00 346 ASN A O 1
ATOM 2528 N N . VAL A 1 347 ? -0.392 5.348 12.784 1.00 53.09 347 VAL A N 1
ATOM 2529 C CA . VAL A 1 347 ? -1.517 4.398 12.846 1.00 53.09 347 VAL A CA 1
ATOM 2530 C C . VAL A 1 347 ? -2.238 4.381 11.502 1.00 53.09 347 VAL A C 1
ATOM 2532 O O . VAL A 1 347 ? -2.418 5.417 10.862 1.00 53.09 347 VAL A O 1
ATOM 2535 N N . ASN A 1 348 ? -2.694 3.205 11.075 1.00 55.00 348 ASN A N 1
ATOM 2536 C CA . ASN A 1 348 ? -3.485 3.074 9.856 1.00 55.00 348 ASN A CA 1
ATOM 2537 C C . ASN A 1 348 ? -4.855 3.741 10.003 1.00 55.00 348 ASN A C 1
ATOM 2539 O O . ASN A 1 348 ? -5.527 3.579 11.017 1.00 55.00 348 ASN A O 1
ATOM 2543 N N . LEU A 1 349 ? -5.304 4.436 8.956 1.00 56.72 349 LEU A N 1
ATOM 2544 C CA . LEU A 1 349 ? -6.600 5.126 8.939 1.00 56.72 349 LEU A CA 1
ATOM 2545 C C . LEU A 1 349 ? -7.791 4.237 9.345 1.00 56.72 349 LEU A C 1
ATOM 2547 O O . LEU A 1 349 ? -8.580 4.690 10.170 1.00 56.72 349 LEU A O 1
ATOM 2551 N N . PRO A 1 350 ? -7.932 2.990 8.847 1.00 58.00 350 PRO A N 1
ATOM 2552 C CA . PRO A 1 350 ? -9.024 2.111 9.270 1.00 58.00 350 PRO A CA 1
ATOM 2553 C C . PRO A 1 350 ? -8.980 1.740 10.760 1.00 58.00 350 PRO A C 1
ATOM 2555 O O . PRO A 1 350 ? -10.038 1.573 11.371 1.00 58.00 350 PRO A O 1
ATOM 2558 N N . SER A 1 351 ? -7.773 1.648 11.329 1.00 64.00 351 SER A N 1
ATOM 2559 C CA . SER A 1 351 ? -7.508 1.270 12.724 1.00 64.00 351 SER A CA 1
ATOM 2560 C C . SER A 1 351 ? -7.536 2.455 13.692 1.00 64.00 351 SER A C 1
ATOM 2562 O O . SER A 1 351 ? -7.487 2.262 14.901 1.00 64.00 351 SER A O 1
ATOM 2564 N N . LEU A 1 352 ? -7.588 3.692 13.198 1.00 80.25 352 LEU A N 1
ATOM 2565 C CA . LEU A 1 352 ? -7.708 4.882 14.034 1.00 80.25 352 LEU A CA 1
ATOM 2566 C C . LEU A 1 352 ? -9.182 5.262 14.151 1.00 80.25 352 LEU A C 1
ATOM 2568 O O . LEU A 1 352 ? -9.792 5.636 13.155 1.00 80.25 352 LEU A O 1
ATOM 2572 N N . LYS A 1 353 ? -9.757 5.246 15.353 1.00 84.44 353 LYS A N 1
ATOM 2573 C CA . LYS A 1 353 ? -11.109 5.759 15.612 1.00 84.44 353 LYS A CA 1
ATOM 2574 C C . LYS A 1 353 ? -10.993 7.080 16.364 1.00 84.44 353 LYS A C 1
ATOM 2576 O O . LYS A 1 353 ? -10.606 7.107 17.528 1.00 84.44 353 LYS A O 1
ATOM 2581 N N . LEU A 1 354 ? -11.295 8.180 15.679 1.00 86.38 354 LEU A N 1
ATOM 2582 C CA . LEU A 1 354 ? -11.346 9.504 16.295 1.00 86.38 354 LEU A CA 1
ATOM 2583 C C . LEU A 1 354 ? -12.786 9.842 16.623 1.00 86.38 354 LEU A C 1
ATOM 2585 O O . LEU A 1 354 ? -13.628 9.882 15.723 1.00 86.38 354 LEU A O 1
ATOM 2589 N N . VAL A 1 355 ? -13.044 10.086 17.896 1.00 85.00 355 VAL A N 1
ATOM 2590 C CA . VAL A 1 355 ? -14.380 10.393 18.383 1.00 85.00 355 VAL A CA 1
ATOM 2591 C C . VAL A 1 355 ? -14.457 11.868 18.765 1.00 85.00 355 VAL A C 1
ATOM 2593 O O . VAL A 1 355 ? -13.592 12.374 19.477 1.00 85.00 355 VAL A O 1
ATOM 2596 N N . LEU A 1 356 ? -15.458 12.566 18.244 1.00 84.94 356 LEU A N 1
ATOM 2597 C CA . LEU A 1 356 ? -15.672 14.003 18.426 1.00 84.94 356 LEU A CA 1
ATOM 2598 C C . LEU A 1 356 ? -16.412 14.303 19.735 1.00 84.94 356 LEU A C 1
ATOM 2600 O O . LEU A 1 356 ? -17.071 13.404 20.237 1.00 84.94 356 LEU A O 1
ATOM 2604 N N . PRO A 1 357 ? -16.402 15.545 20.261 1.00 75.00 357 PRO A N 1
ATOM 2605 C CA . PRO A 1 357 ? -17.110 15.920 21.492 1.00 75.00 357 PRO A CA 1
ATOM 2606 C C . PRO A 1 357 ? -18.640 15.798 21.471 1.00 75.00 357 PRO A C 1
ATOM 2608 O O . PRO A 1 357 ? -19.282 16.120 22.462 1.00 75.00 357 PRO A O 1
ATOM 2611 N N . ASP A 1 358 ? -19.256 15.372 20.376 1.00 71.56 358 ASP A N 1
ATOM 2612 C CA . ASP A 1 358 ? -20.681 15.029 20.308 1.00 71.56 358 ASP A CA 1
ATOM 2613 C C . ASP A 1 358 ? -20.922 13.506 20.373 1.00 71.56 358 ASP A C 1
ATOM 2615 O O . ASP A 1 358 ? -22.058 13.048 20.456 1.00 71.56 358 ASP A O 1
ATOM 2619 N N . GLY A 1 359 ? -19.850 12.711 20.372 1.00 68.44 359 GLY A N 1
ATOM 2620 C CA . GLY A 1 359 ? -19.879 11.253 20.356 1.00 68.44 359 GLY A CA 1
ATOM 2621 C C . GLY A 1 359 ? -19.936 10.600 18.994 1.00 68.44 359 GLY A C 1
ATOM 2622 O O . GLY A 1 359 ? -19.893 9.372 18.910 1.00 68.44 359 GLY A O 1
ATOM 2623 N N . HIS A 1 360 ? -19.946 11.383 17.921 1.00 78.06 360 HIS A N 1
ATOM 2624 C CA . HIS A 1 360 ? -19.823 10.837 16.585 1.00 78.06 360 HIS A CA 1
ATOM 2625 C C . HIS A 1 360 ? -18.369 10.530 16.227 1.00 78.06 360 HIS A C 1
ATOM 2627 O O . HIS A 1 360 ? -17.420 11.228 16.595 1.00 78.06 360 HIS A O 1
ATOM 2633 N N . LEU A 1 361 ? -18.187 9.478 15.430 1.00 80.94 361 LEU A N 1
ATOM 2634 C CA . LEU A 1 361 ? -16.905 9.209 14.798 1.00 80.94 361 LEU A CA 1
ATOM 2635 C C . LEU A 1 361 ? -16.648 10.229 13.694 1.00 80.94 361 LEU A C 1
ATOM 2637 O O . LEU A 1 361 ? -17.461 10.391 12.780 1.00 80.94 361 LEU A O 1
ATOM 2641 N N . LEU A 1 362 ? -15.455 10.821 13.700 1.00 82.88 362 LEU A N 1
ATOM 2642 C CA . LEU A 1 362 ? -15.010 11.722 12.638 1.00 82.88 362 LEU A CA 1
ATOM 2643 C C . LEU A 1 362 ? -15.076 11.046 11.261 1.00 82.88 362 LEU A C 1
ATOM 2645 O O . LEU A 1 362 ? -15.444 11.674 10.269 1.00 82.88 362 LEU A O 1
ATOM 2649 N N . ALA A 1 363 ? -14.778 9.744 11.209 1.00 73.56 363 ALA A N 1
ATOM 2650 C CA . ALA A 1 363 ? -14.918 8.921 10.013 1.00 73.56 363 ALA A CA 1
ATOM 2651 C C . ALA A 1 363 ? -16.354 8.926 9.469 1.00 73.56 363 ALA A C 1
ATOM 2653 O O . ALA A 1 363 ? -16.549 9.028 8.263 1.00 73.56 363 ALA A O 1
ATOM 2654 N N . SER A 1 364 ? -17.353 8.841 10.351 1.00 73.38 364 SER A N 1
ATOM 2655 C CA . SER A 1 364 ? -18.769 8.824 9.978 1.00 73.38 364 SER A CA 1
ATOM 2656 C C . SER A 1 364 ? -19.195 10.153 9.355 1.00 73.38 364 SER A C 1
ATOM 2658 O O . SER A 1 364 ? -19.771 10.166 8.268 1.00 73.38 364 SER A O 1
ATOM 2660 N N . ILE A 1 365 ? -18.789 11.272 9.962 1.00 74.50 365 ILE A N 1
ATOM 2661 C CA . ILE A 1 365 ? -19.048 12.612 9.417 1.00 74.50 365 ILE A CA 1
ATOM 2662 C C . ILE A 1 365 ? -18.359 12.797 8.062 1.00 74.50 365 ILE A C 1
ATOM 2664 O O . ILE A 1 365 ? -18.990 13.253 7.112 1.00 74.50 365 ILE A O 1
ATOM 2668 N N . CYS A 1 366 ? -17.092 12.391 7.938 1.00 72.81 366 CYS A N 1
ATOM 2669 C CA . CYS A 1 366 ? -16.354 12.490 6.676 1.00 72.81 366 CYS A CA 1
ATOM 2670 C C . CYS A 1 366 ? -16.947 11.596 5.573 1.00 72.81 366 CYS A C 1
ATOM 2672 O O . CYS A 1 366 ? -16.893 11.966 4.402 1.00 72.81 366 CYS A O 1
ATOM 2674 N N . ARG A 1 367 ? -17.516 10.433 5.927 1.00 69.19 367 ARG A N 1
ATOM 2675 C CA . ARG A 1 367 ? -18.231 9.553 4.986 1.00 69.19 367 ARG A CA 1
ATOM 2676 C C . ARG A 1 367 ? -19.540 10.185 4.513 1.00 69.19 367 ARG A C 1
ATOM 2678 O O . ARG A 1 367 ? -19.846 10.112 3.329 1.00 69.19 367 ARG A O 1
ATOM 2685 N N . ALA A 1 368 ? -20.291 10.811 5.418 1.00 68.56 368 ALA A N 1
ATOM 2686 C CA . ALA A 1 368 ? -21.555 11.471 5.095 1.00 68.56 368 ALA A CA 1
ATOM 2687 C C . ALA A 1 368 ? -21.363 12.778 4.305 1.00 68.56 368 ALA A C 1
ATOM 2689 O O . ALA A 1 368 ? -22.169 13.097 3.433 1.00 68.56 368 ALA A O 1
ATOM 2690 N N . ASN A 1 369 ? -20.296 13.530 4.590 1.00 69.75 369 ASN A N 1
ATOM 2691 C CA . ASN A 1 369 ? -19.947 14.765 3.895 1.00 69.75 369 ASN A CA 1
ATOM 2692 C C . ASN A 1 369 ? -18.422 14.866 3.668 1.00 69.75 369 ASN A C 1
ATOM 2694 O O . ASN A 1 369 ? -17.697 15.362 4.536 1.00 69.75 369 ASN A O 1
ATOM 2698 N N . PRO A 1 370 ? -17.925 14.474 2.480 1.00 69.19 370 PRO A N 1
ATOM 2699 C CA . PRO A 1 370 ? -16.501 14.551 2.134 1.00 69.19 370 PRO A CA 1
ATOM 2700 C C . PRO A 1 370 ? -15.918 15.973 2.110 1.00 69.19 370 PRO A C 1
ATOM 2702 O O . PRO A 1 370 ? -14.699 16.135 2.134 1.00 69.19 370 PRO A O 1
ATOM 2705 N N . LEU A 1 371 ? -16.775 17.000 2.053 1.00 71.00 371 LEU A N 1
ATOM 2706 C CA . LEU A 1 371 ? -16.393 18.414 2.059 1.00 71.00 371 LEU A CA 1
ATOM 2707 C C . LEU A 1 371 ? -16.505 19.058 3.448 1.00 71.00 371 LEU A C 1
ATOM 2709 O O . LEU A 1 371 ? -16.315 20.268 3.563 1.00 71.00 371 LEU A O 1
ATOM 2713 N N . ALA A 1 372 ? -16.813 18.281 4.493 1.00 76.31 372 ALA A N 1
ATOM 2714 C CA . ALA A 1 372 ? -16.875 18.789 5.858 1.00 76.31 372 ALA A CA 1
ATOM 2715 C C . ALA A 1 372 ? -15.536 19.426 6.257 1.00 76.31 372 ALA A C 1
ATOM 2717 O O . ALA A 1 372 ? -14.468 18.827 6.082 1.00 76.31 372 ALA A O 1
ATOM 2718 N N . ILE A 1 373 ? -15.596 20.635 6.811 1.00 82.31 373 ILE A N 1
ATOM 2719 C CA . ILE A 1 373 ? -14.426 21.362 7.320 1.00 82.31 373 ILE A CA 1
ATOM 2720 C C . ILE A 1 373 ? -14.340 21.251 8.842 1.00 82.31 373 ILE A C 1
ATOM 2722 O O . ILE A 1 373 ? -15.315 20.918 9.510 1.00 82.31 373 ILE A O 1
ATOM 2726 N N . VAL A 1 374 ? -13.174 21.548 9.418 1.00 81.25 374 VAL A N 1
ATOM 2727 C CA . VAL A 1 374 ? -12.960 21.498 10.875 1.00 81.25 374 VAL A CA 1
ATOM 2728 C C . VAL A 1 374 ? -13.978 22.362 11.628 1.00 81.25 374 VAL A C 1
ATOM 2730 O O . VAL A 1 374 ? -14.472 21.936 12.667 1.00 81.25 374 VAL A O 1
ATOM 2733 N N . ALA A 1 375 ? -14.372 23.516 11.078 1.00 79.69 375 ALA A N 1
ATOM 2734 C CA . ALA A 1 375 ? -15.406 24.365 11.675 1.00 79.69 375 ALA A CA 1
ATOM 2735 C C . ALA A 1 375 ? -16.806 23.717 11.742 1.00 79.69 375 ALA A C 1
ATOM 2737 O O . ALA A 1 375 ? -17.638 24.139 12.544 1.00 79.69 375 ALA A O 1
ATOM 2738 N N . ASP A 1 376 ? -17.095 22.708 10.915 1.00 76.69 376 ASP A N 1
ATOM 2739 C CA . ASP A 1 376 ? -18.363 21.972 10.975 1.00 76.69 376 ASP A CA 1
ATOM 2740 C C . ASP A 1 376 ? -18.385 20.983 12.146 1.00 76.69 376 ASP A C 1
ATOM 2742 O O . ASP A 1 376 ? -19.449 20.720 12.703 1.00 76.69 376 ASP A O 1
ATOM 2746 N N . LEU A 1 377 ? -17.210 20.496 12.564 1.00 74.69 377 LEU A N 1
ATOM 2747 C CA . LEU A 1 377 ? -17.044 19.541 13.665 1.00 74.69 377 LEU A CA 1
ATOM 2748 C C . LEU A 1 377 ? -17.291 20.172 15.042 1.00 74.69 377 LEU A C 1
ATOM 2750 O O . LEU A 1 377 ? -17.508 19.461 16.016 1.00 74.69 377 LEU A O 1
ATOM 2754 N N . THR A 1 378 ? -17.243 21.503 15.134 1.00 68.88 378 THR A N 1
ATOM 2755 C CA . THR A 1 378 ? -17.324 22.250 16.398 1.00 68.88 378 THR A CA 1
ATOM 2756 C C . THR A 1 378 ? -18.686 22.896 16.643 1.00 68.88 378 THR A C 1
ATOM 2758 O O . THR A 1 378 ? -18.854 23.619 17.622 1.00 68.88 378 THR A O 1
ATOM 2761 N N . ARG A 1 379 ? -19.675 22.694 15.756 1.00 58.00 379 ARG A N 1
ATOM 2762 C CA . ARG A 1 379 ? -20.999 23.346 15.863 1.00 58.00 379 ARG A CA 1
ATOM 2763 C C . ARG A 1 379 ? -21.929 22.741 16.913 1.00 58.00 379 ARG A C 1
ATOM 2765 O O . ARG A 1 379 ? -23.048 23.227 17.062 1.00 58.00 379 ARG A O 1
ATOM 2772 N N . GLN A 1 380 ? -21.495 21.731 17.655 1.00 52.34 380 GLN A N 1
ATOM 2773 C CA . GLN A 1 380 ? -22.256 21.178 18.770 1.00 52.34 380 GLN A CA 1
ATOM 2774 C C . GLN A 1 380 ? -21.404 21.288 20.032 1.00 52.34 380 GLN A C 1
ATOM 2776 O O . GLN A 1 380 ? -20.219 20.970 20.019 1.00 52.34 380 GLN A O 1
ATOM 2781 N N . GLY A 1 381 ? -21.989 21.901 21.063 1.00 46.06 381 GLY A N 1
ATOM 2782 C CA . GLY A 1 381 ? -21.283 22.386 22.242 1.00 46.06 381 GLY A CA 1
ATOM 2783 C C . GLY A 1 381 ? -20.507 21.308 22.993 1.00 46.06 381 GLY A C 1
ATOM 2784 O O . GLY A 1 381 ? -20.739 20.116 22.837 1.00 46.06 381 GLY A O 1
ATOM 2785 N N . VAL A 1 382 ? -19.589 21.771 23.839 1.00 39.25 382 VAL A N 1
ATOM 2786 C CA . VAL A 1 382 ? -18.769 20.944 24.728 1.00 39.25 382 VAL A CA 1
ATOM 2787 C C . VAL A 1 382 ? -19.671 20.030 25.561 1.00 39.25 382 VAL A C 1
ATOM 2789 O O . VAL A 1 382 ? -20.336 20.494 26.489 1.00 39.25 382 VAL A O 1
ATOM 2792 N N . ALA A 1 383 ? -19.688 18.736 25.247 1.00 44.56 383 ALA A N 1
ATOM 2793 C CA . ALA A 1 383 ? -20.246 17.720 26.122 1.00 44.56 383 ALA A CA 1
ATOM 2794 C C . ALA A 1 383 ? -19.090 17.011 26.836 1.00 44.56 383 ALA A C 1
ATOM 2796 O O . ALA A 1 383 ? -18.178 16.474 26.209 1.00 44.56 383 ALA A O 1
ATOM 2797 N N . ILE A 1 384 ? -19.121 17.001 28.169 1.00 45.25 384 ILE A N 1
ATOM 2798 C CA . ILE A 1 384 ? -18.360 16.015 28.937 1.00 45.25 384 ILE A CA 1
ATOM 2799 C C . ILE A 1 384 ? -19.013 14.673 28.617 1.00 45.25 384 ILE A C 1
ATOM 2801 O O . ILE A 1 384 ? -20.123 14.403 29.075 1.00 45.25 384 ILE A O 1
ATOM 2805 N N . LEU A 1 385 ? -18.369 13.863 27.784 1.00 50.84 385 LEU A N 1
ATOM 2806 C CA . LEU A 1 385 ? -18.929 12.578 27.379 1.00 50.84 385 LEU A CA 1
ATOM 2807 C C . LEU A 1 385 ? -18.397 11.505 28.300 1.00 50.84 385 LEU A C 1
ATOM 2809 O O . LEU A 1 385 ? -17.193 11.282 28.412 1.00 50.84 385 LEU A O 1
ATOM 2813 N N . SER A 1 386 ? -19.329 10.864 28.986 1.00 60.03 386 SER A N 1
ATOM 2814 C CA . SER A 1 386 ? -19.047 9.707 29.812 1.00 60.03 386 SER A CA 1
ATOM 2815 C C . SER A 1 386 ? -18.857 8.478 28.914 1.00 60.03 386 SER A C 1
ATOM 2817 O O . SER A 1 386 ? -19.503 8.342 27.872 1.00 60.03 386 SER A O 1
ATOM 2819 N N . GLY A 1 387 ? -17.936 7.588 29.297 1.00 62.69 387 GLY A N 1
ATOM 2820 C CA . GLY A 1 387 ? -17.534 6.432 28.483 1.00 62.69 387 GLY A CA 1
ATOM 2821 C C . GLY A 1 387 ? -18.666 5.442 28.172 1.00 62.69 387 GLY A C 1
ATOM 2822 O O . GLY A 1 387 ? -18.547 4.646 27.248 1.00 62.69 387 GLY A O 1
ATOM 2823 N N . ASP A 1 388 ? -19.779 5.510 28.895 1.00 65.50 388 ASP A N 1
ATOM 2824 C CA . ASP A 1 388 ? -20.999 4.734 28.668 1.00 65.50 388 ASP A CA 1
ATOM 2825 C C . ASP A 1 388 ? -21.816 5.202 27.456 1.00 65.50 388 ASP A C 1
ATOM 2827 O O . ASP A 1 388 ? -22.427 4.369 26.790 1.00 65.50 388 ASP A O 1
ATOM 2831 N N . VAL A 1 389 ? -21.754 6.487 27.096 1.00 65.94 389 VAL A N 1
ATOM 2832 C CA . VAL A 1 389 ? -22.493 7.049 25.949 1.00 65.94 389 VAL A CA 1
ATOM 2833 C C . VAL A 1 389 ? -21.919 6.560 24.611 1.00 65.94 389 VAL A C 1
ATOM 2835 O O . VAL A 1 389 ? -22.654 6.337 23.652 1.00 65.94 389 VAL A O 1
ATOM 2838 N N . TRP A 1 390 ? -20.601 6.364 24.523 1.00 76.25 390 TRP A N 1
ATOM 2839 C CA . TRP A 1 390 ? -19.923 6.025 23.260 1.00 76.25 390 TRP A CA 1
ATOM 2840 C C . TRP A 1 390 ? -19.791 4.530 23.000 1.00 76.25 390 TRP A C 1
ATOM 2842 O O . TRP A 1 390 ? -19.541 4.114 21.866 1.00 76.25 390 TRP A O 1
ATOM 2852 N N . MET A 1 391 ? -19.967 3.711 24.038 1.00 77.94 391 MET A N 1
ATOM 2853 C CA . MET A 1 391 ? -19.819 2.260 23.939 1.00 77.94 391 MET A CA 1
ATOM 2854 C C . MET A 1 391 ? -20.742 1.644 22.885 1.00 77.94 391 MET A C 1
ATOM 2856 O O . MET A 1 391 ? -20.343 0.690 22.221 1.00 77.94 391 MET A O 1
ATOM 2860 N N . VAL A 1 392 ? -21.935 2.209 22.673 1.00 79.81 392 VAL A N 1
ATOM 2861 C CA . VAL A 1 392 ? -22.892 1.742 21.658 1.00 79.81 392 VAL A CA 1
ATOM 2862 C C . VAL A 1 392 ? -22.304 1.826 20.247 1.00 79.81 392 VAL A C 1
ATOM 2864 O O . VAL A 1 392 ? -22.344 0.853 19.491 1.00 79.81 392 VAL A O 1
ATOM 2867 N N . GLU A 1 393 ? -21.734 2.980 19.897 1.00 75.19 393 GLU A N 1
ATOM 2868 C CA . GLU A 1 393 ? -21.211 3.235 18.554 1.00 75.19 393 GLU A CA 1
ATOM 2869 C C . GLU A 1 393 ? -19.919 2.452 18.304 1.00 75.19 393 GLU A C 1
ATOM 2871 O O . GLU A 1 393 ? -19.759 1.840 17.247 1.00 75.19 393 GLU A O 1
ATOM 2876 N N . LEU A 1 394 ? -19.036 2.375 19.308 1.00 75.88 394 LEU A N 1
ATOM 2877 C CA . LEU A 1 394 ? -17.828 1.549 19.232 1.00 75.88 394 LEU A CA 1
ATOM 2878 C C . LEU A 1 394 ? -18.170 0.072 19.034 1.00 75.88 394 LEU A C 1
ATOM 2880 O O . LEU A 1 394 ? -17.572 -0.584 18.185 1.00 75.88 394 LEU A O 1
ATOM 2884 N N . CYS A 1 395 ? -19.154 -0.453 19.766 1.00 80.31 395 CYS A N 1
ATOM 2885 C CA . CYS A 1 395 ? -19.567 -1.844 19.604 1.00 80.31 395 CYS A CA 1
ATOM 2886 C C . CYS A 1 395 ? -20.120 -2.125 18.202 1.00 80.31 395 CYS A C 1
ATOM 2888 O O . CYS A 1 395 ? -19.823 -3.178 17.638 1.00 80.31 395 CYS A O 1
ATOM 2890 N N . ARG A 1 396 ? -20.885 -1.187 17.628 1.00 78.44 396 ARG A N 1
ATOM 2891 C CA . ARG A 1 396 ? -21.449 -1.308 16.277 1.00 78.44 396 ARG A CA 1
ATOM 2892 C C . ARG A 1 396 ? -20.361 -1.318 15.203 1.00 78.44 396 ARG A C 1
ATOM 2894 O O . ARG A 1 396 ? -20.388 -2.171 14.323 1.00 78.44 396 ARG A O 1
ATOM 2901 N N . GLU A 1 397 ? -19.406 -0.398 15.284 1.00 73.25 397 GLU A N 1
ATOM 2902 C CA . GLU A 1 397 ? -18.336 -0.256 14.287 1.00 73.25 397 GLU A CA 1
ATOM 2903 C C . GLU A 1 397 ? -17.270 -1.350 14.391 1.00 73.25 397 GLU A C 1
ATOM 2905 O O . GLU A 1 397 ? -16.729 -1.779 13.374 1.00 73.25 397 GLU A O 1
ATOM 2910 N N . LEU A 1 398 ? -16.975 -1.829 15.602 1.00 74.44 398 LEU A N 1
ATOM 2911 C CA . LEU A 1 398 ? -16.006 -2.908 15.820 1.00 74.44 398 LEU A CA 1
ATOM 2912 C C . LEU A 1 398 ? -16.621 -4.308 15.685 1.00 74.44 398 LEU A C 1
ATOM 2914 O O . LEU A 1 398 ? -15.898 -5.300 15.766 1.00 74.44 398 LEU A O 1
ATOM 2918 N N . GLY A 1 399 ? -17.944 -4.415 15.524 1.00 77.88 399 GLY A N 1
ATOM 2919 C CA . GLY A 1 399 ? -18.645 -5.702 15.539 1.00 77.88 399 GLY A CA 1
ATOM 2920 C C . GLY A 1 399 ? -18.422 -6.469 16.847 1.00 77.88 399 GLY A C 1
ATOM 2921 O O . GLY A 1 399 ? -18.294 -7.694 16.840 1.00 77.88 399 GLY A O 1
ATOM 2922 N N . ALA A 1 400 ? -18.315 -5.749 17.968 1.00 79.62 400 ALA A N 1
ATOM 2923 C CA . ALA A 1 400 ? -17.978 -6.340 19.256 1.00 79.62 400 ALA A CA 1
ATOM 2924 C C . ALA A 1 400 ? -19.068 -7.327 19.700 1.00 79.62 400 ALA A C 1
ATOM 2926 O O . ALA A 1 400 ? -20.262 -7.041 19.576 1.00 79.62 400 ALA A O 1
ATOM 2927 N N . LYS A 1 401 ? -18.643 -8.477 20.242 1.00 84.31 401 LYS A N 1
ATOM 2928 C CA . LYS A 1 401 ? -19.539 -9.504 20.806 1.00 84.31 401 LYS A CA 1
ATOM 2929 C C . LYS A 1 401 ? -19.909 -9.248 22.263 1.00 84.31 401 LYS A C 1
ATOM 2931 O O . LYS A 1 401 ? -20.940 -9.716 22.733 1.00 84.31 401 LYS A O 1
ATOM 2936 N N . SER A 1 402 ? -19.079 -8.502 22.980 1.00 86.62 402 SER A N 1
ATOM 2937 C CA . SER A 1 402 ? -19.304 -8.157 24.378 1.00 86.62 402 SER A CA 1
ATOM 2938 C C . SER A 1 402 ? -18.724 -6.790 24.702 1.00 86.62 402 SER A C 1
ATOM 2940 O O . SER A 1 402 ? -17.732 -6.370 24.106 1.00 86.62 402 SER A O 1
ATOM 2942 N N . ALA A 1 403 ? -19.316 -6.129 25.686 1.00 87.88 403 ALA A N 1
ATOM 2943 C CA . ALA A 1 403 ? -18.852 -4.860 26.235 1.00 87.88 403 ALA A CA 1
ATOM 2944 C C . ALA A 1 403 ? -18.503 -5.037 27.716 1.00 87.88 403 ALA A C 1
ATOM 2946 O O . ALA A 1 403 ? -19.193 -5.771 28.417 1.00 87.88 403 ALA A O 1
ATOM 2947 N N . VAL A 1 404 ? -17.450 -4.380 28.206 1.00 88.25 404 VAL A N 1
ATOM 2948 C CA . VAL A 1 404 ? -17.023 -4.491 29.610 1.00 88.25 404 VAL A CA 1
ATOM 2949 C C . VAL A 1 404 ? -16.969 -3.108 30.245 1.00 88.25 404 VAL A C 1
ATOM 2951 O O . VAL A 1 404 ? -16.171 -2.266 29.841 1.00 88.25 404 VAL A O 1
ATOM 2954 N N . PHE A 1 405 ? -17.797 -2.892 31.261 1.00 86.38 405 PHE A N 1
ATOM 2955 C CA . PHE A 1 405 ? -17.722 -1.747 32.155 1.00 86.38 405 PHE A CA 1
ATOM 2956 C C . PHE A 1 405 ? -16.905 -2.116 33.385 1.00 86.38 405 PHE A C 1
ATOM 2958 O O . PHE A 1 405 ? -17.197 -3.085 34.089 1.00 86.38 405 PHE A O 1
ATOM 2965 N N . VAL A 1 406 ? -15.878 -1.320 33.651 1.00 83.31 406 VAL A N 1
ATOM 2966 C CA . VAL A 1 406 ? -14.977 -1.540 34.776 1.00 83.31 406 VAL A CA 1
ATOM 2967 C C . VAL A 1 406 ? -15.330 -0.577 35.907 1.00 83.31 406 VAL A C 1
ATOM 2969 O O . VAL A 1 406 ? -15.495 0.621 35.684 1.00 83.31 406 VAL A O 1
ATOM 2972 N N . THR A 1 407 ? -15.442 -1.104 37.122 1.00 83.75 407 THR A N 1
ATOM 2973 C CA . THR A 1 407 ? -15.793 -0.365 38.345 1.00 83.75 407 THR A CA 1
ATOM 2974 C C . THR A 1 407 ? -14.789 -0.661 39.466 1.00 83.75 407 THR A C 1
ATOM 2976 O O . THR A 1 407 ? -13.934 -1.535 39.352 1.00 83.75 407 THR A O 1
ATOM 2979 N N . ASP A 1 408 ? -14.826 0.112 40.544 1.00 82.44 408 ASP A N 1
ATOM 2980 C CA . ASP A 1 408 ? -14.101 -0.115 41.791 1.00 82.44 408 ASP A CA 1
ATOM 2981 C C . ASP A 1 408 ? -14.700 -1.230 42.674 1.00 82.44 408 ASP A C 1
ATOM 2983 O O . ASP A 1 408 ? -14.009 -1.734 43.564 1.00 82.44 408 ASP A O 1
ATOM 2987 N N . VAL A 1 409 ? -15.938 -1.661 42.406 1.00 86.06 409 VAL A N 1
ATOM 2988 C CA . VAL A 1 409 ? -16.638 -2.750 43.111 1.00 86.06 409 VAL A CA 1
ATOM 2989 C C . VAL A 1 409 ? -16.840 -3.975 42.216 1.00 86.06 409 VAL A C 1
ATOM 2991 O O . VAL A 1 409 ? -16.688 -3.897 41.003 1.00 86.06 409 VAL A O 1
ATOM 2994 N N . ASP A 1 410 ? -17.181 -5.127 42.802 1.00 85.38 410 ASP A N 1
ATOM 2995 C CA . ASP A 1 410 ? -17.269 -6.410 42.075 1.00 85.38 410 ASP A CA 1
ATOM 2996 C C . ASP A 1 410 ? -18.374 -6.460 41.007 1.00 85.38 410 ASP A C 1
ATOM 2998 O O . ASP A 1 410 ? -18.316 -7.301 40.119 1.00 85.38 410 ASP A O 1
ATOM 3002 N N . GLY A 1 411 ? -19.338 -5.539 41.041 1.00 86.44 411 GLY A N 1
ATOM 3003 C CA . GLY A 1 411 ? -20.403 -5.407 40.053 1.00 86.44 411 GLY A CA 1
ATOM 3004 C C . GLY A 1 411 ? -21.549 -4.558 40.596 1.00 86.44 411 GLY A C 1
ATOM 3005 O O . GLY A 1 411 ? -21.344 -3.645 41.396 1.00 86.44 411 GLY A O 1
ATOM 3006 N N . VAL A 1 412 ? -22.773 -4.864 40.179 1.00 86.38 412 VAL A N 1
ATOM 3007 C CA . VAL A 1 412 ? -23.994 -4.190 40.633 1.00 86.38 412 VAL A CA 1
ATOM 3008 C C . VAL A 1 412 ? -24.528 -4.901 41.872 1.00 86.38 412 VAL A C 1
ATOM 3010 O O . VAL A 1 412 ? -24.812 -6.094 41.832 1.00 86.38 412 VAL A O 1
ATOM 3013 N N . PHE A 1 413 ? -24.697 -4.174 42.973 1.00 83.06 413 PHE A N 1
ATOM 3014 C CA . PHE A 1 413 ? -25.243 -4.709 44.222 1.00 83.06 413 PHE A CA 1
ATOM 3015 C C . PHE A 1 413 ? -26.701 -4.282 44.432 1.00 83.06 413 PHE A C 1
ATOM 3017 O O . PHE A 1 413 ? -27.146 -3.257 43.918 1.00 83.06 413 PHE A O 1
ATOM 3024 N N . THR A 1 414 ? -27.447 -5.052 45.229 1.00 80.56 414 THR A N 1
ATOM 3025 C CA . THR A 1 414 ? -28.849 -4.757 45.586 1.00 80.56 414 THR A CA 1
ATOM 3026 C C . THR A 1 414 ? -29.019 -3.467 46.397 1.00 80.56 414 THR A C 1
ATOM 3028 O O . THR A 1 414 ? -30.100 -2.880 46.418 1.00 80.56 414 THR A O 1
ATOM 3031 N N . LYS A 1 415 ? -27.952 -3.016 47.059 1.00 78.00 415 LYS A N 1
ATOM 3032 C CA . LYS A 1 415 ? -27.815 -1.752 47.800 1.00 78.00 415 LYS A CA 1
ATOM 3033 C C . LYS A 1 415 ? -26.317 -1.372 47.832 1.00 78.00 415 LYS A C 1
ATOM 3035 O O . LYS A 1 415 ? -25.508 -2.179 47.369 1.00 78.00 415 LYS A O 1
ATOM 3040 N N . PRO A 1 416 ? -25.908 -0.203 48.358 1.00 78.00 416 PRO A N 1
ATOM 3041 C CA . PRO A 1 416 ? -24.493 0.159 48.438 1.00 78.00 416 PRO A CA 1
ATOM 3042 C C . PRO A 1 416 ? -23.651 -0.960 49.088 1.00 78.00 416 PRO A C 1
ATOM 3044 O O . PRO A 1 416 ? -24.008 -1.424 50.169 1.00 78.00 416 PRO A O 1
ATOM 3047 N N . PRO A 1 417 ? -22.539 -1.408 48.472 1.00 77.12 417 PRO A N 1
ATOM 3048 C CA . PRO A 1 417 ? -21.764 -2.554 48.965 1.00 77.12 417 PRO A CA 1
ATOM 3049 C C . PRO A 1 417 ? -21.098 -2.331 50.333 1.00 77.12 417 PRO A C 1
ATOM 3051 O O . PRO A 1 417 ? -20.639 -3.281 50.960 1.00 77.12 417 PRO A O 1
ATOM 3054 N N . SER A 1 418 ? -21.063 -1.089 50.820 1.00 77.69 418 SER A N 1
ATOM 3055 C CA . SER A 1 418 ? -20.650 -0.738 52.181 1.00 77.69 418 SER A CA 1
ATOM 3056 C C . SER A 1 418 ? -21.717 -1.028 53.249 1.00 77.69 418 SER A C 1
ATOM 3058 O O . SER A 1 418 ? -21.401 -1.007 54.439 1.00 77.69 418 SER A O 1
ATOM 3060 N N . GLU A 1 419 ? -22.968 -1.293 52.862 1.00 79.69 419 GLU A N 1
ATOM 3061 C CA . GLU A 1 419 ? -24.074 -1.567 53.781 1.00 79.69 419 GLU A CA 1
ATOM 3062 C C . GLU A 1 419 ? -24.249 -3.067 54.063 1.00 79.69 419 GLU A C 1
ATOM 3064 O O . GLU A 1 419 ? -24.087 -3.929 53.197 1.00 79.69 419 GLU A O 1
ATOM 3069 N N . ALA A 1 420 ? -24.656 -3.394 55.293 1.00 77.38 420 ALA A N 1
ATOM 3070 C CA . ALA A 1 420 ? -24.886 -4.776 55.700 1.00 77.38 420 ALA A CA 1
ATOM 3071 C C . ALA A 1 420 ? -26.015 -5.444 54.882 1.00 77.38 420 ALA A C 1
ATOM 3073 O O . ALA A 1 420 ? -27.113 -4.902 54.693 1.00 77.38 420 ALA A O 1
ATOM 3074 N N . GLY A 1 421 ? -25.744 -6.663 54.408 1.00 78.06 421 GLY A N 1
ATOM 3075 C CA . GLY A 1 421 ? -26.663 -7.438 53.572 1.00 78.06 421 GLY A CA 1
ATOM 3076 C C . GLY A 1 421 ? -26.771 -6.938 52.129 1.00 78.06 421 GLY A C 1
ATOM 3077 O O . GLY A 1 421 ? -27.817 -7.135 51.515 1.00 78.06 421 GLY A O 1
ATOM 3078 N N . ALA A 1 422 ? -25.762 -6.226 51.616 1.00 80.00 422 ALA A N 1
ATOM 3079 C CA . ALA A 1 422 ? -25.618 -5.981 50.186 1.00 80.00 422 ALA A CA 1
ATOM 3080 C C . ALA A 1 422 ? -25.222 -7.278 49.472 1.00 80.00 422 ALA A C 1
ATOM 3082 O O . ALA A 1 422 ? -24.229 -7.913 49.822 1.00 80.00 422 ALA A O 1
ATOM 3083 N N . GLU A 1 423 ? -26.004 -7.663 48.469 1.00 83.94 423 GLU A N 1
ATOM 3084 C CA . GLU A 1 423 ? -25.770 -8.867 47.672 1.00 83.94 423 GLU A CA 1
ATOM 3085 C C . GLU A 1 423 ? -25.443 -8.468 46.236 1.00 83.94 423 GLU A C 1
ATOM 3087 O O . GLU A 1 423 ? -26.058 -7.550 45.687 1.00 83.94 423 GLU A O 1
ATOM 3092 N N . LEU A 1 424 ? -24.459 -9.142 45.638 1.00 84.62 424 LEU A N 1
ATOM 3093 C CA . LEU A 1 424 ? -24.100 -8.946 44.238 1.00 84.62 424 LEU A CA 1
ATOM 3094 C C . LEU A 1 424 ? -25.223 -9.496 43.356 1.00 84.62 424 LEU A C 1
ATOM 3096 O O . LEU A 1 424 ? -25.650 -10.637 43.528 1.00 84.62 424 LEU A O 1
ATOM 3100 N N . VAL A 1 425 ? -25.669 -8.703 42.389 1.00 86.81 425 VAL A N 1
ATOM 3101 C CA . VAL A 1 425 ? -26.621 -9.131 41.367 1.00 86.81 425 VAL A CA 1
ATOM 3102 C C . VAL A 1 425 ? -25.823 -9.782 40.240 1.00 86.81 425 VAL A C 1
ATOM 3104 O O . VAL A 1 425 ? -25.106 -9.076 39.533 1.00 86.81 425 VAL A O 1
ATOM 3107 N N . PRO A 1 426 ? -25.905 -11.108 40.044 1.00 84.56 426 PRO A N 1
ATOM 3108 C CA . PRO A 1 426 ? -25.087 -11.782 39.038 1.00 84.56 426 PRO A CA 1
ATOM 3109 C C . PRO A 1 426 ? -25.575 -11.495 37.614 1.00 84.56 426 PRO A C 1
ATOM 3111 O O . PRO A 1 426 ? -24.794 -11.524 36.665 1.00 84.56 426 PRO A O 1
ATOM 3114 N N . GLU A 1 427 ? -26.868 -11.206 37.456 1.00 87.44 427 GLU A N 1
ATOM 3115 C CA . GLU A 1 427 ? -27.505 -11.091 36.152 1.00 87.44 427 GLU A CA 1
ATOM 3116 C C . GLU A 1 427 ? -28.631 -10.058 36.141 1.00 87.44 427 GLU A C 1
ATOM 3118 O O . GLU A 1 427 ? -29.470 -10.021 37.042 1.00 87.44 427 GLU A O 1
ATOM 3123 N N . ILE A 1 428 ? -28.654 -9.249 35.083 1.00 87.69 428 ILE A N 1
ATOM 3124 C CA . ILE A 1 428 ? -29.711 -8.291 34.773 1.00 87.69 428 ILE A CA 1
ATOM 3125 C C . ILE A 1 428 ? -30.174 -8.570 33.340 1.00 87.69 428 ILE A C 1
ATOM 3127 O O . ILE A 1 428 ? -29.371 -8.620 32.410 1.00 87.69 428 ILE A O 1
ATOM 3131 N N . LEU A 1 429 ? -31.474 -8.773 33.156 1.00 86.62 429 LEU A N 1
ATOM 3132 C CA . LEU A 1 429 ? -32.043 -9.114 31.854 1.00 86.62 429 LEU A CA 1
ATOM 3133 C C . LEU A 1 429 ? -32.745 -7.905 31.243 1.00 86.62 429 LEU A C 1
ATOM 3135 O O . LEU A 1 429 ? -33.419 -7.156 31.951 1.00 86.62 429 LEU A O 1
ATOM 3139 N N . LEU A 1 430 ? -32.610 -7.745 29.928 1.00 84.75 430 LEU A N 1
ATOM 3140 C CA . LEU A 1 430 ? -33.497 -6.893 29.144 1.00 84.75 430 LEU A CA 1
ATOM 3141 C C . LEU A 1 430 ? -34.681 -7.736 28.673 1.00 84.75 430 LEU A C 1
ATOM 3143 O O . LEU A 1 430 ? -34.488 -8.804 28.085 1.00 84.75 430 LEU A O 1
ATOM 3147 N N . ASP A 1 431 ? -35.895 -7.258 28.929 1.00 82.00 431 ASP A N 1
ATOM 3148 C CA . ASP A 1 431 ? -37.110 -7.912 28.458 1.00 82.00 431 ASP A CA 1
ATOM 3149 C C . ASP A 1 431 ? -37.265 -7.812 26.924 1.00 82.00 431 ASP A C 1
ATOM 3151 O O . ASP A 1 431 ? -36.476 -7.179 26.219 1.00 82.00 431 ASP A O 1
ATOM 3155 N N . ASN A 1 432 ? -38.325 -8.419 26.383 1.00 76.56 432 ASN A N 1
ATOM 3156 C CA . ASN A 1 432 ? -38.594 -8.418 24.938 1.00 76.56 432 ASN A CA 1
ATOM 3157 C C . ASN A 1 432 ? -38.900 -7.019 24.364 1.00 76.56 432 ASN A C 1
ATOM 3159 O O . ASN A 1 432 ? -38.997 -6.869 23.147 1.00 76.56 432 ASN A O 1
ATOM 3163 N N . LYS A 1 433 ? -39.108 -6.011 25.219 1.00 74.06 433 LYS A N 1
ATOM 3164 C CA . LYS A 1 433 ? -39.305 -4.605 24.850 1.00 74.06 433 LYS A CA 1
ATOM 3165 C C . LYS A 1 433 ? -38.023 -3.781 25.031 1.00 74.06 433 LYS A C 1
ATOM 3167 O O . LYS A 1 433 ? -38.016 -2.612 24.662 1.00 74.06 433 LYS A O 1
ATOM 3172 N N . GLY A 1 434 ? -36.947 -4.389 25.534 1.00 70.88 434 GLY A N 1
ATOM 3173 C CA . GLY A 1 434 ? -35.670 -3.740 25.804 1.00 70.88 434 GLY A CA 1
ATOM 3174 C C . GLY A 1 434 ? -35.603 -3.030 27.158 1.00 70.88 434 GLY A C 1
ATOM 3175 O O . GLY A 1 434 ? -34.667 -2.265 27.369 1.00 70.88 434 GLY A O 1
ATOM 3176 N N . GLU A 1 435 ? -36.553 -3.256 28.064 1.00 80.12 435 GLU A N 1
ATOM 3177 C CA . GLU A 1 435 ? -36.599 -2.655 29.404 1.00 80.12 435 GLU A CA 1
ATOM 3178 C C . GLU A 1 435 ? -35.813 -3.496 30.424 1.00 80.12 435 GLU A C 1
ATOM 3180 O O . GLU A 1 435 ? -35.768 -4.725 30.335 1.00 80.12 435 GLU A O 1
ATOM 3185 N N . LEU A 1 436 ? -35.191 -2.841 31.410 1.00 80.38 436 LEU A N 1
ATOM 3186 C CA . LEU A 1 436 ? -34.378 -3.502 32.438 1.00 80.38 436 LEU A CA 1
ATOM 3187 C C . LEU A 1 436 ? -35.241 -4.218 33.498 1.00 80.38 436 LEU A C 1
ATOM 3189 O O . LEU A 1 436 ? -35.939 -3.579 34.287 1.00 80.38 436 LEU A O 1
ATOM 3193 N N . GLU A 1 437 ? -35.117 -5.544 33.612 1.00 78.25 437 GLU A N 1
ATOM 3194 C CA . GLU A 1 437 ? -35.702 -6.326 34.712 1.00 78.25 437 GLU A CA 1
ATOM 3195 C C . GLU A 1 437 ? -34.791 -6.296 35.957 1.00 78.25 437 GLU A C 1
ATOM 3197 O O . GLU A 1 437 ? -33.999 -7.206 36.211 1.00 78.25 437 GLU A O 1
ATOM 3202 N N . LEU A 1 438 ? -34.918 -5.251 36.779 1.00 70.31 438 LEU A N 1
ATOM 3203 C CA . LEU A 1 438 ? -34.142 -5.099 38.018 1.00 70.31 438 LEU A CA 1
ATOM 3204 C C . LEU A 1 438 ? -34.844 -5.784 39.199 1.00 70.31 438 LEU A C 1
ATOM 3206 O O . LEU A 1 438 ? -35.646 -5.182 39.914 1.00 70.31 438 LEU A O 1
ATOM 3210 N N . ARG A 1 439 ? -34.544 -7.067 39.429 1.00 64.06 439 ARG A N 1
ATOM 3211 C CA . ARG A 1 439 ? -35.053 -7.806 40.596 1.00 64.06 439 ARG A CA 1
ATOM 3212 C C . ARG A 1 439 ? -34.197 -7.518 41.831 1.00 64.06 439 ARG A C 1
ATOM 3214 O O . ARG A 1 439 ? -33.051 -7.940 41.901 1.00 64.06 439 ARG A O 1
ATOM 3221 N N . GLY A 1 440 ? -34.769 -6.832 42.823 1.00 58.06 440 GLY A N 1
ATOM 3222 C CA . GLY A 1 440 ? -34.162 -6.684 44.154 1.00 58.06 440 GLY A CA 1
ATOM 3223 C C . GLY A 1 440 ? -33.128 -5.561 44.314 1.00 58.06 440 GLY A C 1
ATOM 3224 O O . GLY A 1 440 ? -32.498 -5.493 45.364 1.00 58.06 440 GLY A O 1
ATOM 3225 N N . VAL A 1 441 ? -32.962 -4.666 43.332 1.00 60.19 441 VAL A N 1
ATOM 3226 C CA . VAL A 1 441 ? -32.066 -3.497 43.440 1.00 60.19 441 VAL A CA 1
ATOM 3227 C C . VAL A 1 441 ? -32.825 -2.296 44.010 1.00 60.19 441 VAL A C 1
ATOM 3229 O O . VAL A 1 441 ? -33.759 -1.791 43.389 1.00 60.19 441 VAL A O 1
ATOM 3232 N N . SER A 1 442 ? -32.428 -1.825 45.194 1.00 54.44 442 SER A N 1
ATOM 3233 C CA . SER A 1 442 ? -32.962 -0.609 45.814 1.00 54.44 442 SER A CA 1
ATOM 3234 C C . SER A 1 442 ? -32.334 0.629 45.168 1.00 54.44 442 SER A C 1
ATOM 3236 O O . SER A 1 442 ? -31.129 0.842 45.265 1.00 54.44 442 SER A O 1
ATOM 3238 N N . MET A 1 443 ? -33.146 1.463 44.513 1.00 56.50 443 MET A N 1
ATOM 3239 C CA . MET A 1 443 ? -32.689 2.669 43.802 1.00 56.50 443 MET A CA 1
ATOM 3240 C C . MET A 1 443 ? -32.747 3.949 44.653 1.00 56.50 443 MET A C 1
ATOM 3242 O O . MET A 1 443 ? -32.930 5.033 44.101 1.00 56.50 443 MET A O 1
ATOM 3246 N N . ASN A 1 444 ? -32.658 3.855 45.985 1.00 45.78 444 ASN A N 1
ATOM 3247 C CA . ASN A 1 444 ? -32.829 5.033 46.839 1.00 45.78 444 ASN A CA 1
ATOM 3248 C C . ASN A 1 444 ? -31.798 6.123 46.505 1.00 45.78 444 ASN A C 1
ATOM 3250 O O . ASN A 1 444 ? -30.594 5.963 46.691 1.00 45.78 444 ASN A O 1
ATOM 3254 N N . THR A 1 445 ? -32.314 7.246 46.015 1.00 44.22 445 THR A N 1
ATOM 3255 C CA . THR A 1 445 ? -31.574 8.450 45.653 1.00 44.22 445 THR A CA 1
ATOM 3256 C C . THR A 1 445 ? -31.044 9.119 46.918 1.00 44.22 445 THR A C 1
ATOM 3258 O O . THR A 1 445 ? -31.782 9.828 47.606 1.00 44.22 445 THR A O 1
ATOM 3261 N N . ALA A 1 446 ? -29.776 8.889 47.257 1.00 41.31 446 ALA A N 1
ATOM 3262 C CA . ALA A 1 446 ? -29.102 9.678 48.281 1.00 41.31 446 ALA A CA 1
ATOM 3263 C C . ALA A 1 446 ? -28.944 11.134 47.800 1.00 41.31 446 ALA A C 1
ATOM 3265 O O . ALA A 1 446 ? -28.626 11.388 46.639 1.00 41.31 446 ALA A O 1
ATOM 3266 N N . SER A 1 447 ? -29.127 12.096 48.706 1.00 35.91 447 SER A N 1
ATOM 3267 C CA . SER A 1 447 ? -29.154 13.551 48.460 1.00 35.91 447 SER A CA 1
ATOM 3268 C C . SER A 1 447 ? -27.819 14.186 48.025 1.00 35.91 447 SER A C 1
ATOM 3270 O O . SER A 1 447 ? -27.692 15.408 48.045 1.00 35.91 447 SER A O 1
ATOM 3272 N N . HIS A 1 448 ? -26.821 13.383 47.649 1.00 42.12 448 HIS A N 1
ATOM 3273 C CA . HIS A 1 448 ? -25.495 13.839 47.216 1.00 42.12 448 HIS A CA 1
ATOM 3274 C C . HIS A 1 448 ? -25.069 13.289 45.845 1.00 42.12 448 HIS A C 1
ATOM 3276 O O . HIS A 1 448 ? -23.915 13.454 45.455 1.00 42.12 448 HIS A O 1
ATOM 3282 N N . ASP A 1 449 ? -25.977 12.661 45.095 1.00 39.53 449 ASP A N 1
ATOM 3283 C CA . ASP A 1 449 ? -25.670 12.162 43.754 1.00 39.53 449 ASP A CA 1
ATOM 3284 C C . ASP A 1 449 ? -25.817 13.271 42.702 1.00 39.53 449 ASP A C 1
ATOM 3286 O O . ASP A 1 449 ? -26.920 13.695 42.358 1.00 39.53 449 ASP A O 1
ATOM 3290 N N . VAL A 1 450 ? -24.684 13.759 42.200 1.00 35.34 450 VAL A N 1
ATOM 3291 C CA . VAL A 1 450 ? -24.619 14.844 41.208 1.00 35.34 450 VAL A CA 1
ATOM 3292 C C . VAL A 1 450 ? -24.601 14.300 39.763 1.00 35.34 450 VAL A C 1
ATOM 3294 O O . VAL A 1 450 ? -24.399 15.073 38.832 1.00 35.34 450 VAL A O 1
ATOM 3297 N N . THR A 1 451 ? -24.805 12.985 39.545 1.00 42.75 451 THR A N 1
ATOM 3298 C CA . THR A 1 451 ? -24.595 12.322 38.231 1.00 42.75 451 THR A CA 1
ATOM 3299 C C . THR A 1 451 ? -25.762 11.487 37.677 1.00 42.75 451 THR A C 1
ATOM 3301 O O . THR A 1 451 ? -25.613 10.871 36.626 1.00 42.75 451 THR A O 1
ATOM 3304 N N . GLY A 1 452 ? -26.939 11.477 38.312 1.00 48.62 452 GLY A N 1
ATOM 3305 C CA . GLY A 1 452 ? -28.143 10.844 37.739 1.00 48.62 452 GLY A CA 1
ATOM 3306 C C . GLY A 1 452 ? -28.425 9.386 38.145 1.00 48.62 452 GLY A C 1
ATOM 3307 O O . GLY A 1 452 ? -29.353 8.785 37.603 1.00 48.62 452 GLY A O 1
ATOM 3308 N N . GLY A 1 453 ? -27.721 8.820 39.133 1.00 65.19 453 GLY A N 1
ATOM 3309 C CA . GLY A 1 453 ? -28.085 7.536 39.750 1.00 65.19 453 GLY A CA 1
ATOM 3310 C C . GLY A 1 453 ? -27.591 6.276 39.032 1.00 65.19 453 GLY A C 1
ATOM 3311 O O . GLY A 1 453 ? -27.420 6.236 37.815 1.00 65.19 453 GLY A O 1
ATOM 3312 N N . LEU A 1 454 ? -27.427 5.188 39.799 1.00 70.50 454 LEU A N 1
ATOM 3313 C CA . LEU A 1 454 ? -27.112 3.832 39.307 1.00 70.50 454 LEU A CA 1
ATOM 3314 C C . LEU A 1 454 ? -28.053 3.385 38.174 1.00 70.50 454 LEU A C 1
ATOM 3316 O O . LEU A 1 454 ? -27.625 2.696 37.252 1.00 70.50 454 LEU A O 1
ATOM 3320 N N . LYS A 1 455 ? -29.320 3.820 38.218 1.00 72.75 455 LYS A N 1
ATOM 3321 C CA . LYS A 1 455 ? -30.311 3.553 37.172 1.00 72.75 455 LYS A CA 1
ATOM 3322 C C . LYS A 1 455 ? -29.882 4.111 35.813 1.00 72.75 455 LYS A C 1
ATOM 3324 O O . LYS A 1 455 ? -29.952 3.379 34.838 1.00 72.75 455 LYS A O 1
ATOM 3329 N N . ALA A 1 456 ? -29.420 5.362 35.744 1.00 71.94 456 ALA A N 1
ATOM 3330 C CA . ALA A 1 456 ? -28.996 5.964 34.480 1.00 71.94 456 ALA A CA 1
ATOM 3331 C C . ALA A 1 456 ? -27.797 5.217 33.879 1.00 71.94 456 ALA A C 1
ATOM 3333 O O . ALA A 1 456 ? -27.800 4.920 32.694 1.00 71.94 456 ALA A O 1
ATOM 3334 N N . LYS A 1 457 ? -26.827 4.812 34.708 1.00 76.25 457 LYS A N 1
ATOM 3335 C CA . LYS A 1 457 ? -25.668 4.020 34.256 1.00 76.25 457 LYS A CA 1
ATOM 3336 C C . LYS A 1 457 ? -26.063 2.630 33.749 1.00 76.25 457 LYS A C 1
ATOM 3338 O O . LYS A 1 457 ? -25.485 2.136 32.785 1.00 76.25 457 LYS A O 1
ATOM 3343 N N . LEU A 1 458 ? -27.044 1.997 34.394 1.00 80.75 458 LEU A N 1
ATOM 3344 C CA . LEU A 1 458 ? -27.601 0.726 33.933 1.00 80.75 458 LEU A CA 1
ATOM 3345 C C . LEU A 1 458 ? -28.378 0.883 32.623 1.00 80.75 458 LEU A C 1
ATOM 3347 O O . LEU A 1 458 ? -28.262 0.015 31.765 1.00 80.75 458 LEU A O 1
ATOM 3351 N N . GLU A 1 459 ? -29.117 1.980 32.447 1.00 82.38 459 GLU A N 1
ATOM 3352 C CA . GLU A 1 459 ? -29.765 2.314 31.173 1.00 82.38 459 GLU A CA 1
ATOM 3353 C C . GLU A 1 459 ? -28.734 2.549 30.064 1.00 82.38 459 GLU A C 1
ATOM 3355 O O . GLU A 1 459 ? -28.873 1.960 28.998 1.00 82.38 459 GLU A O 1
ATOM 3360 N N . SER A 1 460 ? -27.640 3.276 30.323 1.00 79.25 460 SER A N 1
ATOM 3361 C CA . SER A 1 460 ? -26.553 3.430 29.344 1.00 79.25 460 SER A CA 1
ATOM 3362 C C . SER A 1 460 ? -25.934 2.080 28.955 1.00 79.25 460 SER A C 1
ATOM 3364 O O . SER A 1 460 ? -25.642 1.823 27.788 1.00 79.25 460 SER A O 1
ATOM 3366 N N . ALA A 1 461 ? -25.754 1.171 29.919 1.00 84.31 461 ALA A N 1
ATOM 3367 C CA . ALA A 1 461 ? -25.283 -0.184 29.640 1.00 84.31 461 ALA A CA 1
ATOM 3368 C C . ALA A 1 461 ? -26.319 -1.007 28.844 1.00 84.31 461 ALA A C 1
ATOM 3370 O O . ALA A 1 461 ? -25.947 -1.785 27.964 1.00 84.31 461 ALA A O 1
ATOM 3371 N N . ALA A 1 462 ? -27.615 -0.812 29.105 1.00 85.19 462 ALA A N 1
ATOM 3372 C CA . ALA A 1 462 ? -28.705 -1.404 28.332 1.00 85.19 462 ALA A CA 1
ATOM 3373 C C . ALA A 1 462 ? -28.739 -0.866 26.894 1.00 85.19 462 ALA A C 1
ATOM 3375 O O . ALA A 1 462 ? -28.968 -1.636 25.961 1.00 85.19 462 ALA A O 1
ATOM 3376 N N . ASP A 1 463 ? -28.441 0.418 26.689 1.00 85.12 463 ASP A N 1
ATOM 3377 C CA . ASP A 1 463 ? -28.380 1.047 25.369 1.00 85.12 463 ASP A CA 1
ATOM 3378 C C . ASP A 1 463 ? -27.314 0.420 24.468 1.00 85.12 463 ASP A C 1
ATOM 3380 O O . ASP A 1 463 ? -27.519 0.329 23.258 1.00 85.12 463 ASP A O 1
ATOM 3384 N N . VAL A 1 464 ? -26.229 -0.125 25.031 1.00 84.81 464 VAL A N 1
ATOM 3385 C CA . VAL A 1 464 ? -25.259 -0.931 24.267 1.00 84.81 464 VAL A CA 1
ATOM 3386 C C . VAL A 1 464 ? -25.937 -2.161 23.664 1.00 84.81 464 VAL A C 1
ATOM 3388 O O . VAL A 1 464 ? -25.789 -2.431 22.471 1.00 84.81 464 VAL A O 1
ATOM 3391 N N . LEU A 1 465 ? -26.757 -2.864 24.448 1.00 85.31 465 LEU A N 1
ATOM 3392 C CA . LEU A 1 465 ? -27.551 -3.997 23.970 1.00 85.31 465 LEU A CA 1
ATOM 3393 C C . LEU A 1 465 ? -28.721 -3.554 23.077 1.00 85.31 465 LEU A C 1
ATOM 3395 O O . LEU A 1 465 ? -29.173 -4.328 22.241 1.00 85.31 465 LEU A O 1
ATOM 3399 N N . ARG A 1 466 ? -29.245 -2.336 23.178 1.00 85.06 466 ARG A N 1
ATOM 3400 C CA . ARG A 1 466 ? -30.293 -1.872 22.247 1.00 85.06 466 ARG A CA 1
ATOM 3401 C C . ARG A 1 466 ? -29.703 -1.463 20.898 1.00 85.06 466 ARG A C 1
ATOM 3403 O O . ARG A 1 466 ? -30.251 -1.799 19.852 1.00 85.06 466 ARG A O 1
ATOM 3410 N N . GLY A 1 467 ? -28.580 -0.751 20.919 1.00 80.00 467 GLY A N 1
ATOM 3411 C CA . GLY A 1 467 ? -28.004 -0.104 19.747 1.00 80.00 467 GLY A CA 1
ATOM 3412 C C . GLY A 1 467 ? -26.988 -0.940 18.968 1.00 80.00 467 GLY A C 1
ATOM 3413 O O . GLY A 1 467 ? -26.814 -0.681 17.776 1.00 80.00 467 GLY A O 1
ATOM 3414 N N . ALA A 1 468 ? -26.352 -1.949 19.572 1.00 83.50 468 ALA A N 1
ATOM 3415 C CA . ALA A 1 468 ? -25.381 -2.816 18.898 1.00 83.50 468 ALA A CA 1
ATOM 3416 C C . ALA A 1 468 ? -25.867 -4.284 18.858 1.00 83.50 468 ALA A C 1
ATOM 3418 O O . ALA A 1 468 ? -25.688 -5.029 19.825 1.00 83.50 468 ALA A O 1
ATOM 3419 N N . PRO A 1 469 ? -26.471 -4.742 17.739 1.00 81.00 469 PRO A N 1
ATOM 3420 C CA . PRO A 1 469 ? -27.027 -6.095 17.629 1.00 81.00 469 PRO A CA 1
ATOM 3421 C C . PRO A 1 469 ? -25.996 -7.218 17.797 1.00 81.00 469 PRO A C 1
ATOM 3423 O O . PRO A 1 469 ? -26.355 -8.298 18.252 1.00 81.00 469 PRO A O 1
ATOM 3426 N N . SER A 1 470 ? -24.728 -6.961 17.457 1.00 83.25 470 SER A N 1
ATOM 3427 C CA . SER A 1 470 ? -23.626 -7.922 17.594 1.00 83.25 470 SER A CA 1
ATOM 3428 C C . SER A 1 470 ? -23.255 -8.224 19.045 1.00 83.25 470 SER A C 1
ATOM 3430 O O . SER A 1 470 ? -22.656 -9.263 19.307 1.00 83.25 470 SER A O 1
ATOM 3432 N N . VAL A 1 471 ? -23.593 -7.331 19.982 1.00 86.31 471 VAL A N 1
ATOM 3433 C CA . VAL A 1 471 ? -23.276 -7.502 21.400 1.00 86.31 471 VAL A CA 1
ATOM 3434 C C . VAL A 1 471 ? -24.259 -8.492 22.012 1.00 86.31 471 VAL A C 1
ATOM 3436 O O . VAL A 1 471 ? -25.468 -8.255 22.026 1.00 86.31 471 VAL A O 1
ATOM 3439 N N . GLU A 1 472 ? -23.733 -9.596 22.529 1.00 87.69 472 GLU A N 1
ATOM 3440 C CA . GLU A 1 472 ? -24.484 -10.658 23.201 1.00 87.69 472 GLU A CA 1
ATOM 3441 C C . GLU A 1 472 ? -24.651 -10.360 24.699 1.00 87.69 472 GLU A C 1
ATOM 3443 O O . GLU A 1 472 ? -25.713 -10.617 25.269 1.00 87.69 472 GLU A O 1
ATOM 3448 N N . ALA A 1 473 ? -23.621 -9.779 25.326 1.00 89.62 473 ALA A N 1
ATOM 3449 C CA . ALA A 1 473 ? -23.607 -9.464 26.750 1.00 89.62 473 ALA A CA 1
ATOM 3450 C C . ALA A 1 473 ? -22.771 -8.218 27.082 1.00 89.62 473 ALA A C 1
ATOM 3452 O O . ALA A 1 473 ? -21.776 -7.904 26.423 1.00 89.62 473 ALA A O 1
ATOM 3453 N N . VAL A 1 474 ? -23.159 -7.535 28.154 1.00 89.69 474 VAL A N 1
ATOM 3454 C CA . VAL A 1 474 ? -22.406 -6.445 28.776 1.00 89.69 474 VAL A CA 1
ATOM 3455 C C . VAL A 1 474 ? -21.991 -6.894 30.178 1.00 89.69 474 VAL A C 1
ATOM 3457 O O . VAL A 1 474 ? -22.836 -7.260 30.990 1.00 89.69 474 VAL A O 1
ATOM 3460 N N . TYR A 1 475 ? -20.698 -6.872 30.481 1.00 90.88 475 TYR A N 1
ATOM 3461 C CA . TYR A 1 475 ? -20.145 -7.288 31.768 1.00 90.88 475 TYR A CA 1
ATOM 3462 C C . TYR A 1 475 ? -19.793 -6.073 32.623 1.00 90.88 475 TYR A C 1
ATOM 3464 O O . TYR A 1 475 ? -19.142 -5.151 32.142 1.00 90.88 475 TYR A O 1
ATOM 3472 N N . ILE A 1 476 ? -20.185 -6.079 33.895 1.00 89.81 476 ILE A N 1
ATOM 3473 C CA . ILE A 1 476 ? -19.820 -5.057 34.883 1.00 89.81 476 ILE A CA 1
ATOM 3474 C C . ILE A 1 476 ? -18.980 -5.736 35.964 1.00 89.81 476 ILE A C 1
ATOM 3476 O O . ILE A 1 476 ? -19.476 -6.623 36.662 1.00 89.81 476 ILE A O 1
ATOM 3480 N N . VAL A 1 477 ? -17.706 -5.356 36.069 1.00 89.94 477 VAL A N 1
ATOM 3481 C CA . VAL A 1 477 ? -16.688 -6.082 36.850 1.00 89.94 477 VAL A CA 1
ATOM 3482 C C . VAL A 1 477 ? -15.683 -5.139 37.507 1.00 89.94 477 VAL A C 1
ATOM 3484 O O . VAL A 1 477 ? -15.410 -4.045 37.008 1.00 89.94 477 VAL A O 1
ATOM 3487 N N . ARG A 1 478 ? -15.069 -5.589 38.605 1.00 88.38 478 ARG A N 1
ATOM 3488 C CA . ARG A 1 478 ? -14.049 -4.810 39.316 1.00 88.38 478 ARG A CA 1
ATOM 3489 C C . ARG A 1 478 ? -12.736 -4.701 38.549 1.00 88.38 478 ARG A C 1
ATOM 3491 O O . ARG A 1 478 ? -12.182 -5.716 38.119 1.00 88.38 478 ARG A O 1
ATOM 3498 N N . ALA A 1 479 ? -12.175 -3.498 38.488 1.00 84.00 479 ALA A N 1
ATOM 3499 C CA . ALA A 1 479 ? -10.850 -3.220 37.947 1.00 84.00 479 ALA A CA 1
ATOM 3500 C C . ALA A 1 479 ? -9.773 -4.104 38.593 1.00 84.00 479 ALA A C 1
ATOM 3502 O O . ALA A 1 479 ? -9.683 -4.199 39.816 1.00 84.00 479 ALA A O 1
ATOM 3503 N N . GLY A 1 480 ? -8.937 -4.739 37.769 1.00 81.00 480 GLY A N 1
ATOM 3504 C CA . GLY A 1 480 ? -7.814 -5.560 38.240 1.00 81.00 480 GLY A CA 1
ATOM 3505 C C . GLY A 1 480 ? -8.200 -6.902 38.877 1.00 81.00 480 GLY A C 1
ATOM 3506 O O . GLY A 1 480 ? -7.330 -7.572 39.430 1.00 81.00 480 GLY A O 1
ATOM 3507 N N . SER A 1 481 ? -9.470 -7.313 38.811 1.00 84.69 481 SER A N 1
ATOM 3508 C CA . SER A 1 481 ? -9.924 -8.620 39.304 1.00 84.69 481 SER A CA 1
ATOM 3509 C C . SER A 1 481 ? -9.732 -9.739 38.270 1.00 84.69 481 SER A C 1
ATOM 3511 O O . SER A 1 481 ? -9.646 -9.490 37.065 1.00 84.69 481 SER A O 1
ATOM 3513 N N . SER A 1 482 ? -9.730 -10.999 38.722 1.00 84.31 482 SER A N 1
ATOM 3514 C CA . SER A 1 482 ? -9.756 -12.162 37.819 1.00 84.31 482 SER A CA 1
ATOM 3515 C C . SER A 1 482 ? -11.016 -12.184 36.948 1.00 84.31 482 SER A C 1
ATOM 3517 O O . SER A 1 482 ? -10.957 -12.589 35.793 1.00 84.31 482 SER A O 1
ATOM 3519 N N . ALA A 1 483 ? -12.135 -11.679 37.471 1.00 83.19 483 ALA A N 1
ATOM 3520 C CA . ALA A 1 483 ? -13.382 -11.532 36.734 1.00 83.19 483 ALA A CA 1
ATOM 3521 C C . ALA A 1 483 ? -13.283 -10.518 35.585 1.00 83.19 483 ALA A C 1
ATOM 3523 O O . ALA A 1 483 ? -13.870 -10.734 34.530 1.00 83.19 483 ALA A O 1
ATOM 3524 N N . ALA A 1 484 ? -12.502 -9.443 35.743 1.00 82.00 484 ALA A N 1
ATOM 3525 C CA . ALA A 1 484 ? -12.236 -8.522 34.641 1.00 82.00 484 ALA A CA 1
ATOM 3526 C C . ALA A 1 484 ? -11.448 -9.190 33.508 1.00 82.00 484 ALA A C 1
ATOM 3528 O O . ALA A 1 484 ? -11.753 -8.961 32.340 1.00 82.00 484 ALA A O 1
ATOM 3529 N N . ALA A 1 485 ? -10.488 -10.059 33.835 1.00 80.12 485 ALA A N 1
ATOM 3530 C CA . ALA A 1 485 ? -9.784 -10.848 32.827 1.00 80.12 485 ALA A CA 1
ATOM 3531 C C . ALA A 1 485 ? -10.728 -11.836 32.114 1.00 80.12 485 ALA A C 1
ATOM 3533 O O . ALA A 1 485 ? -10.713 -11.911 30.889 1.00 80.12 485 ALA A O 1
ATOM 3534 N N . GLU A 1 486 ? -11.590 -12.542 32.857 1.00 83.00 486 GLU A N 1
ATOM 3535 C CA . GLU A 1 486 ? -12.616 -13.434 32.288 1.00 83.00 486 GLU A CA 1
ATOM 3536 C C . GLU A 1 486 ? -13.553 -12.679 31.325 1.00 83.00 486 GLU A C 1
ATOM 3538 O O . GLU A 1 486 ? -13.734 -13.103 30.180 1.00 83.00 486 GLU A O 1
ATOM 3543 N N . ALA A 1 487 ? -14.067 -11.521 31.749 1.00 82.06 487 ALA A N 1
ATOM 3544 C CA . ALA A 1 487 ? -14.968 -10.682 30.960 1.00 82.06 487 ALA A CA 1
ATOM 3545 C C . ALA A 1 487 ? -14.315 -10.141 29.675 1.00 82.06 487 ALA A C 1
ATOM 3547 O O . ALA A 1 487 ? -14.952 -10.121 28.622 1.00 82.06 487 ALA A O 1
ATOM 3548 N N . LEU A 1 488 ? -13.035 -9.749 29.726 1.00 78.19 488 LEU A N 1
ATOM 3549 C CA . LEU A 1 488 ? -12.276 -9.313 28.543 1.00 78.19 488 LEU A CA 1
ATOM 3550 C C . LEU A 1 488 ? -12.060 -10.442 27.524 1.00 78.19 488 LEU A C 1
ATOM 3552 O O . LEU A 1 488 ? -11.904 -10.173 26.334 1.00 78.19 488 LEU A O 1
ATOM 3556 N N . HIS A 1 489 ? -12.084 -11.699 27.968 1.00 77.50 489 HIS A N 1
ATOM 3557 C CA . HIS A 1 489 ? -12.060 -12.878 27.100 1.00 77.50 489 HIS A CA 1
ATOM 3558 C C . HIS A 1 489 ? -13.461 -13.330 26.648 1.00 77.50 489 HIS A C 1
ATOM 3560 O O . HIS A 1 489 ? -13.591 -14.381 26.020 1.00 77.50 489 HIS A O 1
ATOM 3566 N N . GLY A 1 490 ? -14.506 -12.548 26.943 1.00 70.69 490 GLY A N 1
ATOM 3567 C CA . GLY A 1 490 ? -15.888 -12.840 26.563 1.00 70.69 490 GLY A CA 1
ATOM 3568 C C . GLY A 1 490 ? -16.557 -13.926 27.410 1.00 70.69 490 GLY A C 1
ATOM 3569 O O . GLY A 1 490 ? -17.664 -14.349 27.082 1.00 70.69 490 GLY A O 1
ATOM 3570 N N . LEU A 1 491 ? -15.914 -14.383 28.489 1.00 77.88 491 LEU A N 1
ATOM 3571 C CA . LEU A 1 491 ? -16.469 -15.376 29.404 1.00 77.88 491 LEU A CA 1
ATOM 3572 C C . LEU A 1 491 ? -17.356 -14.689 30.443 1.00 77.88 491 LEU A C 1
ATOM 3574 O O . LEU A 1 491 ? -17.003 -13.628 30.954 1.00 77.88 491 LEU A O 1
ATOM 3578 N N . ALA A 1 492 ? -18.478 -15.324 30.793 1.00 77.88 492 ALA A N 1
ATOM 3579 C CA . ALA A 1 492 ? -19.326 -14.848 31.879 1.00 77.88 492 ALA A CA 1
ATOM 3580 C C . ALA A 1 492 ? -18.531 -14.881 33.201 1.00 77.88 492 ALA A C 1
ATOM 3582 O O . ALA A 1 492 ? -18.151 -15.972 33.645 1.00 77.88 492 ALA A O 1
ATOM 3583 N N . PRO A 1 493 ? -18.247 -13.719 33.816 1.00 79.25 493 PRO A N 1
ATOM 3584 C CA . PRO A 1 493 ? -17.388 -13.651 34.986 1.00 79.25 493 PRO A CA 1
ATOM 3585 C C . PRO A 1 493 ? -18.057 -14.323 36.184 1.00 79.25 493 PRO A C 1
ATOM 3587 O O . PRO A 1 493 ? -19.238 -14.104 36.455 1.00 79.25 493 PRO A O 1
ATOM 3590 N N . LYS A 1 494 ? -17.293 -15.106 36.955 1.00 76.38 494 LYS A N 1
ATOM 3591 C CA . LYS A 1 494 ? -17.820 -15.747 38.180 1.00 76.38 494 LYS A CA 1
ATOM 3592 C C . LYS A 1 494 ? -18.171 -14.747 39.285 1.00 76.38 494 LYS A C 1
ATOM 3594 O O . LYS A 1 494 ? -19.002 -15.045 40.139 1.00 76.38 494 LYS A O 1
ATOM 3599 N N . GLN A 1 495 ? -17.505 -13.595 39.288 1.00 82.81 495 GLN A N 1
ATOM 3600 C CA . GLN A 1 495 ? -17.731 -12.483 40.211 1.00 82.81 495 GLN A CA 1
ATOM 3601 C C . GLN A 1 495 ? -17.928 -11.206 39.396 1.00 82.81 495 GLN A C 1
ATOM 3603 O O . GLN A 1 495 ? -16.971 -10.531 39.037 1.00 82.81 495 GLN A O 1
ATOM 3608 N N . GLY A 1 496 ? -19.175 -10.921 39.046 1.00 86.88 496 GLY A N 1
ATOM 3609 C CA . GLY A 1 496 ? -19.547 -9.785 38.214 1.00 86.88 496 GLY A CA 1
ATOM 3610 C C . GLY A 1 496 ? -21.046 -9.741 37.981 1.00 86.88 496 GLY A C 1
ATOM 3611 O O . GLY A 1 496 ? -21.765 -10.670 38.353 1.00 86.88 496 GLY A O 1
ATOM 3612 N N . THR A 1 497 ? -21.506 -8.678 37.333 1.00 88.69 497 THR A N 1
ATOM 3613 C CA . THR A 1 497 ? -22.883 -8.586 36.840 1.00 88.69 497 THR A CA 1
ATOM 3614 C C . THR A 1 497 ? -22.886 -8.703 35.326 1.00 88.69 497 THR A C 1
ATOM 3616 O O . THR A 1 497 ? -22.182 -7.961 34.643 1.00 88.69 497 THR A O 1
ATOM 3619 N N . THR A 1 498 ? -23.697 -9.614 34.796 1.00 90.62 498 THR A N 1
ATOM 3620 C CA . THR A 1 498 ? -23.906 -9.767 33.352 1.00 90.62 498 THR A CA 1
ATOM 3621 C C . THR A 1 498 ? -25.249 -9.168 32.952 1.00 90.62 498 THR A C 1
ATOM 3623 O O . THR A 1 498 ? -26.291 -9.575 33.461 1.00 90.62 498 THR A O 1
ATOM 3626 N N . LEU A 1 499 ? -25.232 -8.212 32.029 1.00 90.00 499 LEU A N 1
ATOM 3627 C CA . LEU A 1 499 ? -26.414 -7.695 31.347 1.00 90.00 499 LEU A CA 1
ATOM 3628 C C . LEU A 1 499 ? -26.570 -8.416 30.007 1.00 90.00 499 LEU A C 1
ATOM 3630 O O . LEU A 1 499 ? -25.621 -8.460 29.224 1.00 90.00 499 LEU A O 1
ATOM 3634 N N . ARG A 1 500 ? -27.754 -8.960 29.716 1.00 89.31 500 ARG A N 1
ATOM 3635 C CA . ARG A 1 500 ? -28.040 -9.626 28.430 1.00 89.31 500 ARG A CA 1
ATOM 3636 C C . ARG A 1 500 ? -29.513 -9.540 28.037 1.00 89.31 500 ARG A C 1
ATOM 3638 O O . ARG A 1 500 ? -30.372 -9.270 28.875 1.00 89.31 500 ARG A O 1
ATOM 3645 N N . ARG A 1 501 ? -29.802 -9.769 26.754 1.00 85.75 501 ARG A N 1
ATOM 3646 C CA . ARG A 1 501 ? -31.181 -9.909 26.251 1.00 85.75 501 ARG A CA 1
ATOM 3647 C C . ARG A 1 501 ? -31.742 -11.278 26.654 1.00 85.75 501 ARG A C 1
ATOM 3649 O O . ARG A 1 501 ? -30.973 -12.224 26.830 1.00 85.75 501 ARG A O 1
ATOM 3656 N N . ARG A 1 502 ? -33.059 -11.344 26.839 1.00 79.81 502 ARG A N 1
ATOM 3657 C CA . ARG A 1 502 ? -33.777 -12.565 27.216 1.00 79.81 502 ARG A CA 1
ATOM 3658 C C . ARG A 1 502 ? -33.812 -13.626 26.118 1.00 79.81 502 ARG A C 1
ATOM 3660 O O . ARG A 1 502 ? -33.820 -13.245 24.927 1.00 79.81 502 ARG A O 1
#

Secondary structure (DSSP, 8-state):
-EEE-SSEEEEEBTTS-EEEEE--TTSTT-PPPPSSTT--EEEEEE-SSEEEEEETTS-EEEEE--TTSTT-PPPPPTT--EEEEEE-SSEEEEEETTS-EEEEETT--HHHHHHHHHHHT--EEEEEE-SSEEEEEETTS-EEEEE--TTSTT-PPPPPTT--EEEEEE-SSEEEEEETTS-EEEEE--TTSTT-PPPPPTT--EEEEEE-SSEEEEEETTS-EEEEE--TTSTT-PPPPPTT--EEEEEE-SSEEEEEETTS-EEEEETTGGG--PPPPPTT--B--SS-TT---EEEEEEEEEETTEEEEEEEETTS-EEEEEEEETTSBHHHHHHHHHHHHT--GGGEEEE-TTS-BHHHHHHH-TT-BHHHHTSS------HHHHHHHHHHHHT-SEEEEEESSSS-BSS-TTSTT--B--EEEE-TTS-EE-SS------TT--S-HHHHHHHHHHHHHHH-TT--EEEEEETTSHHHHHHHTT---SSSEEEEE-

pLDDT: mean 81.73, std 13.83, range [30.3, 98.31]

Sequence (502 aa):
MVSAGEYHTVLLRSDGCAVACGSNVDGQTRIPALPSAGVAYTQVSAGGGHTVLLRSDGTAVACGKNGAGQCDIPPLDAQTSYTQVSAGGCHTVLLRSDGQVVTCGMHGGQSELSLFATAMNLSSTQVSAGRCHTVILRSDGHAMACGLNRNTQCNIPPLDVAMSYIQVAAGGYHTVLLRCDGRAVACGKNTHGQCHIPPCDEGTWYTQVSAGNDHTVLLRSDGCAVACGLNVDGQCNIPPLDEGMSYIQVSAGWFHTALLRSDGCVVAFGKGTSRCEIPSLEPGFCYVGDAMPHSRDVVLQLDFLCEFDTFMLTCFSLAGEQVLRLNARCSDLAWSTYKRIACKLNVNLPSLKLVLPDGHLLASICRANPLAIVADLTRQGVAILSGDVWMVELCRELGAKSAVFVTDVDGVFTKPPSEAGAELVPEILLDNKGELELRGVSMNTASHDVTGGLKAKLESAADVLRGAPSVEAVYIVRAGSSAAAEALHGLAPKQGTTLRRR

Organism: NCBI:txid2562237

InterPro domains:
  IPR000408 Regulator of chromosome condensation, RCC1 [PS00626] (2-12)
  IPR000408 Regulator of chromosome condensation, RCC1 [PS00626] (44-54)
  IPR000408 Regulator of chromosome condensation, RCC1 [PS00626] (85-95)
  IPR000408 Regulator of chromosome condensation, RCC1 [PS00626] (168-178)
  IPR000408 Regulator of chromosome condensation, RCC1 [PS00626] (250-260)
  IPR000408 Regulator of chromosome condensation, RCC1 [PS50012] (141-181)
  IPR001048 Aspartate/glutamate/uridylate kinase [PF00696] (377-468)
  IPR009091 Regulator of chromosome condensation 1/beta-lactamase-inhibitor protein II [G3DSA:2.130.10.30] (1-113)
  IPR009091 Regulator of chromosome condensation 1/beta-lactamase-inhibitor protein II [G3DSA:2.130.10.30] (115-295)
  IPR009091 Regulator of chromosome condensation 1/beta-lactamase-inhibitor protein II [SSF50985] (4-275)
  IPR036393 Acetylglutamate kinase-like superfamily [G3DSA:3.40.1160.10] (354-500)
  IPR036393 Acetylglutamate kinase-like superfamily [SSF53633] (381-468)
  IPR051709 Ubiquitin ligases and GTPase regulators [PTHR45622] (2-155)